Protein AF-0000000068835687 (afdb_homodimer)

Solvent-accessible surface area (backbone atoms only — not comparable to full-atom values): 21790 Å² total; per-residue (Å²): 108,102,38,56,46,76,50,71,43,36,67,43,42,26,46,48,35,51,55,18,28,59,80,52,47,33,70,56,38,43,52,43,44,26,56,43,37,38,56,50,49,56,64,74,41,57,78,52,55,67,37,82,38,74,87,38,43,24,69,68,30,68,45,72,32,36,37,67,58,64,43,44,28,36,30,26,35,40,74,45,6,54,57,45,45,60,37,48,34,71,76,36,75,83,44,45,78,39,57,35,30,51,42,62,38,87,85,80,58,44,66,41,79,80,40,74,76,70,66,92,51,77,88,51,59,34,33,41,37,30,35,49,66,32,39,72,21,57,62,58,46,49,51,51,49,52,46,40,72,51,63,49,56,56,81,32,38,33,41,41,27,50,32,26,11,44,65,8,50,50,47,36,38,67,77,35,73,65,34,42,33,39,28,49,42,74,30,75,37,64,46,95,88,55,45,36,42,35,45,54,55,59,57,51,33,44,53,66,64,70,114,108,104,38,56,44,77,48,71,42,38,69,42,41,25,45,49,34,51,53,18,28,58,80,54,46,33,69,56,38,44,52,43,43,26,55,42,38,38,56,51,49,56,64,74,41,58,79,52,55,67,36,84,38,75,90,38,43,23,70,67,29,67,44,73,33,37,36,68,58,62,42,46,30,37,30,27,34,42,74,45,5,53,56,44,45,59,36,50,35,71,76,37,78,83,44,43,78,38,57,35,29,52,42,62,36,86,86,79,60,44,67,41,78,77,39,74,74,70,64,94,54,76,86,51,59,35,33,40,37,29,34,48,66,33,38,71,20,59,63,58,46,48,50,50,50,52,45,42,72,52,61,50,55,56,81,33,37,32,40,41,27,50,32,25,10,43,64,7,50,50,47,36,39,66,76,37,71,64,33,42,34,38,28,49,42,74,28,75,36,63,45,94,88,58,45,34,40,36,45,54,56,62,58,50,35,44,52,66,62,70,114

InterPro domains:
  IPR000836 Phosphoribosyltransferase domain [PF14681] (7-210)
  IPR000836 Phosphoribosyltransferase domain [cd06223] (76-186)
  IPR029057 Phosphoribosyltransferase-like [G3DSA:3.40.50.2020] (1-211)
  IPR029057 Phosphoribosyltransferase-like [SSF53271] (4-209)
  IPR050054 Uracil phosphoribosyltransferase/Adenine phosphoribosyltransferase [PTHR32315] (8-187)

Secondary structure (DSSP, 8-state):
-TTEEE---HHHHHHHHHHH-TT--HHHHHHHHHHHHHHHHHHHTTT--EEEEEEEE-SS-EEEEEEE-SPEEEEEEETGGGGGHHHHHHH-TT-EE--EEEEE-TTT--EEEEEE---SS---SEEEEE-SEESSSHHHHHHHHHHHHHT--GGGEEEEEEEEEHHHHHHHHHH-TT-EEEEEEEESEE-TTS-EES----HHHHHHT--/-TTEEE---HHHHHHHHHHH-TT--HHHHHHHHHHHHHHHHHHHTTT--EEEEEEEE-SS-EEEEEEE-SPEEEEEEETGGGGGHHHHHHH-TT-EE--EEEEE-TTT--EEEEEE---SS---SEEEEE-SEESSSHHHHHHHHHHHHHT--GGGEEEEEEEEEHHHHHHHHHH-TT-EEEEEEEESEE-TTS-EES----HHHHHHT--

Radius of gyration: 23.14 Å; Cα contacts (8 Å, |Δi|>4): 940; chains: 2; bounding box: 51×73×48 Å

Sequence (422 aa):
MPNITLVSHPIVQSKISELRDSQTSSHRFRALIKEITTVLGIEATRDLPLKDVQGLQSPIDSYTGKAIAPKIGLSPILRAGIGMTDPMLDLFPDASVFYLGLFREKVSLQPVEYYQKLPPKPTVDTLYLLDPLVATGGTAIAAISILLDWGLDISQIKLLSILGSKPGLEKVAEAYPGLQIYTCAVDEVLTEDGYVRPGVGDTGDRLFNTKMPNITLVSHPIVQSKISELRDSQTSSHRFRALIKEITTVLGIEATRDLPLKDVQGLQSPIDSYTGKAIAPKIGLSPILRAGIGMTDPMLDLFPDASVFYLGLFREKVSLQPVEYYQKLPPKPTVDTLYLLDPLVATGGTAIAAISILLDWGLDISQIKLLSILGSKPGLEKVAEAYPGLQIYTCAVDEVLTEDGYVRPGVGDTGDRLFNTK

Structure (mmCIF, N/CA/C/O backbone):
data_AF-0000000068835687-model_v1
#
loop_
_entity.id
_entity.type
_entity.pdbx_description
1 polymer 'uracil phosphoribosyltransferase'
#
loop_
_atom_site.group_PDB
_atom_site.id
_atom_site.type_symbol
_atom_site.label_atom_id
_atom_site.label_alt_id
_atom_site.label_comp_id
_atom_site.label_asym_id
_atom_site.label_entity_id
_atom_site.label_seq_id
_atom_site.pdbx_PDB_ins_code
_atom_site.Cartn_x
_atom_site.Cartn_y
_atom_site.Cartn_z
_atom_site.occupancy
_atom_site.B_iso_or_equiv
_atom_site.auth_seq_id
_atom_site.auth_comp_id
_atom_site.auth_asym_id
_atom_site.auth_atom_id
_atom_site.pdbx_PDB_model_num
ATOM 1 N N . MET A 1 1 ? 3.23 8 22.281 1 60.91 1 MET A N 1
ATOM 2 C CA . MET A 1 1 ? 2.07 8.859 22.5 1 60.91 1 MET A CA 1
ATOM 3 C C . MET A 1 1 ? 0.777 8.125 22.172 1 60.91 1 MET A C 1
ATOM 5 O O . MET A 1 1 ? 0.662 7.496 21.125 1 60.91 1 MET A O 1
ATOM 9 N N . PRO A 1 2 ? -0.162 7.785 23.141 1 69.19 2 PRO A N 1
ATOM 10 C CA . PRO A 1 2 ? -1.183 6.738 23.094 1 69.19 2 PRO A CA 1
ATOM 11 C C . PRO A 1 2 ? -2.045 6.809 21.844 1 69.19 2 PRO A C 1
ATOM 13 O O . PRO A 1 2 ? -2.543 5.785 21.359 1 69.19 2 PRO A O 1
ATOM 16 N N . ASN A 1 3 ? -2.012 7.918 21.016 1 91 3 ASN A N 1
ATOM 17 C CA . ASN A 1 3 ? -2.93 8 19.891 1 91 3 ASN A CA 1
ATOM 18 C C . ASN A 1 3 ? -2.195 8.344 18.594 1 91 3 ASN A C 1
ATOM 20 O O . ASN A 1 3 ? -2.82 8.75 17.609 1 91 3 ASN A O 1
ATOM 24 N N . ILE A 1 4 ? -0.892 8.109 18.672 1 96.25 4 ILE A N 1
ATOM 25 C CA . ILE A 1 4 ? -0.064 8.367 17.5 1 96.25 4 ILE A CA 1
ATOM 26 C C . ILE A 1 4 ? 0.599 7.066 17.047 1 96.25 4 ILE A C 1
ATOM 28 O O . ILE A 1 4 ? 1.379 6.465 17.781 1 96.25 4 ILE A O 1
ATOM 32 N N . THR A 1 5 ? 0.237 6.602 15.961 1 97.81 5 THR A N 1
ATOM 33 C CA . THR A 1 5 ? 0.837 5.414 15.359 1 97.81 5 THR A CA 1
ATOM 34 C C . THR A 1 5 ? 1.908 5.801 14.344 1 97.81 5 THR A C 1
ATOM 36 O O . THR A 1 5 ? 1.632 6.535 13.391 1 97.81 5 THR A O 1
ATOM 39 N N . LEU A 1 6 ? 3.098 5.359 14.555 1 97.94 6 LEU A N 1
ATOM 40 C CA . LEU A 1 6 ? 4.195 5.578 13.625 1 97.94 6 LEU A CA 1
ATOM 41 C C . LEU A 1 6 ? 4.273 4.449 12.602 1 97.94 6 LEU A C 1
ATOM 43 O O . LEU A 1 6 ? 4.457 3.287 12.961 1 97.94 6 LEU A O 1
ATOM 47 N N . VAL A 1 7 ? 4.074 4.801 11.336 1 97.81 7 VAL A N 1
ATOM 48 C CA . VAL A 1 7 ? 4.219 3.863 10.227 1 97.81 7 VAL A CA 1
ATOM 49 C C . VAL A 1 7 ? 5.672 3.848 9.75 1 97.81 7 VAL A C 1
ATOM 51 O O . VAL A 1 7 ? 6.062 4.66 8.906 1 97.81 7 VAL A O 1
ATOM 54 N N . SER A 1 8 ? 6.434 2.908 10.172 1 96.88 8 SER A N 1
ATOM 55 C CA . SER A 1 8 ? 7.867 2.871 9.914 1 96.88 8 SER A CA 1
ATOM 56 C C . SER A 1 8 ? 8.219 1.78 8.906 1 96.88 8 SER A C 1
ATOM 58 O O . SER A 1 8 ? 9.273 1.152 9.008 1 96.88 8 SER A O 1
ATOM 60 N N . HIS A 1 9 ? 7.348 1.505 8 1 98.19 9 HIS A N 1
ATOM 61 C CA . HIS A 1 9 ? 7.617 0.541 6.941 1 98.19 9 HIS A CA 1
ATOM 62 C C . HIS A 1 9 ? 8.898 0.889 6.195 1 98.19 9 HIS A C 1
ATOM 64 O O . HIS A 1 9 ? 9.156 2.059 5.898 1 98.19 9 HIS A O 1
ATOM 70 N N . PRO A 1 10 ? 9.727 -0.056 5.793 1 98.44 10 PRO A N 1
ATOM 71 C CA . PRO A 1 10 ? 11.008 0.221 5.148 1 98.44 10 PRO A CA 1
ATOM 72 C C . PRO A 1 10 ? 10.859 1.023 3.855 1 98.44 10 PRO A C 1
ATOM 74 O O . PRO A 1 10 ? 11.648 1.936 3.596 1 98.44 10 PRO A O 1
ATOM 77 N N . ILE A 1 11 ? 9.875 0.725 3.109 1 98.19 11 ILE A N 1
ATOM 78 C CA . ILE A 1 11 ? 9.633 1.449 1.866 1 98.19 11 ILE A CA 1
ATOM 79 C C . ILE A 1 11 ? 9.359 2.92 2.172 1 98.19 11 ILE A C 1
ATOM 81 O O . ILE A 1 11 ? 9.898 3.811 1.515 1 98.19 11 ILE A O 1
ATOM 85 N N . VAL A 1 12 ? 8.586 3.174 3.16 1 98.31 12 VAL A N 1
ATOM 86 C CA . VAL A 1 12 ? 8.219 4.531 3.551 1 98.31 12 VAL A CA 1
ATOM 87 C C . VAL A 1 12 ? 9.453 5.277 4.059 1 98.31 12 VAL A C 1
ATOM 89 O O . VAL A 1 12 ? 9.688 6.426 3.684 1 98.31 12 VAL A O 1
ATOM 92 N N . GLN A 1 13 ? 10.219 4.598 4.883 1 98.12 13 GLN A N 1
ATOM 93 C CA . GLN A 1 13 ? 11.391 5.25 5.461 1 98.12 13 GLN A CA 1
ATOM 94 C C . GLN A 1 13 ? 12.398 5.625 4.375 1 98.12 13 GLN A C 1
ATOM 96 O O . GLN A 1 13 ? 13 6.699 4.43 1 98.12 13 GLN A O 1
ATOM 101 N N . SER A 1 14 ? 12.578 4.727 3.463 1 98.25 14 SER A N 1
ATOM 102 C CA . SER A 1 14 ? 13.453 5.031 2.338 1 98.25 14 SER A CA 1
ATOM 103 C C . SER A 1 14 ? 12.938 6.223 1.54 1 98.25 14 SER A C 1
ATOM 105 O O . SER A 1 14 ? 13.703 7.121 1.184 1 98.25 14 SER A O 1
ATOM 107 N N . LYS A 1 15 ? 11.664 6.281 1.304 1 98.31 15 LYS A N 1
ATOM 108 C CA . LYS A 1 15 ? 11.062 7.328 0.488 1 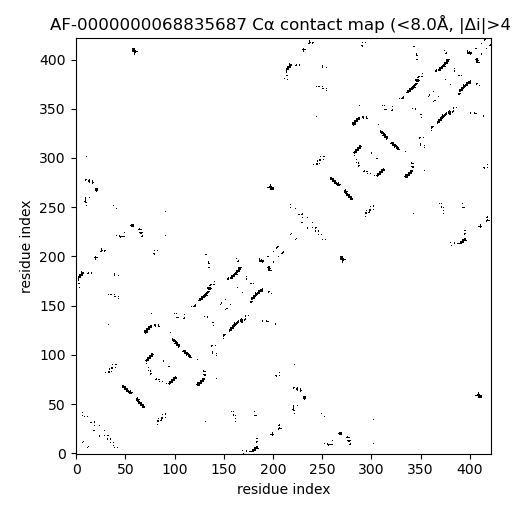98.31 15 LYS A CA 1
ATOM 109 C C . LYS A 1 15 ? 11.016 8.656 1.241 1 98.31 15 LYS A C 1
ATOM 111 O O . LYS A 1 15 ? 11.156 9.727 0.64 1 98.31 15 LYS A O 1
ATOM 116 N N . ILE A 1 16 ? 10.82 8.625 2.553 1 98.12 16 ILE A N 1
ATOM 117 C CA . ILE A 1 16 ? 10.883 9.828 3.373 1 98.12 16 ILE A CA 1
ATOM 118 C C . ILE A 1 16 ? 12.273 10.453 3.281 1 98.12 16 ILE A C 1
ATOM 120 O O . ILE A 1 16 ? 12.406 11.68 3.227 1 98.12 16 ILE A O 1
ATOM 124 N N . SER A 1 17 ? 13.297 9.617 3.283 1 98.12 17 SER A N 1
ATOM 125 C CA . SER A 1 17 ? 14.664 10.102 3.137 1 98.12 17 SER A CA 1
ATOM 126 C C . SER A 1 17 ? 14.828 10.922 1.859 1 98.12 17 SER A C 1
ATOM 128 O O . SER A 1 17 ? 15.422 12 1.879 1 98.12 17 SER A O 1
ATOM 130 N N . GLU A 1 18 ? 14.328 10.414 0.796 1 97.81 18 GLU A N 1
ATOM 131 C CA . GLU A 1 18 ? 14.375 11.133 -0.473 1 97.81 18 GLU A CA 1
ATOM 132 C C . GLU A 1 18 ? 13.508 12.391 -0.433 1 97.81 18 GLU A C 1
ATOM 134 O O . GLU A 1 18 ? 13.898 13.43 -0.96 1 97.81 18 GLU A O 1
ATOM 139 N N . LEU A 1 19 ? 12.375 12.312 0.195 1 98 19 LEU A N 1
ATOM 140 C CA . LEU A 1 19 ? 11.422 13.406 0.312 1 98 19 LEU A CA 1
ATOM 141 C C . LEU A 1 19 ? 12.047 14.609 1.017 1 98 19 LEU A C 1
ATOM 143 O O . LEU A 1 19 ? 11.789 15.758 0.649 1 98 19 LEU A O 1
ATOM 147 N N . ARG A 1 20 ? 12.883 14.344 1.992 1 97.88 20 ARG A N 1
ATOM 148 C CA . ARG A 1 20 ? 13.523 15.375 2.809 1 97.88 20 ARG A CA 1
ATOM 149 C C . ARG A 1 20 ? 14.594 16.109 2.012 1 97.88 20 ARG A C 1
ATOM 151 O O . ARG A 1 20 ? 14.883 17.281 2.289 1 97.88 20 ARG A O 1
ATOM 158 N N . ASP A 1 21 ? 15.195 15.445 1.048 1 97.75 21 ASP A N 1
ATOM 159 C CA . ASP A 1 21 ? 16.359 15.953 0.344 1 97.75 21 ASP A CA 1
ATOM 160 C C . ASP A 1 21 ? 16.047 17.266 -0.379 1 97.75 21 ASP A C 1
ATOM 162 O O . ASP A 1 21 ? 15.102 17.328 -1.167 1 97.75 21 ASP A O 1
ATOM 166 N N . SER A 1 22 ? 16.828 18.266 -0.131 1 96 22 SER A N 1
ATOM 167 C CA . SER A 1 22 ? 16.594 19.594 -0.706 1 96 22 SER A CA 1
ATOM 168 C C . SER A 1 22 ? 16.719 19.562 -2.227 1 96 22 SER A C 1
ATOM 170 O O . SER A 1 22 ? 16.219 20.453 -2.91 1 96 22 SER A O 1
ATOM 172 N N . GLN A 1 23 ? 17.312 18.5 -2.781 1 95.5 23 GLN A N 1
ATOM 173 C CA . GLN A 1 23 ? 17.547 18.422 -4.219 1 95.5 23 GLN A CA 1
ATOM 174 C C . GLN A 1 23 ? 16.406 17.672 -4.922 1 95.5 23 GLN A C 1
ATOM 176 O O . GLN A 1 23 ? 16.391 17.578 -6.148 1 95.5 23 GLN A O 1
ATOM 181 N N . THR A 1 24 ? 15.477 17.156 -4.172 1 96.38 24 THR A N 1
ATOM 182 C CA . THR A 1 24 ? 14.344 16.469 -4.781 1 96.38 24 THR A CA 1
ATOM 183 C C . THR A 1 24 ? 13.477 17.453 -5.566 1 96.38 24 THR A C 1
ATOM 185 O O . THR A 1 24 ? 13.016 18.453 -5.023 1 96.38 24 THR A O 1
ATOM 188 N N . SER A 1 25 ? 13.297 17.219 -6.844 1 95.44 25 SER A N 1
ATOM 189 C CA . SER A 1 25 ? 12.484 18.094 -7.684 1 95.44 25 SER A CA 1
ATOM 190 C C . SER A 1 25 ? 11.016 18.047 -7.258 1 95.44 25 SER A C 1
ATOM 192 O O . SER A 1 25 ? 10.586 17.125 -6.578 1 95.44 25 SER A O 1
ATOM 194 N N . SER A 1 26 ? 10.25 19.016 -7.664 1 94.06 26 SER A N 1
ATOM 195 C CA . SER A 1 26 ? 8.828 19.047 -7.359 1 94.06 26 SER A CA 1
ATOM 196 C C . SER A 1 26 ? 8.102 17.859 -7.965 1 94.06 26 SER A C 1
ATOM 198 O O . SER A 1 26 ? 7.18 17.312 -7.363 1 94.06 26 SER A O 1
ATOM 200 N N . HIS A 1 27 ? 8.555 17.547 -9.148 1 95.38 27 HIS A N 1
ATOM 201 C CA . HIS A 1 27 ? 7.973 16.391 -9.812 1 95.38 27 HIS A CA 1
ATOM 202 C C . HIS A 1 27 ? 8.156 15.125 -8.977 1 95.38 27 HIS A C 1
ATOM 204 O O . HIS A 1 27 ? 7.195 14.406 -8.711 1 95.38 27 HIS A O 1
ATOM 210 N N . ARG A 1 28 ? 9.352 14.891 -8.578 1 96.25 28 ARG A N 1
ATOM 211 C CA . ARG A 1 28 ? 9.648 13.719 -7.762 1 96.25 28 ARG A CA 1
ATOM 212 C C . ARG A 1 28 ? 9 13.836 -6.387 1 96.25 28 ARG A C 1
ATOM 214 O O . ARG A 1 28 ? 8.531 12.844 -5.832 1 96.25 28 ARG A O 1
ATOM 221 N N . PHE A 1 29 ? 8.984 15.086 -5.84 1 97 29 PHE A N 1
ATOM 222 C CA . PHE A 1 29 ? 8.344 15.328 -4.551 1 97 29 PHE A CA 1
ATOM 223 C C . PHE A 1 29 ? 6.883 14.906 -4.59 1 97 29 PHE A C 1
ATOM 225 O O . PHE A 1 29 ? 6.414 14.195 -3.697 1 97 29 PHE A O 1
ATOM 232 N N . ARG A 1 30 ? 6.133 15.172 -5.652 1 96.5 30 ARG A N 1
ATOM 233 C CA . ARG A 1 30 ? 4.734 14.789 -5.816 1 96.5 30 ARG A CA 1
ATOM 234 C C . ARG A 1 30 ? 4.586 13.273 -5.871 1 96.5 30 ARG A C 1
ATOM 236 O O . ARG A 1 30 ? 3.678 12.711 -5.254 1 96.5 30 ARG A O 1
ATOM 243 N N . ALA A 1 31 ? 5.496 12.711 -6.59 1 97.19 31 ALA A N 1
ATOM 244 C CA . ALA A 1 31 ? 5.449 11.258 -6.707 1 97.19 31 ALA A CA 1
ATOM 245 C C . ALA A 1 31 ? 5.684 10.586 -5.355 1 97.19 31 ALA A C 1
ATOM 247 O O . ALA A 1 31 ? 5.012 9.617 -5.012 1 97.19 31 ALA A O 1
ATOM 248 N N . LEU A 1 32 ? 6.598 11.141 -4.613 1 97.94 32 LEU A N 1
ATOM 249 C CA . LEU A 1 32 ? 6.91 10.586 -3.301 1 97.94 32 LEU A CA 1
ATOM 250 C C . LEU A 1 32 ? 5.727 10.75 -2.35 1 97.94 32 LEU A C 1
ATOM 252 O O . LEU A 1 32 ? 5.426 9.844 -1.57 1 97.94 32 LEU A O 1
ATOM 256 N N . ILE A 1 33 ? 5.07 11.891 -2.391 1 97.88 33 ILE A N 1
ATOM 257 C CA . ILE A 1 33 ? 3.883 12.109 -1.567 1 97.88 33 ILE A CA 1
ATOM 258 C C . ILE A 1 33 ? 2.842 11.031 -1.877 1 97.88 33 ILE A C 1
ATOM 260 O O . ILE A 1 33 ? 2.271 10.43 -0.963 1 97.88 33 ILE A O 1
ATOM 264 N N . LYS A 1 34 ? 2.658 10.758 -3.117 1 97.75 34 LYS A N 1
ATOM 265 C CA . LYS A 1 34 ? 1.69 9.75 -3.533 1 97.75 34 LYS A CA 1
ATOM 266 C C . LYS A 1 34 ? 2.084 8.359 -3.025 1 97.75 34 LYS A C 1
ATOM 268 O O . LYS A 1 34 ? 1.264 7.652 -2.439 1 97.75 34 LYS A O 1
ATOM 273 N N . GLU A 1 35 ? 3.309 8.016 -3.227 1 98.19 35 GLU A N 1
ATOM 274 C CA . GLU A 1 35 ? 3.811 6.695 -2.871 1 98.19 35 GLU A CA 1
ATOM 275 C C . GLU A 1 35 ? 3.754 6.469 -1.362 1 98.19 35 GLU A C 1
ATOM 277 O O . GLU A 1 35 ? 3.307 5.418 -0.902 1 98.19 35 GLU A O 1
ATOM 282 N N . ILE A 1 36 ? 4.152 7.449 -0.591 1 98.56 36 ILE A N 1
ATOM 283 C CA . ILE A 1 36 ? 4.152 7.348 0.864 1 98.56 36 ILE A CA 1
ATOM 284 C C . ILE A 1 36 ? 2.713 7.297 1.378 1 98.56 36 ILE A C 1
ATOM 286 O O . ILE A 1 36 ? 2.396 6.508 2.271 1 98.56 36 ILE A O 1
ATOM 290 N N . THR A 1 37 ? 1.843 8.086 0.772 1 98.69 37 THR A N 1
ATOM 291 C CA . THR A 1 37 ? 0.442 8.125 1.177 1 98.69 37 THR A CA 1
ATOM 292 C C . THR A 1 37 ? -0.22 6.766 0.967 1 98.69 37 THR A C 1
ATOM 294 O O . THR A 1 37 ? -1.052 6.34 1.772 1 98.69 37 THR A O 1
ATOM 297 N N . THR A 1 38 ? 0.154 6.117 -0.073 1 98.56 38 THR A N 1
ATOM 298 C CA . THR A 1 38 ? -0.412 4.797 -0.34 1 98.56 38 THR A CA 1
ATOM 299 C C . THR A 1 38 ? -0.106 3.836 0.805 1 98.56 38 THR A C 1
ATOM 301 O O . THR A 1 38 ? -1.009 3.182 1.331 1 98.56 38 THR A O 1
ATOM 304 N N . VAL A 1 39 ? 1.144 3.764 1.221 1 98.62 39 VAL A N 1
ATOM 305 C CA . VAL A 1 39 ? 1.524 2.877 2.314 1 98.62 39 VAL A CA 1
ATOM 306 C C . VAL A 1 39 ? 0.843 3.326 3.605 1 98.62 39 VAL A C 1
ATOM 308 O O . VAL A 1 39 ? 0.298 2.506 4.348 1 98.62 39 VAL A O 1
ATOM 311 N N . LEU A 1 40 ? 0.838 4.609 3.82 1 98.75 40 LEU A N 1
ATOM 312 C CA . LEU A 1 40 ? 0.204 5.195 4.996 1 98.75 40 LEU A CA 1
ATOM 313 C C . LEU A 1 40 ? -1.282 4.859 5.035 1 98.75 40 LEU A C 1
ATOM 315 O O . LEU A 1 40 ? -1.804 4.457 6.078 1 98.75 40 LEU A O 1
ATOM 319 N N . GLY A 1 41 ? -1.957 5.047 3.895 1 98.69 41 GLY A N 1
ATOM 320 C CA . GLY A 1 41 ? -3.371 4.723 3.801 1 98.69 41 GLY A CA 1
ATOM 321 C C . GLY A 1 41 ? -3.672 3.266 4.105 1 98.69 41 GLY A C 1
ATOM 322 O O . GLY A 1 41 ? -4.621 2.961 4.828 1 98.69 41 GLY A O 1
ATOM 323 N N . ILE A 1 42 ? -2.854 2.389 3.592 1 98.5 42 ILE A N 1
ATOM 324 C CA . ILE A 1 42 ? -3.037 0.96 3.82 1 98.5 42 ILE A CA 1
ATOM 325 C C . ILE A 1 42 ? -2.895 0.653 5.309 1 98.5 42 ILE A C 1
ATOM 327 O O . ILE A 1 42 ? -3.703 -0.082 5.879 1 98.5 42 ILE A O 1
ATOM 331 N N . GLU A 1 43 ? -1.94 1.269 5.965 1 98.31 43 GLU A N 1
ATOM 332 C CA . GLU A 1 43 ? -1.727 1.048 7.391 1 98.31 43 GLU A CA 1
ATOM 333 C C . GLU A 1 43 ? -2.873 1.624 8.219 1 98.31 43 GLU A C 1
ATOM 335 O O . GLU A 1 43 ? -3.332 0.997 9.172 1 98.31 43 GLU A O 1
ATOM 340 N N . ALA A 1 44 ? -3.385 2.703 7.816 1 98.38 44 ALA A N 1
ATOM 341 C CA . ALA A 1 44 ? -4.383 3.432 8.594 1 98.38 44 ALA A CA 1
ATOM 342 C C . ALA A 1 44 ? -5.766 2.809 8.43 1 98.38 44 ALA A C 1
ATOM 344 O O . ALA A 1 44 ? -6.703 3.16 9.156 1 98.38 44 ALA A O 1
ATOM 345 N N . THR A 1 45 ? -5.941 1.853 7.516 1 98.38 45 THR A N 1
ATOM 346 C CA . THR A 1 45 ? -7.27 1.322 7.219 1 98.38 45 THR A CA 1
ATOM 347 C C . THR A 1 45 ? -7.352 -0.159 7.578 1 98.38 45 THR A C 1
ATOM 349 O O . THR A 1 45 ? -8.281 -0.852 7.168 1 98.38 45 THR A O 1
ATOM 352 N N . ARG A 1 46 ? -6.391 -0.653 8.336 1 97.31 46 ARG A N 1
ATOM 353 C CA . ARG A 1 46 ? -6.305 -2.062 8.703 1 97.31 46 ARG A CA 1
ATOM 354 C C . ARG A 1 46 ? -7.508 -2.488 9.539 1 97.31 46 ARG A C 1
ATOM 356 O O . ARG A 1 46 ? -7.832 -3.676 9.609 1 97.31 46 ARG A O 1
ATOM 363 N N . ASP A 1 47 ? -8.164 -1.592 10.18 1 97.25 47 ASP A N 1
ATOM 364 C CA . ASP A 1 47 ? -9.211 -1.929 11.141 1 97.25 47 ASP A CA 1
ATOM 365 C C . ASP A 1 47 ? -10.594 -1.71 10.539 1 97.25 47 ASP A C 1
ATOM 367 O O . ASP A 1 47 ? -11.602 -1.825 11.242 1 97.25 47 ASP A O 1
ATOM 371 N N . LEU A 1 48 ? -10.68 -1.427 9.266 1 98.12 48 LEU A N 1
ATOM 372 C CA . LEU A 1 48 ? -11.984 -1.186 8.648 1 98.12 48 LEU A CA 1
ATOM 373 C C . LEU A 1 48 ? -12.852 -2.439 8.703 1 98.12 48 LEU A C 1
ATOM 375 O O . LEU A 1 48 ? -12.398 -3.527 8.336 1 98.12 48 LEU A O 1
ATOM 379 N N . PRO A 1 49 ? -14.023 -2.289 9.188 1 98.12 49 PRO A N 1
ATOM 380 C CA . PRO A 1 49 ? -14.93 -3.441 9.203 1 98.12 49 PRO A CA 1
ATOM 381 C C . PRO A 1 49 ? -15.414 -3.832 7.812 1 98.12 49 PRO A C 1
ATOM 383 O O . PRO A 1 49 ? -15.547 -2.973 6.938 1 98.12 49 PRO A O 1
ATOM 386 N N . LEU A 1 50 ? -15.625 -5.074 7.656 1 98.25 50 LEU A N 1
ATOM 387 C CA . LEU A 1 50 ? -16.141 -5.633 6.414 1 98.25 50 LEU A CA 1
ATOM 388 C C . LEU A 1 50 ? -17.562 -6.164 6.605 1 98.25 50 LEU A C 1
ATOM 390 O O . LEU A 1 50 ? -17.953 -6.484 7.727 1 98.25 50 LEU A O 1
ATOM 394 N N . LYS A 1 51 ? -18.312 -6.164 5.602 1 98.5 51 LYS A N 1
ATOM 395 C CA . LYS A 1 51 ? -19.609 -6.824 5.586 1 98.5 51 LYS A CA 1
ATOM 396 C C . LYS A 1 51 ? -19.672 -7.891 4.5 1 98.5 51 LYS A C 1
ATOM 398 O O . LYS A 1 51 ? -19 -7.785 3.479 1 98.5 51 LYS A O 1
ATOM 403 N N . ASP A 1 52 ? -20.516 -8.93 4.762 1 98.44 52 ASP A N 1
ATOM 404 C CA . ASP A 1 52 ? -20.703 -10.016 3.807 1 98.44 52 ASP A CA 1
ATOM 405 C C . ASP A 1 52 ? -21.594 -9.586 2.65 1 98.44 52 ASP A C 1
ATOM 407 O O . ASP A 1 52 ? -22.578 -8.867 2.852 1 98.44 52 ASP A O 1
ATOM 411 N N . VAL A 1 53 ? -21.156 -9.953 1.486 1 97.75 53 VAL A N 1
ATOM 412 C CA . VAL A 1 53 ? -21.984 -9.812 0.293 1 97.75 53 VAL A CA 1
ATOM 413 C C . VAL A 1 53 ? -22.359 -11.195 -0.243 1 97.75 53 VAL A C 1
ATOM 415 O O . VAL A 1 53 ? -21.5 -11.938 -0.709 1 97.75 53 VAL A O 1
ATOM 418 N N . GLN A 1 54 ? -23.578 -11.562 -0.241 1 97.19 54 GLN A N 1
ATOM 419 C CA . GLN A 1 54 ? -24.031 -12.898 -0.598 1 97.19 54 GLN A CA 1
ATOM 420 C C . GLN A 1 54 ? -24.453 -12.969 -2.061 1 97.19 54 GLN A C 1
ATOM 422 O O . GLN A 1 54 ? -24.656 -11.938 -2.699 1 97.19 54 GLN A O 1
ATOM 427 N N . GLY A 1 55 ? -24.484 -14.203 -2.557 1 95.75 55 GLY A N 1
ATOM 428 C CA . GLY A 1 55 ? -25.109 -14.453 -3.85 1 95.75 55 GLY A CA 1
ATOM 429 C C . GLY A 1 55 ? -24.188 -14.148 -5.016 1 95.75 55 GLY A C 1
ATOM 430 O O . GLY A 1 55 ? -24.656 -13.852 -6.117 1 95.75 55 GLY A O 1
ATOM 431 N N . LEU A 1 56 ? -22.875 -14.195 -4.777 1 97.06 56 LEU A N 1
ATOM 432 C CA . LEU A 1 56 ? -21.922 -13.906 -5.852 1 97.06 56 LEU A CA 1
ATOM 433 C C . LEU A 1 56 ? -21.469 -15.195 -6.535 1 97.06 56 LEU A C 1
ATOM 435 O O . LEU A 1 56 ? -21.641 -16.281 -5.984 1 97.06 56 LEU A O 1
ATOM 439 N N . GLN A 1 57 ? -20.984 -15.047 -7.75 1 97.69 57 GLN A N 1
ATOM 440 C CA . GLN A 1 57 ? -20.594 -16.203 -8.547 1 97.69 57 GLN A CA 1
ATOM 441 C C . GLN A 1 57 ? -19.234 -15.969 -9.211 1 97.69 57 GLN A C 1
ATOM 443 O O . GLN A 1 57 ? -19.047 -14.969 -9.914 1 97.69 57 GLN A O 1
ATOM 448 N N . SER A 1 58 ? -18.359 -16.875 -8.906 1 97 58 SER A N 1
ATOM 449 C CA . SER A 1 58 ? -17.125 -16.922 -9.68 1 97 58 SER A CA 1
ATOM 450 C C . SER A 1 58 ? -17.297 -17.766 -10.945 1 97 58 SER A C 1
ATOM 452 O O . SER A 1 58 ? -18.375 -18.328 -11.18 1 97 58 SER A O 1
ATOM 454 N N . PRO A 1 59 ? -16.297 -17.844 -11.805 1 94.5 59 PRO A N 1
ATOM 455 C CA . PRO A 1 59 ? -16.406 -18.75 -12.953 1 94.5 59 PRO A CA 1
ATOM 456 C C . PRO A 1 59 ? -16.547 -20.203 -12.547 1 94.5 59 PRO A C 1
ATOM 458 O O . PRO A 1 59 ? -16.922 -21.047 -13.367 1 94.5 59 PRO A O 1
ATOM 461 N N . ILE A 1 60 ? -16.312 -20.562 -11.305 1 94.88 60 ILE A N 1
ATOM 462 C CA . ILE A 1 60 ? -16.234 -21.938 -10.859 1 94.88 60 ILE A CA 1
ATOM 463 C C . ILE A 1 60 ? -17.422 -22.266 -9.945 1 94.88 60 ILE A C 1
ATOM 465 O O . ILE A 1 60 ? -18.016 -23.328 -10.039 1 94.88 60 ILE A O 1
ATOM 469 N N . ASP A 1 61 ? -17.75 -21.297 -9.031 1 96.56 61 ASP A N 1
ATOM 470 C CA . ASP A 1 61 ? -18.75 -21.625 -8.016 1 96.56 61 ASP A CA 1
ATOM 471 C C . ASP A 1 61 ? -19.281 -20.359 -7.355 1 96.56 61 ASP A C 1
ATOM 473 O O . ASP A 1 61 ? -18.766 -19.266 -7.582 1 96.56 61 ASP A O 1
ATOM 477 N N . SER A 1 62 ? -20.359 -20.547 -6.59 1 97.31 62 SER A N 1
ATOM 478 C CA . SER A 1 62 ? -20.891 -19.453 -5.777 1 97.31 62 SER A CA 1
ATOM 479 C C . SER A 1 62 ? -19.969 -19.141 -4.602 1 97.31 62 SER A C 1
ATOM 481 O O . SER A 1 62 ? -19.188 -20 -4.176 1 97.31 62 SER A O 1
ATOM 483 N N . TYR A 1 63 ? -20.016 -17.922 -4.164 1 97.25 63 TYR A N 1
ATOM 484 C CA . TYR A 1 63 ? -19.219 -17.531 -3.004 1 97.25 63 TYR A CA 1
ATOM 485 C C . TYR A 1 63 ? -19.844 -16.359 -2.277 1 97.25 63 TYR A C 1
ATOM 487 O O . TYR A 1 63 ? -20.719 -15.68 -2.822 1 97.25 63 TYR A O 1
ATOM 495 N N . THR A 1 64 ? -19.516 -16.188 -1.034 1 97.69 64 THR A N 1
ATOM 496 C CA . THR A 1 64 ? -19.812 -14.984 -0.255 1 97.69 64 THR A CA 1
ATOM 497 C C . THR A 1 64 ? -18.641 -14.016 -0.277 1 97.69 64 THR A C 1
ATOM 499 O O . THR A 1 64 ? -17.516 -14.383 0.104 1 97.69 64 THR A O 1
ATOM 502 N N . GLY A 1 65 ? -18.891 -12.789 -0.776 1 97.44 65 GLY A N 1
ATOM 503 C CA . GLY A 1 65 ? -17.828 -11.789 -0.856 1 97.44 65 GLY A CA 1
ATOM 504 C C . GLY A 1 65 ? -17.781 -10.875 0.357 1 97.44 65 GLY A C 1
ATOM 505 O O . GLY A 1 65 ? -18.516 -11.086 1.326 1 97.44 65 GLY A O 1
ATOM 506 N N . LYS A 1 66 ? -16.828 -10.016 0.33 1 98.25 66 LYS A N 1
ATOM 507 C CA . LYS A 1 66 ? -16.656 -9.008 1.371 1 98.25 66 LYS A CA 1
ATOM 508 C C . LYS A 1 66 ? -16.656 -7.602 0.777 1 98.25 66 LYS A C 1
ATOM 510 O O . LYS A 1 66 ? -16.141 -7.387 -0.323 1 98.25 66 LYS A O 1
ATOM 515 N N . ALA A 1 67 ? -17.234 -6.672 1.442 1 98 67 ALA A N 1
ATOM 516 C CA . ALA A 1 67 ? -17.203 -5.254 1.097 1 98 67 ALA A CA 1
ATOM 517 C C . ALA A 1 67 ? -16.859 -4.402 2.318 1 98 67 ALA A C 1
ATOM 519 O O . ALA A 1 67 ? -17.156 -4.789 3.451 1 98 67 ALA A O 1
ATOM 520 N N . ILE A 1 68 ? -16.172 -3.316 2.111 1 98.06 68 ILE A N 1
ATOM 521 C CA . ILE A 1 68 ? -15.93 -2.352 3.178 1 98.06 68 ILE A CA 1
ATOM 522 C C . ILE A 1 68 ? -17.266 -1.788 3.672 1 98.06 68 ILE A C 1
ATOM 524 O O . ILE A 1 68 ? -18.047 -1.259 2.883 1 98.06 68 ILE A O 1
ATOM 528 N N . ALA A 1 69 ? -17.484 -1.829 4.938 1 98.12 69 ALA A N 1
ATOM 529 C CA . ALA A 1 69 ? -18.797 -1.523 5.5 1 98.12 69 ALA A CA 1
ATOM 530 C C . ALA A 1 69 ? -19.016 -0.017 5.602 1 98.12 69 ALA A C 1
ATOM 532 O O . ALA A 1 69 ? -20.047 0.498 5.176 1 98.12 69 ALA A O 1
ATOM 533 N N . PRO A 1 70 ? -18.094 0.742 6.098 1 98.25 70 PRO A N 1
ATOM 534 C CA . PRO A 1 70 ? -18.359 2.17 6.289 1 98.25 70 PRO A CA 1
ATOM 535 C C . PRO A 1 70 ? -18.234 2.971 4.992 1 98.25 70 PRO A C 1
ATOM 537 O O . PRO A 1 70 ? -17.438 2.629 4.125 1 98.25 70 PRO A O 1
ATOM 540 N N . LYS A 1 71 ? -19.031 3.98 4.883 1 98.25 71 LYS A N 1
ATOM 541 C CA . LYS A 1 71 ? -18.797 4.996 3.857 1 98.25 71 LYS A CA 1
ATOM 542 C C . LYS A 1 71 ? -17.578 5.852 4.188 1 98.25 71 LYS A C 1
ATOM 544 O O . LYS A 1 71 ? -17.5 6.43 5.273 1 98.25 71 LYS A O 1
ATOM 549 N N . ILE A 1 72 ? -16.703 5.918 3.244 1 98.69 72 ILE A N 1
ATOM 550 C CA . ILE A 1 72 ? -15.422 6.547 3.492 1 98.69 72 ILE A CA 1
ATOM 551 C C . ILE A 1 72 ? -15.445 7.988 2.994 1 98.69 72 ILE A C 1
ATOM 553 O O . ILE A 1 72 ? -15.961 8.273 1.91 1 98.69 72 ILE A O 1
ATOM 557 N N . GLY A 1 73 ? -14.945 8.891 3.832 1 98.44 73 GLY A N 1
ATOM 558 C CA . GLY A 1 73 ? -14.688 10.266 3.441 1 98.44 73 GLY A CA 1
ATOM 559 C C . GLY A 1 73 ? -13.227 10.656 3.541 1 98.44 73 GLY A C 1
ATOM 560 O O . GLY A 1 73 ? -12.5 10.148 4.402 1 98.44 73 GLY A O 1
ATOM 561 N N . LEU A 1 74 ? -12.781 11.5 2.641 1 98.5 74 LEU A N 1
ATOM 562 C CA . LEU A 1 74 ? -11.461 12.109 2.652 1 98.5 74 LEU A CA 1
ATOM 563 C C . LEU A 1 74 ? -11.562 13.625 2.797 1 98.5 74 LEU A C 1
ATOM 565 O O . LEU A 1 74 ? -12.43 14.258 2.186 1 98.5 74 LEU A O 1
ATOM 569 N N . SER A 1 75 ? -10.711 14.156 3.627 1 97.25 75 SER A N 1
ATOM 570 C CA . SER A 1 75 ? -10.695 15.609 3.795 1 97.25 75 SER A CA 1
ATOM 571 C C . SER A 1 75 ? -9.273 16.156 3.742 1 97.25 75 SER A C 1
ATOM 573 O O . SER A 1 75 ? -8.641 16.359 4.781 1 97.25 75 SER A O 1
ATOM 575 N N . PRO A 1 76 ? -8.82 16.438 2.562 1 96.75 76 PRO A N 1
ATOM 576 C CA . PRO A 1 76 ? -7.516 17.094 2.439 1 96.75 76 PRO A CA 1
ATOM 577 C C . PRO A 1 76 ? -7.531 18.531 2.918 1 96.75 76 PRO A C 1
ATOM 579 O O . PRO A 1 76 ? -8.461 19.281 2.605 1 96.75 76 PRO A O 1
ATOM 582 N N . ILE A 1 77 ? -6.555 18.844 3.68 1 93.38 77 ILE A N 1
ATOM 583 C CA . ILE A 1 77 ? -6.355 20.234 4.047 1 93.38 77 ILE A CA 1
ATOM 584 C C . ILE A 1 77 ? -5.566 20.953 2.953 1 93.38 77 ILE A C 1
ATOM 586 O O . ILE A 1 77 ? -4.434 20.578 2.65 1 93.38 77 ILE A O 1
ATOM 590 N N . LEU A 1 78 ? -6.18 21.891 2.377 1 88.62 78 LEU A N 1
ATOM 591 C CA . LEU A 1 78 ? -5.527 22.656 1.312 1 88.62 78 LEU A CA 1
ATOM 592 C C . LEU A 1 78 ? -4.465 23.594 1.879 1 88.62 78 LEU A C 1
ATOM 594 O O . LEU A 1 78 ? -4.648 24.156 2.957 1 88.62 78 LEU A O 1
ATOM 598 N N . ARG A 1 79 ? -3.275 23.797 1.143 1 86.81 79 ARG A N 1
ATOM 599 C CA . ARG A 1 79 ? -3.078 23.328 -0.228 1 86.81 79 ARG A CA 1
ATOM 600 C C . ARG A 1 79 ? -2.389 21.969 -0.254 1 86.81 79 ARG A C 1
ATOM 602 O O . ARG A 1 79 ? -2.709 21.125 -1.089 1 86.81 79 ARG A O 1
ATOM 609 N N . ALA A 1 80 ? -1.567 21.625 0.688 1 87 80 ALA A N 1
ATOM 610 C CA . ALA A 1 80 ? -0.623 20.5 0.607 1 87 80 ALA A CA 1
ATOM 611 C C . ALA A 1 80 ? -1.347 19.172 0.681 1 87 80 ALA A C 1
ATOM 613 O O . ALA A 1 80 ? -0.891 18.172 0.104 1 87 80 ALA A O 1
ATOM 614 N N . GLY A 1 81 ? -2.52 19.172 1.298 1 93.06 81 GLY A N 1
ATOM 615 C CA . GLY A 1 81 ? -3.26 17.922 1.468 1 93.06 81 GLY A CA 1
ATOM 616 C C . GLY A 1 81 ? -3.748 17.344 0.158 1 93.06 81 GLY A C 1
ATOM 617 O O . GLY A 1 81 ? -4.078 16.156 0.089 1 93.06 81 GLY A O 1
ATOM 618 N N . ILE A 1 82 ? -3.832 18.141 -0.857 1 92 82 ILE A N 1
ATOM 619 C CA . ILE A 1 82 ? -4.332 17.703 -2.156 1 92 82 ILE A CA 1
ATOM 620 C C . ILE A 1 82 ? -3.445 16.594 -2.703 1 92 82 ILE A C 1
ATOM 622 O O . ILE A 1 82 ? -3.924 15.688 -3.402 1 92 82 ILE A O 1
ATOM 626 N N . GLY A 1 83 ? -2.178 16.625 -2.438 1 94.5 83 GLY A N 1
ATOM 627 C CA . GLY A 1 83 ? -1.238 15.633 -2.922 1 94.5 83 GLY A CA 1
ATOM 628 C C . GLY A 1 83 ? -1.524 14.242 -2.395 1 94.5 83 GLY A C 1
ATOM 629 O O . GLY A 1 83 ? -1.042 13.25 -2.949 1 94.5 83 GLY A O 1
ATOM 630 N N . MET A 1 84 ? -2.344 14.172 -1.357 1 97.94 84 MET A N 1
ATOM 631 C CA . MET A 1 84 ? -2.635 12.891 -0.72 1 97.94 84 MET A CA 1
ATOM 632 C C . MET A 1 84 ? -3.996 12.359 -1.161 1 97.94 84 MET A C 1
ATOM 634 O O . MET A 1 84 ? -4.359 11.227 -0.835 1 97.94 84 MET A O 1
ATOM 638 N N . THR A 1 85 ? -4.715 13.156 -1.9 1 97.81 85 THR A N 1
ATOM 639 C CA . THR A 1 85 ? -6.09 12.82 -2.24 1 97.81 85 THR A CA 1
ATOM 640 C C . THR A 1 85 ? -6.137 11.672 -3.248 1 97.81 85 THR A C 1
ATOM 642 O O . THR A 1 85 ? -6.805 10.664 -3.018 1 97.81 85 THR A O 1
ATOM 645 N N . ASP A 1 86 ? -5.352 11.781 -4.285 1 97.56 86 ASP A N 1
ATOM 646 C CA . ASP A 1 86 ? -5.418 10.805 -5.363 1 97.56 86 ASP A CA 1
ATOM 647 C C . ASP A 1 86 ? -5.012 9.414 -4.867 1 97.56 86 ASP A C 1
ATOM 649 O O . ASP A 1 86 ? -5.711 8.43 -5.125 1 97.56 86 ASP A O 1
ATOM 653 N N . PRO A 1 87 ? -3.924 9.312 -4.152 1 98.06 87 PRO A N 1
ATOM 654 C CA . PRO A 1 87 ? -3.557 7.969 -3.689 1 98.06 87 PRO A CA 1
ATOM 655 C C . PRO A 1 87 ? -4.605 7.359 -2.76 1 98.06 87 PRO A C 1
ATOM 657 O O . PRO A 1 87 ? -4.816 6.145 -2.777 1 98.06 87 PRO A O 1
ATOM 660 N N . MET A 1 88 ? -5.262 8.164 -1.984 1 98.62 88 MET A N 1
ATOM 661 C CA . MET A 1 88 ? -6.336 7.652 -1.137 1 98.62 88 MET A CA 1
ATOM 662 C C . MET A 1 88 ? -7.543 7.25 -1.973 1 98.62 88 MET A C 1
ATOM 664 O O . MET A 1 88 ? -8.211 6.258 -1.67 1 98.62 88 MET A O 1
ATOM 668 N N . LEU A 1 89 ? -7.824 8.016 -3.029 1 98.06 89 LEU A N 1
ATOM 669 C CA . LEU A 1 89 ? -8.922 7.668 -3.928 1 98.06 89 LEU A CA 1
ATOM 670 C C . LEU A 1 89 ? -8.617 6.379 -4.684 1 98.06 89 LEU A C 1
ATOM 672 O O . LEU A 1 89 ? -9.531 5.613 -5.008 1 98.06 89 LEU A O 1
ATOM 676 N N . ASP A 1 90 ? -7.352 6.145 -4.953 1 96.62 90 ASP A N 1
ATOM 677 C CA . ASP A 1 90 ? -6.973 4.871 -5.559 1 96.62 90 ASP A CA 1
ATOM 678 C C . ASP A 1 90 ? -7.332 3.699 -4.641 1 96.62 90 ASP A C 1
ATOM 680 O O . ASP A 1 90 ? -7.715 2.629 -5.117 1 96.62 90 ASP A O 1
ATOM 684 N N . LEU A 1 91 ? -7.184 3.896 -3.344 1 97.69 91 LEU A N 1
ATOM 685 C CA . LEU A 1 91 ? -7.527 2.867 -2.369 1 97.69 91 LEU A CA 1
ATOM 686 C C . LEU A 1 91 ? -9.039 2.768 -2.195 1 97.69 91 LEU A C 1
ATOM 688 O O . LEU A 1 91 ? -9.578 1.672 -2.027 1 97.69 91 LEU A O 1
ATOM 692 N N . PHE A 1 92 ? -9.719 3.959 -2.281 1 97.81 92 PHE A N 1
ATOM 693 C CA . PHE A 1 92 ? -11.164 4.062 -2.096 1 97.81 92 PHE A CA 1
ATOM 694 C C . PHE A 1 92 ? -11.797 4.855 -3.229 1 97.81 92 PHE A C 1
ATOM 696 O O . PHE A 1 92 ? -12.164 6.02 -3.047 1 97.81 92 PHE A O 1
ATOM 703 N N . PRO A 1 93 ? -12.078 4.203 -4.34 1 95.75 93 PRO A N 1
ATOM 704 C CA . PRO A 1 93 ? -12.539 4.934 -5.523 1 95.75 93 PRO A CA 1
ATOM 705 C C . PRO A 1 93 ? -13.891 5.605 -5.316 1 95.75 93 PRO A C 1
ATOM 707 O O . PRO A 1 93 ? -14.195 6.602 -5.973 1 95.75 93 PRO A O 1
ATOM 710 N N . ASP A 1 94 ? -14.656 5.152 -4.355 1 95.81 94 ASP A N 1
ATOM 711 C CA . ASP A 1 94 ? -16 5.676 -4.168 1 95.81 94 ASP A CA 1
ATOM 712 C C . ASP A 1 94 ? -16.062 6.656 -2.998 1 95.81 94 ASP A C 1
ATOM 714 O O . ASP A 1 94 ? -17.141 7.09 -2.592 1 95.81 94 ASP A O 1
ATOM 718 N N . ALA A 1 95 ? -14.914 6.996 -2.42 1 98.12 95 ALA A N 1
ATOM 719 C CA . ALA A 1 95 ? -14.883 7.891 -1.265 1 98.12 95 ALA A CA 1
ATOM 720 C C . ALA A 1 95 ? -15.344 9.297 -1.646 1 98.12 95 ALA A C 1
ATOM 722 O O . ALA A 1 95 ? -15.094 9.758 -2.76 1 98.12 95 ALA A O 1
ATOM 723 N N . SER A 1 96 ? -16.031 9.93 -0.701 1 97.62 96 SER A N 1
ATOM 724 C CA . SER A 1 96 ? -16.344 11.344 -0.843 1 97.62 96 SER A CA 1
ATOM 725 C C . SER A 1 96 ? -15.156 12.219 -0.419 1 97.62 96 SER A C 1
ATOM 727 O O . SER A 1 96 ? -14.445 11.891 0.533 1 97.62 96 SER A O 1
ATOM 729 N N . VAL A 1 97 ? -14.992 13.32 -1.13 1 97 97 VAL A N 1
ATOM 730 C CA . VAL A 1 97 ? -13.883 14.211 -0.82 1 97 97 VAL A CA 1
ATOM 731 C C . VAL A 1 97 ? -14.422 15.562 -0.359 1 97 97 VAL A C 1
ATOM 733 O O . VAL A 1 97 ? -15.258 16.172 -1.035 1 97 97 VAL A O 1
ATOM 736 N N . PHE A 1 98 ? -13.992 15.953 0.793 1 95.75 98 PHE A N 1
ATOM 737 C CA . PHE A 1 98 ? -14.383 17.234 1.379 1 95.75 98 PHE A CA 1
ATOM 738 C C . PHE A 1 98 ? -13.164 18.125 1.599 1 95.75 98 PHE A C 1
ATOM 740 O O . PHE A 1 98 ? -12.484 18.016 2.621 1 95.75 98 PHE A O 1
ATOM 747 N N . TYR A 1 99 ? -12.969 19.047 0.748 1 92.44 99 TYR A N 1
ATOM 748 C CA . TYR A 1 99 ? -11.812 19.922 0.85 1 92.44 99 TYR A CA 1
ATOM 749 C C . TYR A 1 99 ? -12 20.953 1.966 1 92.44 99 TYR A C 1
ATOM 751 O O . TYR A 1 99 ? -13.086 21.516 2.129 1 92.44 99 TYR A O 1
ATOM 759 N N . LEU A 1 100 ? -10.961 21.094 2.729 1 91.88 100 LEU A N 1
ATOM 760 C CA . LEU A 1 100 ? -10.945 22.141 3.75 1 91.88 100 LEU A CA 1
ATOM 761 C C . LEU A 1 100 ? -9.852 23.156 3.469 1 91.88 100 LEU A C 1
ATOM 763 O O . LEU A 1 100 ? -8.664 22.828 3.492 1 91.88 100 LEU A O 1
ATOM 767 N N . GLY A 1 101 ? -10.234 24.312 3.162 1 90.12 101 GLY A N 1
ATOM 768 C CA . GLY A 1 101 ? -9.305 25.422 2.99 1 90.12 101 GLY A CA 1
ATOM 769 C C . GLY A 1 101 ? -9.086 26.219 4.258 1 90.12 101 GLY A C 1
ATOM 770 O O . GLY A 1 101 ? -9.984 26.922 4.719 1 90.12 101 GLY A O 1
ATOM 771 N N . LEU A 1 102 ? -7.973 26.047 4.832 1 85.62 102 LEU A N 1
ATOM 772 C CA . LEU A 1 102 ? -7.617 26.734 6.074 1 85.62 102 LEU A CA 1
ATOM 773 C C . LEU A 1 102 ? -6.301 27.484 5.922 1 85.62 102 LEU A C 1
ATOM 775 O O . LEU A 1 102 ? -5.391 27.016 5.238 1 85.62 102 LEU A O 1
ATOM 779 N N . PHE A 1 103 ? -6.266 28.656 6.195 1 75 103 PHE A N 1
ATOM 780 C CA . PHE A 1 103 ? -4.977 29.328 6.285 1 75 103 PHE A CA 1
ATOM 781 C C . PHE A 1 103 ? -4.773 29.922 7.672 1 75 103 PHE A C 1
ATOM 783 O O . PHE A 1 103 ? -5.723 30.047 8.445 1 75 103 PHE A O 1
ATOM 790 N N . ARG A 1 104 ? -3.5 30.094 7.945 1 70.56 104 ARG A N 1
ATOM 791 C CA . ARG A 1 104 ? -3.166 30.719 9.219 1 70.56 104 ARG A CA 1
ATOM 792 C C . ARG A 1 104 ? -3.105 32.25 9.078 1 70.56 104 ARG A C 1
ATOM 794 O O . ARG A 1 104 ? -2.486 32.75 8.148 1 70.56 104 ARG A O 1
ATOM 801 N N . GLU A 1 105 ? -3.879 32.844 10.008 1 68.12 105 GLU A N 1
ATOM 802 C CA . GLU A 1 105 ? -3.736 34.312 10.016 1 68.12 105 GLU A CA 1
ATOM 803 C C . GLU A 1 105 ? -2.336 34.719 10.461 1 68.12 105 GLU A C 1
ATOM 805 O O . GLU A 1 105 ? -1.794 34.156 11.414 1 68.12 105 GLU A O 1
ATOM 810 N N . LYS A 1 106 ? -1.636 35.531 9.625 1 61.78 106 LYS A N 1
ATOM 811 C CA . LYS A 1 106 ? -0.224 35.875 9.742 1 61.78 106 LYS A CA 1
ATOM 812 C C . LYS A 1 106 ? 0.093 36.406 11.125 1 61.78 106 LYS A C 1
ATOM 814 O O . LYS A 1 106 ? 1.168 36.156 11.672 1 61.78 106 LYS A O 1
ATOM 819 N N . VAL A 1 107 ? -0.775 37.188 11.719 1 62.34 107 VAL A N 1
ATOM 820 C CA . VAL A 1 107 ? -0.494 37.875 12.969 1 62.34 107 VAL A CA 1
ATOM 821 C C . VAL A 1 107 ? -0.886 37 14.156 1 62.34 107 VAL A C 1
ATOM 823 O O . VAL A 1 107 ? -0.059 36.719 15.023 1 62.34 107 VAL A O 1
ATOM 826 N N . SER A 1 108 ? -2.066 36.438 14.195 1 61.59 108 SER A N 1
ATOM 827 C CA . SER A 1 108 ? -2.604 35.688 15.32 1 61.59 108 SER A CA 1
ATOM 828 C C . SER A 1 108 ? -2.232 34.219 15.219 1 61.59 108 SER A C 1
ATOM 830 O O . SER A 1 108 ? -2.326 33.469 16.203 1 61.59 108 SER A O 1
ATOM 832 N N . LEU A 1 109 ? -1.848 33.812 14.055 1 62 109 LEU A N 1
ATOM 833 C CA . LEU A 1 109 ? -1.498 32.438 13.734 1 62 109 LEU A CA 1
ATOM 834 C C . LEU A 1 109 ? -2.703 31.516 13.898 1 62 109 LEU A C 1
ATOM 836 O O . LEU A 1 109 ? -2.551 30.297 13.992 1 62 109 LEU A O 1
ATOM 840 N N . GLN A 1 110 ? -3.91 32.25 13.992 1 66.94 110 GLN A N 1
ATOM 841 C CA . GLN A 1 110 ? -5.137 31.453 14.117 1 66.94 110 GLN A CA 1
ATOM 842 C C . GLN A 1 110 ? -5.625 30.969 12.758 1 66.94 110 GLN A C 1
ATOM 844 O O . GLN A 1 110 ? -5.535 31.703 11.766 1 66.94 110 GLN A O 1
ATOM 849 N N . PRO A 1 111 ? -6.062 29.719 12.734 1 72.38 111 PRO A N 1
ATOM 850 C CA . PRO A 1 111 ? -6.586 29.203 11.469 1 72.38 111 PRO A CA 1
ATOM 851 C C . PRO A 1 111 ? -7.852 29.922 11.016 1 72.38 111 PRO A C 1
ATOM 853 O O . PRO A 1 111 ? -8.695 30.281 11.844 1 72.38 111 PRO A O 1
ATOM 856 N N . VAL A 1 112 ? -7.863 30.406 9.719 1 75.44 112 VAL A N 1
ATOM 857 C CA . VAL A 1 112 ? -9.023 31.016 9.07 1 75.44 112 VAL A CA 1
ATOM 858 C C . VAL A 1 112 ? -9.523 30.109 7.953 1 75.44 112 VAL A C 1
ATOM 860 O O . VAL A 1 112 ? -8.742 29.672 7.102 1 75.44 112 VAL A O 1
ATOM 863 N N . GLU A 1 113 ? -10.781 29.719 8.086 1 78.62 113 GLU A N 1
ATOM 864 C CA . GLU A 1 113 ? -11.406 28.875 7.07 1 78.62 113 GLU A CA 1
ATOM 865 C C . GLU A 1 113 ? -11.805 29.688 5.844 1 78.62 113 GLU A C 1
ATOM 867 O O . GLU A 1 113 ? -12.5 30.703 5.969 1 78.62 113 GLU A O 1
ATOM 872 N N . TYR A 1 114 ? -11.266 29.328 4.66 1 75.06 114 TYR A N 1
ATOM 873 C CA . TYR A 1 114 ? -11.633 30.109 3.484 1 75.06 114 TYR A CA 1
ATOM 874 C C . TYR A 1 114 ? -12.422 29.25 2.492 1 75.06 114 TYR A C 1
ATOM 876 O O . TYR A 1 114 ? -13.039 29.781 1.565 1 75.06 114 TYR A O 1
ATOM 884 N N . TYR A 1 115 ? -12.484 28 2.744 1 77 115 TYR A N 1
ATOM 885 C CA . TYR A 1 115 ? -13.234 27.109 1.855 1 77 115 TYR A CA 1
ATOM 886 C C . TYR A 1 115 ? -13.734 25.891 2.605 1 77 115 TYR A C 1
ATOM 888 O O . TYR A 1 115 ? -12.984 25.25 3.346 1 77 115 TYR A O 1
ATOM 896 N N . GLN A 1 116 ? -15.086 25.766 2.586 1 74.69 116 GLN A N 1
ATOM 897 C CA . GLN A 1 116 ? -15.711 24.562 3.135 1 74.69 116 GLN A CA 1
ATOM 898 C C . GLN A 1 116 ? -16.984 24.219 2.375 1 74.69 116 GLN A C 1
ATOM 900 O O . GLN A 1 116 ? -17.906 25.031 2.283 1 74.69 116 GLN A O 1
ATOM 905 N N . LYS A 1 117 ? -16.938 23.094 1.687 1 80.69 117 LYS A N 1
ATOM 906 C CA . LYS A 1 117 ? -18.156 22.625 1.028 1 80.69 117 LYS A CA 1
ATOM 907 C C . LYS A 1 117 ? -18.625 21.297 1.624 1 80.69 117 LYS A C 1
ATOM 909 O O . LYS A 1 117 ? -18.609 20.266 0.952 1 80.69 117 LYS A O 1
ATOM 914 N N . LEU A 1 118 ? -19.047 21.406 2.84 1 90.81 118 LEU A N 1
ATOM 915 C CA . LEU A 1 118 ? -19.594 20.234 3.512 1 90.81 118 LEU A CA 1
ATOM 916 C C . LEU A 1 118 ? -21.109 20.188 3.348 1 90.81 118 LEU A C 1
ATOM 918 O O . LEU A 1 118 ? -21.781 21.219 3.393 1 90.81 118 LEU A O 1
ATOM 922 N N . PRO A 1 119 ? -21.625 19.047 3.162 1 93 119 PRO A N 1
ATOM 923 C CA . PRO A 1 119 ? -23.078 18.906 3.193 1 93 119 PRO A CA 1
ATOM 924 C C . PRO A 1 119 ? -23.672 19.281 4.551 1 93 119 PRO A C 1
ATOM 926 O O . PRO A 1 119 ? -22.938 19.469 5.52 1 93 119 PRO A O 1
ATOM 929 N N . PRO A 1 120 ? -24.969 19.516 4.555 1 93.56 120 PRO A N 1
ATOM 930 C CA . PRO A 1 120 ? -25.609 19.953 5.797 1 93.56 120 PRO A CA 1
ATOM 931 C C . PRO A 1 120 ? -25.359 19 6.957 1 93.56 120 PRO A C 1
ATOM 933 O O . PRO A 1 120 ? -25.266 19.422 8.109 1 93.56 120 PRO A O 1
ATOM 936 N N . LYS A 1 121 ? -25.312 17.688 6.566 1 95.19 121 LYS A N 1
ATOM 937 C CA . LYS A 1 121 ? -24.984 16.656 7.551 1 95.19 121 LYS A CA 1
ATOM 938 C C . LYS A 1 121 ? -23.938 15.695 7.008 1 95.19 121 LYS A C 1
ATOM 940 O O . LYS A 1 121 ? -23.781 15.562 5.793 1 95.19 121 LYS A O 1
ATOM 945 N N . PRO A 1 122 ? -23.25 15.07 8.023 1 96.5 122 PRO A N 1
ATOM 946 C CA . PRO A 1 122 ? -22.266 14.094 7.551 1 96.5 122 PRO A CA 1
ATOM 947 C C . PRO A 1 122 ? -22.891 12.969 6.727 1 96.5 122 PRO A C 1
ATOM 949 O O . PRO A 1 122 ? -23.953 12.453 7.082 1 96.5 122 PRO A O 1
ATOM 952 N N . THR A 1 123 ? -22.234 12.617 5.641 1 97 123 THR A N 1
ATOM 953 C CA . THR A 1 123 ? -22.703 11.57 4.746 1 97 123 THR A CA 1
ATOM 954 C C . THR A 1 123 ? -21.75 10.375 4.762 1 97 123 THR A C 1
ATOM 956 O O . THR A 1 123 ? -21.875 9.469 3.936 1 97 123 THR A O 1
ATOM 959 N N . VAL A 1 124 ? -20.719 10.367 5.645 1 98 124 VAL A N 1
ATOM 960 C CA . VAL A 1 124 ? -19.719 9.32 5.723 1 98 124 VAL A CA 1
ATOM 961 C C . VAL A 1 124 ? -19.656 8.766 7.145 1 98 124 VAL A C 1
ATOM 963 O O . VAL A 1 124 ? -20.109 9.414 8.086 1 98 124 VAL A O 1
ATOM 966 N N . ASP A 1 125 ? -19.125 7.57 7.258 1 98.12 125 ASP A N 1
ATOM 967 C CA . ASP A 1 125 ? -19.016 6.895 8.547 1 98.12 125 ASP A CA 1
ATOM 968 C C . ASP A 1 125 ? -17.625 7.047 9.141 1 98.12 125 ASP A C 1
ATOM 970 O O . ASP A 1 125 ? -17.453 7.023 10.359 1 98.12 125 ASP A O 1
ATOM 974 N N . THR A 1 126 ? -16.656 7.086 8.281 1 98.44 126 THR A N 1
ATOM 975 C CA . THR A 1 126 ? -15.242 7.254 8.641 1 98.44 126 THR A CA 1
ATOM 976 C C . THR A 1 126 ? -14.57 8.273 7.734 1 98.44 126 THR A C 1
ATOM 978 O O . THR A 1 126 ? -14.789 8.273 6.52 1 98.44 126 THR A O 1
ATOM 981 N N . LEU A 1 127 ? -13.852 9.18 8.383 1 98.62 127 LEU A N 1
ATOM 982 C CA . LEU A 1 127 ? -13.227 10.242 7.598 1 98.62 127 LEU A CA 1
ATOM 983 C C . LEU A 1 127 ? -11.727 10.312 7.871 1 98.62 127 LEU A C 1
ATOM 985 O O . LEU A 1 127 ? -11.305 10.289 9.023 1 98.62 127 LEU A O 1
ATOM 989 N N . TYR A 1 128 ? -10.961 10.312 6.828 1 98.81 128 TYR A N 1
ATOM 990 C CA . TYR A 1 128 ? -9.508 10.492 6.914 1 98.81 128 TYR A CA 1
ATOM 991 C C . TYR A 1 128 ? -9.117 11.922 6.586 1 98.81 128 TYR A C 1
ATOM 993 O O . TYR A 1 128 ? -9.297 12.383 5.457 1 98.81 128 TYR A O 1
ATOM 1001 N N . LEU A 1 129 ? -8.648 12.625 7.613 1 98.62 129 LEU A N 1
ATOM 1002 C CA . LEU A 1 129 ? -8.102 13.969 7.469 1 98.62 129 LEU A CA 1
ATOM 1003 C C . LEU A 1 129 ? -6.664 13.914 6.969 1 98.62 129 LEU A C 1
ATOM 1005 O O . LEU A 1 129 ? -5.82 13.234 7.562 1 98.62 129 LEU A O 1
ATOM 1009 N N . LEU A 1 130 ? -6.387 14.633 5.844 1 98.5 130 LEU A N 1
ATOM 1010 C CA . LEU A 1 130 ? -5.109 14.484 5.152 1 98.5 130 LEU A CA 1
ATOM 1011 C C . LEU A 1 130 ? -4.297 15.773 5.23 1 98.5 130 LEU A C 1
ATOM 1013 O O . LEU A 1 130 ? -4.723 16.812 4.723 1 98.5 130 LEU A O 1
ATOM 1017 N N . ASP A 1 131 ? -3.158 15.703 5.84 1 96.12 131 ASP A N 1
ATOM 1018 C CA . ASP A 1 131 ? -2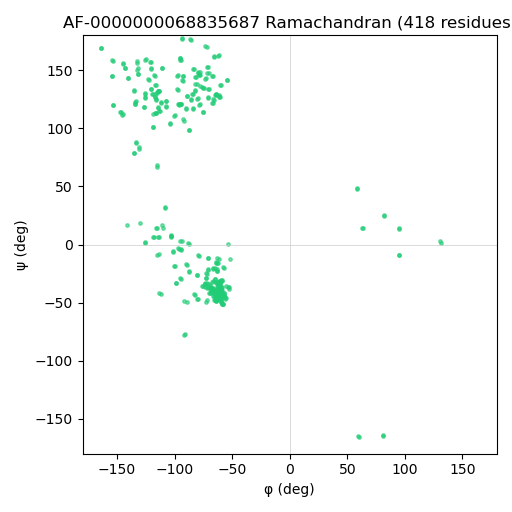.191 16.797 5.926 1 96.12 131 ASP A CA 1
ATOM 1019 C C . ASP A 1 131 ? -0.759 16.266 5.898 1 96.12 131 ASP A C 1
ATOM 1021 O O . ASP A 1 131 ? -0.29 15.672 6.875 1 96.12 131 ASP A O 1
ATOM 1025 N N . PRO A 1 132 ? -0.034 16.531 4.832 1 97.19 132 PRO A N 1
ATOM 1026 C CA . PRO A 1 132 ? 1.295 15.93 4.719 1 97.19 132 PRO A CA 1
ATOM 1027 C C . PRO A 1 132 ? 2.221 16.312 5.867 1 97.19 132 PRO A C 1
ATOM 1029 O O . PRO A 1 132 ? 3.09 15.531 6.258 1 97.19 132 PRO A O 1
ATOM 1032 N N . LEU A 1 133 ? 2.033 17.5 6.379 1 96.12 133 LEU A N 1
ATOM 1033 C CA . LEU A 1 133 ? 2.953 18 7.398 1 96.12 133 LEU A CA 1
ATOM 1034 C C . LEU A 1 133 ? 2.191 18.625 8.562 1 96.12 133 LEU A C 1
ATOM 1036 O O . LEU A 1 133 ? 1.408 19.562 8.367 1 96.12 133 LEU A O 1
ATOM 1040 N N . VAL A 1 134 ? 2.42 18.062 9.742 1 95.12 134 VAL A N 1
ATOM 1041 C CA . VAL A 1 134 ? 1.935 18.688 10.969 1 95.12 134 VAL A CA 1
ATOM 1042 C C . VAL A 1 134 ? 3.092 19.359 11.703 1 95.12 134 VAL A C 1
ATOM 1044 O O . VAL A 1 134 ? 3.902 18.688 12.352 1 95.12 134 VAL A O 1
ATOM 1047 N N . ALA A 1 135 ? 3.125 20.625 11.602 1 94.19 135 ALA A N 1
ATOM 1048 C CA . ALA A 1 135 ? 4.203 21.359 12.258 1 94.19 135 ALA A CA 1
ATOM 1049 C C . ALA A 1 135 ? 3.811 21.766 13.672 1 94.19 135 ALA A C 1
ATOM 1051 O O . ALA A 1 135 ? 4.145 21.078 14.641 1 94.19 135 ALA A O 1
ATOM 1052 N N . THR A 1 136 ? 3.025 22.766 13.828 1 92.62 136 THR A N 1
ATOM 1053 C CA . THR A 1 136 ? 2.645 23.25 15.141 1 92.62 136 THR A CA 1
ATOM 1054 C C . THR A 1 136 ? 1.416 22.516 15.664 1 92.62 136 THR A C 1
ATOM 1056 O O . THR A 1 136 ? 1.141 22.531 16.859 1 92.62 136 THR A O 1
ATOM 1059 N N . GLY A 1 137 ? 0.645 21.969 14.766 1 93.69 137 GLY A N 1
ATOM 1060 C CA . GLY A 1 137 ? -0.592 21.297 15.125 1 93.69 137 GLY A CA 1
ATOM 1061 C C . GLY A 1 137 ? -1.813 22.188 15.023 1 93.69 137 GLY A C 1
ATOM 1062 O O . GLY A 1 137 ? -2.947 21.703 15.055 1 93.69 137 GLY A O 1
ATOM 1063 N N . GLY A 1 138 ? -1.583 23.453 14.812 1 91.88 138 GLY A N 1
ATOM 1064 C CA . GLY A 1 138 ? -2.672 24.422 14.805 1 91.88 138 GLY A CA 1
ATOM 1065 C C . GLY A 1 138 ? -3.682 24.172 13.703 1 91.88 138 GLY A C 1
ATOM 1066 O O . GLY A 1 138 ? -4.891 24.172 13.945 1 91.88 138 GLY A O 1
ATOM 1067 N N . THR A 1 139 ? -3.232 23.938 12.477 1 92.12 139 THR A N 1
ATOM 1068 C CA . THR A 1 139 ? -4.113 23.703 11.336 1 92.12 139 THR A CA 1
ATOM 1069 C C . THR A 1 139 ? -4.934 22.438 11.531 1 92.12 139 THR A C 1
ATOM 1071 O O . THR A 1 139 ? -6.141 22.422 11.281 1 92.12 139 THR A O 1
ATOM 1074 N N . ALA A 1 140 ? -4.277 21.406 11.992 1 94.88 140 ALA A N 1
ATOM 1075 C CA . ALA A 1 140 ? -4.969 20.141 12.234 1 94.88 140 ALA A CA 1
ATOM 1076 C C . ALA A 1 140 ? -6.07 20.297 13.273 1 94.88 140 ALA A C 1
ATOM 1078 O O . ALA A 1 140 ? -7.184 19.797 13.094 1 94.88 140 ALA A O 1
ATOM 1079 N N . ILE A 1 141 ? -5.754 20.984 14.328 1 95.62 141 ILE A N 1
ATOM 1080 C CA . ILE A 1 141 ? -6.715 21.203 15.406 1 95.62 141 ILE A CA 1
ATOM 1081 C C . ILE A 1 141 ? -7.926 21.953 14.875 1 95.62 141 ILE A C 1
ATOM 1083 O O . ILE A 1 141 ? -9.07 21.594 15.156 1 95.62 141 ILE A O 1
ATOM 1087 N N . ALA A 1 142 ? -7.652 23 14.109 1 94 142 ALA A N 1
ATOM 1088 C CA . ALA A 1 142 ? -8.734 23.797 13.516 1 94 142 ALA A CA 1
ATOM 1089 C C . ALA A 1 142 ? -9.594 22.922 12.594 1 94 142 ALA A C 1
ATOM 1091 O O . ALA A 1 142 ? -10.82 23 12.633 1 94 142 ALA A O 1
ATOM 1092 N N . ALA A 1 143 ? -8.992 22.094 11.781 1 95.5 143 ALA A N 1
ATOM 1093 C CA . ALA A 1 143 ? -9.703 21.234 10.844 1 95.5 143 ALA A CA 1
ATOM 1094 C C . ALA A 1 143 ? -10.594 20.234 11.586 1 95.5 143 ALA A C 1
ATOM 1096 O O . ALA A 1 143 ? -11.75 20.031 11.211 1 95.5 143 ALA A O 1
ATOM 1097 N N . ILE A 1 144 ? -10.062 19.625 12.609 1 96.81 144 ILE A N 1
ATOM 1098 C CA . ILE A 1 144 ? -10.812 18.656 13.391 1 96.81 144 ILE A CA 1
ATOM 1099 C C . ILE A 1 144 ? -12.016 19.328 14.039 1 96.81 144 ILE A C 1
ATOM 1101 O O . ILE A 1 144 ? -13.117 18.766 14.055 1 96.81 144 ILE A O 1
ATOM 1105 N N . SER A 1 145 ? -11.758 20.547 14.555 1 95.38 145 SER A N 1
ATOM 1106 C CA . SER A 1 145 ? -12.859 21.312 15.133 1 95.38 145 SER A CA 1
ATOM 1107 C C . SER A 1 145 ? -13.984 21.5 14.125 1 95.38 145 SER A C 1
ATOM 1109 O O . SER A 1 145 ? -15.164 21.344 14.461 1 95.38 145 SER A O 1
ATOM 1111 N N . ILE A 1 146 ? -13.664 21.844 12.906 1 94 146 ILE A N 1
ATOM 1112 C CA . ILE A 1 146 ? -14.633 22.047 11.836 1 94 146 ILE A CA 1
ATOM 1113 C C . ILE A 1 146 ? -15.406 20.75 11.594 1 94 146 ILE A C 1
ATOM 1115 O O . ILE A 1 146 ? -16.625 20.766 11.453 1 94 146 ILE A O 1
ATOM 1119 N N . LEU A 1 147 ? -14.727 19.625 11.578 1 96.38 147 LEU A N 1
ATOM 1120 C CA . LEU A 1 147 ? -15.344 18.344 11.297 1 96.38 147 LEU A CA 1
ATOM 1121 C C . LEU A 1 147 ? -16.25 17.906 12.438 1 96.38 147 LEU A C 1
ATOM 1123 O O . LEU A 1 147 ? -17.312 17.328 12.203 1 96.38 147 LEU A O 1
ATOM 1127 N N . LEU A 1 148 ? -15.852 18.266 13.664 1 97.12 148 LEU A N 1
ATOM 1128 C CA . LEU A 1 148 ? -16.703 17.984 14.812 1 97.12 148 LEU A CA 1
ATOM 1129 C C . LEU A 1 148 ? -17.953 18.844 14.797 1 97.12 148 LEU A C 1
ATOM 1131 O O . LEU A 1 148 ? -19.047 18.359 15.07 1 97.12 148 LEU A O 1
ATOM 1135 N N . ASP A 1 149 ? -17.766 20.094 14.461 1 94.69 149 ASP A N 1
ATOM 1136 C CA . ASP A 1 149 ? -18.906 21 14.352 1 94.69 149 ASP A CA 1
ATOM 1137 C C . ASP A 1 149 ? -19.859 20.547 13.242 1 94.69 149 ASP A C 1
ATOM 1139 O O . ASP A 1 149 ? -21.078 20.781 13.328 1 94.69 149 ASP A O 1
ATOM 1143 N N . TRP A 1 150 ? -19.281 19.969 12.172 1 94.38 150 TRP A N 1
ATOM 1144 C CA . TRP A 1 150 ? -20.078 19.422 11.07 1 94.38 150 TRP A CA 1
ATOM 1145 C C . TRP A 1 150 ? -20.984 18.297 11.562 1 94.38 150 TRP A C 1
ATOM 1147 O O . TRP A 1 150 ? -22.078 18.094 11.016 1 94.38 150 TRP A O 1
ATOM 1157 N N . GLY A 1 151 ? -20.5 17.5 12.656 1 97.31 151 GLY A N 1
ATOM 1158 C CA . GLY A 1 151 ? -21.344 16.484 13.266 1 97.31 151 GLY A CA 1
ATOM 1159 C C . GLY A 1 151 ? -20.672 15.141 13.414 1 97.31 151 GLY A C 1
ATOM 1160 O O . GLY A 1 151 ? -21.281 14.18 13.875 1 97.31 151 GLY A O 1
ATOM 1161 N N . LEU A 1 152 ? -19.469 15.094 13.055 1 97.69 152 LEU A N 1
ATOM 1162 C CA . LEU A 1 152 ? -18.75 13.828 13.219 1 97.69 152 LEU A CA 1
ATOM 1163 C C . LEU A 1 152 ? -18.297 13.641 14.664 1 97.69 152 LEU A C 1
ATOM 1165 O O . LEU A 1 152 ? -18.047 14.617 15.375 1 97.69 152 LEU A O 1
ATOM 1169 N N . ASP A 1 153 ? -18.266 12.398 15.039 1 98.25 153 ASP A N 1
ATOM 1170 C CA . ASP A 1 153 ? -17.625 12.047 16.297 1 98.25 153 ASP A CA 1
ATOM 1171 C C . ASP A 1 153 ? -16.109 11.891 16.125 1 98.25 153 ASP A C 1
ATOM 1173 O O . ASP A 1 153 ? -15.648 11.477 15.062 1 98.25 153 ASP A O 1
ATOM 1177 N N . ILE A 1 154 ? -15.352 12.148 17.172 1 98.06 154 ILE A N 1
ATOM 1178 C CA . ILE A 1 154 ? -13.891 12.086 17.125 1 98.06 154 ILE A CA 1
ATOM 1179 C C . ILE A 1 154 ? -13.453 10.68 16.719 1 98.06 154 ILE A C 1
ATOM 1181 O O . ILE A 1 154 ? -12.43 10.516 16.047 1 98.06 154 ILE A O 1
ATOM 1185 N N . SER A 1 155 ? -14.266 9.672 17.094 1 97.38 155 SER A N 1
ATOM 1186 C CA . SER A 1 155 ? -13.938 8.281 16.812 1 97.38 155 SER A CA 1
ATOM 1187 C C . SER A 1 155 ? -14.07 7.973 15.32 1 97.38 155 SER A C 1
ATOM 1189 O O . SER A 1 155 ? -13.602 6.934 14.852 1 97.38 155 SER A O 1
ATOM 1191 N N . GLN A 1 156 ? -14.656 8.852 14.547 1 98.19 156 GLN A N 1
ATOM 1192 C CA . GLN A 1 156 ? -14.883 8.656 13.117 1 98.19 156 GLN A CA 1
ATOM 1193 C C . GLN A 1 156 ? -13.789 9.312 12.289 1 98.19 156 GLN A C 1
ATOM 1195 O O . GLN A 1 156 ? -13.773 9.195 11.062 1 98.19 156 GLN A O 1
ATOM 1200 N N . ILE A 1 157 ? -12.883 10 12.969 1 98.44 157 ILE A N 1
ATOM 1201 C CA . ILE A 1 157 ? -11.867 10.781 12.273 1 98.44 157 ILE A CA 1
ATOM 1202 C C . ILE A 1 157 ? -10.484 10.18 12.539 1 98.44 157 ILE A C 1
ATOM 1204 O O . ILE A 1 157 ? -10.172 9.812 13.672 1 98.44 157 ILE A O 1
ATOM 1208 N N . LYS A 1 158 ? -9.734 10 11.508 1 98.75 158 LYS A N 1
ATOM 1209 C CA . LYS A 1 158 ? -8.312 9.68 11.602 1 98.75 158 LYS A CA 1
ATOM 1210 C C . LYS A 1 158 ? -7.469 10.734 10.898 1 98.75 158 LYS A C 1
ATOM 1212 O O . LYS A 1 158 ? -7.809 11.18 9.797 1 98.75 158 LYS A O 1
ATOM 1217 N N . LEU A 1 159 ? -6.43 11.18 11.523 1 98.81 159 LEU A N 1
ATOM 1218 C CA . LEU A 1 159 ? -5.488 12.117 10.914 1 98.81 159 LEU A CA 1
ATOM 1219 C C . LEU A 1 159 ? -4.301 11.367 10.305 1 98.81 159 LEU A C 1
ATOM 1221 O O . LEU A 1 159 ? -3.621 10.609 11 1 98.81 159 LE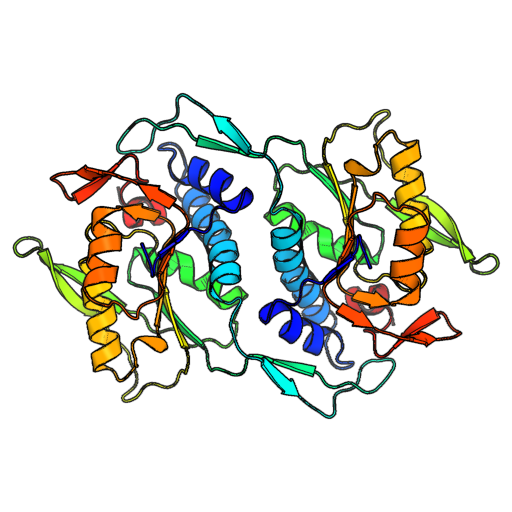U A O 1
ATOM 1225 N N . LEU A 1 160 ? -4.117 11.539 9 1 98.88 160 LEU A N 1
ATOM 1226 C CA . LEU A 1 160 ? -2.971 10.977 8.297 1 98.88 160 LEU A CA 1
ATOM 1227 C C . LEU A 1 160 ? -1.974 12.07 7.926 1 98.88 160 LEU A C 1
ATOM 1229 O O . LEU A 1 160 ? -2.334 13.039 7.25 1 98.88 160 LEU A O 1
ATOM 1233 N N . SER A 1 161 ? -0.803 11.938 8.328 1 98.38 161 SER A N 1
ATOM 1234 C CA . SER A 1 161 ? 0.281 12.852 7.977 1 98.38 161 SER A CA 1
ATOM 1235 C C . SER A 1 161 ? 1.526 12.086 7.543 1 98.38 161 SER A C 1
ATOM 1237 O O . SER A 1 161 ? 1.728 10.938 7.949 1 98.38 161 SER A O 1
ATOM 1239 N N . ILE A 1 162 ? 2.299 12.656 6.691 1 98.44 162 ILE A N 1
ATOM 1240 C CA . ILE A 1 162 ? 3.543 12.031 6.262 1 98.44 162 ILE A CA 1
ATOM 1241 C C . ILE A 1 162 ? 4.641 12.297 7.289 1 98.44 162 ILE A C 1
ATOM 1243 O O . ILE A 1 162 ? 5.398 11.391 7.645 1 98.44 162 ILE A O 1
ATOM 1247 N N . LEU A 1 163 ? 4.676 13.508 7.738 1 98.12 163 LEU A N 1
ATOM 1248 C CA . LEU A 1 163 ? 5.672 13.938 8.711 1 98.12 163 LEU A CA 1
ATOM 1249 C C . LEU A 1 163 ? 5.055 14.883 9.742 1 98.12 163 LEU A C 1
ATOM 1251 O O . LEU A 1 163 ? 4.191 15.695 9.406 1 98.12 163 LEU A O 1
ATOM 1255 N N . GLY A 1 164 ? 5.477 14.789 10.977 1 96.94 164 GLY A N 1
ATOM 1256 C CA . GLY A 1 164 ? 5.051 15.727 12.008 1 96.94 164 GLY A CA 1
ATOM 1257 C C . GLY A 1 164 ? 6.152 16.062 12.992 1 96.94 164 GLY A C 1
ATOM 1258 O O . GLY A 1 164 ? 7.074 15.273 13.195 1 96.94 164 GLY A O 1
ATOM 1259 N N . SER A 1 165 ? 6.043 17.234 13.531 1 97.19 165 SER A N 1
ATOM 1260 C CA . SER A 1 165 ? 6.883 17.531 14.688 1 97.19 165 SER A CA 1
ATOM 1261 C C . SER A 1 165 ? 6.32 16.891 15.953 1 97.19 165 SER A C 1
ATOM 1263 O O . SER A 1 165 ? 5.102 16.812 16.125 1 97.19 165 SER A O 1
ATOM 1265 N N . LYS A 1 166 ? 7.199 16.5 16.797 1 97.12 166 LYS A N 1
ATOM 1266 C CA . LYS A 1 166 ? 6.762 15.891 18.047 1 97.12 166 LYS A CA 1
ATOM 1267 C C . LYS A 1 166 ? 5.863 16.844 18.828 1 97.12 166 LYS A C 1
ATOM 1269 O O . LYS A 1 166 ? 4.738 16.484 19.188 1 97.12 166 LYS A O 1
ATOM 1274 N N . PRO A 1 167 ? 6.266 18.094 19.062 1 96.38 167 PRO A N 1
ATOM 1275 C CA . PRO A 1 167 ? 5.379 19 19.797 1 96.38 167 PRO A CA 1
ATOM 1276 C C . PRO A 1 167 ? 4.039 19.203 19.094 1 96.38 167 PRO A C 1
ATOM 1278 O O . PRO A 1 167 ? 3 19.297 19.75 1 96.38 167 PRO A O 1
ATOM 1281 N N . GLY A 1 168 ? 4.059 19.281 17.781 1 95.31 168 GLY A N 1
ATOM 1282 C CA . GLY A 1 168 ? 2.828 19.469 17.031 1 95.31 168 GLY A CA 1
ATOM 1283 C C . GLY A 1 168 ? 1.871 18.297 17.141 1 95.31 168 GLY A C 1
ATOM 1284 O O . GLY A 1 168 ? 0.677 18.5 17.375 1 95.31 168 GLY A O 1
ATOM 1285 N N . LEU A 1 169 ? 2.367 17.141 16.953 1 97.25 169 LEU A N 1
ATOM 1286 C CA . LEU A 1 169 ? 1.548 15.938 17.031 1 97.25 169 LEU A CA 1
ATOM 1287 C C . LEU A 1 169 ? 1.006 15.75 18.453 1 97.25 169 LEU A C 1
ATOM 1289 O O . LEU A 1 169 ? -0.154 15.375 18.625 1 97.25 169 LEU A O 1
ATOM 1293 N N . GLU A 1 170 ? 1.818 16 19.422 1 96.88 170 GLU A N 1
ATOM 1294 C CA . GLU A 1 170 ? 1.386 15.891 20.812 1 96.88 170 GLU A CA 1
ATOM 1295 C C . GLU A 1 170 ? 0.289 16.906 21.125 1 96.88 170 GLU A C 1
ATOM 1297 O O . GLU A 1 170 ? -0.665 16.594 21.844 1 96.88 170 GLU A O 1
ATOM 1302 N N . LYS A 1 171 ? 0.479 18.078 20.609 1 96.06 171 LY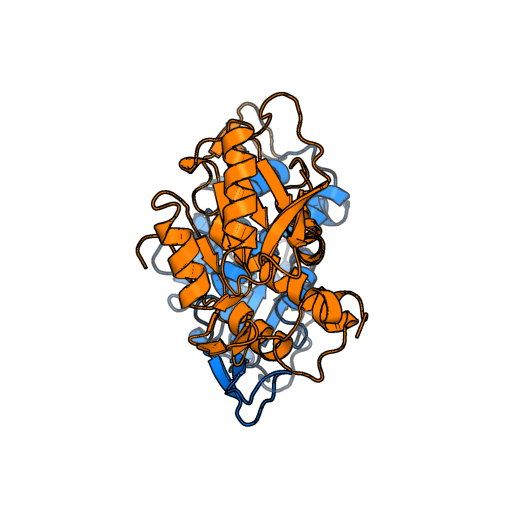S A N 1
ATOM 1303 C CA . LYS A 1 171 ? -0.532 19.125 20.812 1 96.06 171 LYS A CA 1
ATOM 1304 C C . LYS A 1 171 ? -1.883 18.688 20.25 1 96.06 171 LYS A C 1
ATOM 1306 O O . LYS A 1 171 ? -2.914 18.844 20.906 1 96.06 171 LYS A O 1
ATOM 1311 N N . VAL A 1 172 ? -1.902 18.125 19.078 1 97.06 172 VAL A N 1
ATOM 1312 C CA . VAL A 1 172 ? -3.131 17.641 18.453 1 97.06 172 VAL A CA 1
ATOM 1313 C C . VAL A 1 172 ? -3.73 16.516 19.281 1 97.06 172 VAL A C 1
ATOM 1315 O O . VAL A 1 172 ? -4.93 16.516 19.562 1 97.06 172 VAL A O 1
ATOM 1318 N N . ALA A 1 173 ? -2.9 15.594 19.688 1 97.5 173 ALA A N 1
ATOM 1319 C CA . ALA A 1 173 ? -3.354 14.438 20.469 1 97.5 173 ALA A CA 1
ATOM 1320 C C . ALA A 1 173 ? -3.939 14.867 21.797 1 97.5 173 ALA A C 1
ATOM 1322 O O . ALA A 1 173 ? -4.898 14.273 22.297 1 97.5 173 ALA A O 1
ATOM 1323 N N . GLU A 1 174 ? -3.332 15.836 22.391 1 96.81 174 GLU A N 1
ATOM 1324 C CA . GLU A 1 174 ? -3.812 16.359 23.672 1 96.81 174 GLU A CA 1
ATOM 1325 C C . GLU A 1 174 ? -5.148 17.078 23.516 1 96.81 174 GLU A C 1
ATOM 1327 O O . GLU A 1 174 ? -6.023 16.969 24.375 1 96.81 174 GLU A O 1
ATOM 1332 N N . ALA A 1 175 ? -5.23 17.812 22.469 1 96.5 175 ALA A N 1
ATOM 1333 C CA . ALA A 1 175 ? -6.469 18.531 22.203 1 96.5 175 ALA A CA 1
ATOM 1334 C C . ALA A 1 175 ? -7.625 17.562 21.938 1 96.5 175 ALA A C 1
ATOM 1336 O O . ALA A 1 175 ? -8.766 17.844 22.297 1 96.5 175 ALA A O 1
ATOM 1337 N N . TYR A 1 176 ? -7.312 16.406 21.344 1 97.31 176 TYR A N 1
ATOM 1338 C CA . TYR A 1 176 ? -8.328 15.414 21 1 97.31 176 TYR A CA 1
ATOM 1339 C C . TYR A 1 176 ? -7.871 14.008 21.391 1 97.31 176 TYR A C 1
ATOM 1341 O O . TYR A 1 176 ? -7.473 13.219 20.531 1 97.31 176 TYR A O 1
ATOM 1349 N N . PRO A 1 177 ? -7.93 13.57 22.641 1 94.44 177 PRO A N 1
ATOM 1350 C CA . PRO A 1 177 ? -7.418 12.289 23.141 1 94.44 177 PRO A CA 1
ATOM 1351 C C . PRO A 1 177 ? -8.023 11.086 22.406 1 94.44 177 PRO A C 1
ATOM 1353 O O . PRO A 1 177 ? -7.387 10.031 22.312 1 94.44 177 PRO A O 1
ATOM 1356 N N . GLY A 1 178 ? -9.148 11.188 21.75 1 95.25 178 GLY A N 1
ATOM 1357 C CA . GLY A 1 178 ? -9.789 10.086 21.047 1 95.25 178 GLY A CA 1
ATOM 1358 C C . GLY A 1 178 ? -9.422 10.008 19.578 1 95.25 178 GLY A C 1
ATOM 1359 O O . GLY A 1 178 ? -9.789 9.055 18.891 1 95.25 178 GLY A O 1
ATOM 1360 N N . LEU A 1 179 ? -8.555 10.875 19.141 1 97.88 179 LEU A N 1
ATOM 1361 C CA . LEU A 1 179 ? -8.188 10.945 17.734 1 97.88 179 LEU A CA 1
ATOM 1362 C C . LEU A 1 179 ? -7.078 9.953 17.406 1 97.88 179 LEU A C 1
ATOM 1364 O O . LEU A 1 179 ? -6.09 9.867 18.141 1 97.88 179 LEU A O 1
ATOM 1368 N N . GLN A 1 180 ? -7.266 9.188 16.406 1 98.06 180 GLN A N 1
ATOM 1369 C CA . GLN A 1 180 ? -6.18 8.359 15.898 1 98.06 180 GLN A CA 1
ATOM 1370 C C . GLN A 1 180 ? -5.32 9.133 14.898 1 98.06 180 GLN A C 1
ATOM 1372 O O . GLN A 1 180 ? -5.836 9.695 13.938 1 98.06 180 GLN A O 1
ATOM 1377 N N . ILE A 1 181 ? -4.07 9.164 15.164 1 98.62 181 ILE A N 1
ATOM 1378 C CA . ILE A 1 181 ? -3.119 9.859 14.312 1 98.62 181 ILE A CA 1
ATOM 1379 C C . ILE A 1 181 ? -2.117 8.867 13.734 1 98.62 181 ILE A C 1
ATOM 1381 O O . ILE A 1 181 ? -1.543 8.055 14.469 1 98.62 181 ILE A O 1
ATOM 1385 N N . TYR A 1 182 ? -1.991 8.883 12.445 1 98.75 182 TYR A N 1
ATOM 1386 C CA . TYR A 1 182 ? -0.974 8.102 11.758 1 98.75 182 TYR A CA 1
ATOM 1387 C C . TYR A 1 182 ? 0.057 9.008 11.094 1 98.75 182 TYR A C 1
ATOM 1389 O O . TYR A 1 182 ? -0.3 9.977 10.422 1 98.75 182 TYR A O 1
ATOM 1397 N N . THR A 1 183 ? 1.301 8.711 11.297 1 98.69 183 THR A N 1
ATOM 1398 C CA . THR A 1 183 ? 2.371 9.484 10.672 1 98.69 183 THR A CA 1
ATOM 1399 C C . THR A 1 183 ? 3.541 8.578 10.297 1 98.69 183 THR A C 1
ATOM 1401 O O . THR A 1 183 ? 3.721 7.512 10.891 1 98.69 183 THR A O 1
ATOM 1404 N N . CYS A 1 184 ? 4.324 9 9.312 1 98.38 184 CYS A N 1
ATOM 1405 C CA . CYS A 1 184 ? 5.402 8.156 8.805 1 98.38 184 CYS A CA 1
ATOM 1406 C C . CYS A 1 184 ? 6.742 8.57 9.398 1 98.38 184 CYS A C 1
ATOM 1408 O O . CYS A 1 184 ? 7.711 7.812 9.344 1 98.38 184 CYS A O 1
ATOM 1410 N N . ALA A 1 185 ? 6.801 9.781 9.922 1 98.12 185 ALA A N 1
ATOM 1411 C CA . ALA A 1 185 ? 8.023 10.281 10.547 1 98.12 185 ALA A CA 1
ATOM 1412 C C . ALA A 1 185 ? 7.703 11.352 11.586 1 98.12 185 ALA A C 1
ATOM 1414 O O . ALA A 1 185 ? 6.766 12.133 11.422 1 98.12 185 ALA A O 1
ATOM 1415 N N . VAL A 1 186 ? 8.469 11.359 12.633 1 97.88 186 VAL A N 1
ATOM 1416 C CA . VAL A 1 186 ? 8.344 12.359 13.688 1 97.88 186 VAL A CA 1
ATOM 1417 C C . VAL A 1 186 ? 9.688 13.031 13.93 1 97.88 186 VAL A C 1
ATOM 1419 O O . VAL A 1 186 ? 10.664 12.367 14.281 1 97.88 186 VAL A O 1
ATOM 1422 N N . ASP A 1 187 ? 9.703 14.273 13.703 1 97.94 187 ASP A N 1
ATOM 1423 C CA . ASP A 1 187 ? 10.898 15.055 14.023 1 97.94 187 ASP A CA 1
ATOM 1424 C C . ASP A 1 187 ? 10.758 15.734 15.383 1 97.94 187 ASP A C 1
ATOM 1426 O O . ASP A 1 187 ? 9.688 16.234 15.727 1 97.94 187 ASP A O 1
ATOM 1430 N N . GLU A 1 188 ? 11.82 15.852 16.078 1 96.69 188 GLU A N 1
ATOM 1431 C CA . GLU A 1 188 ? 11.789 16.234 17.484 1 96.69 188 GLU A CA 1
ATOM 1432 C C . GLU A 1 188 ? 11.641 17.75 17.656 1 96.69 188 GLU A C 1
ATOM 1434 O O . GLU A 1 188 ? 11.094 18.219 18.656 1 96.69 188 GLU A O 1
ATOM 1439 N N . VAL A 1 189 ? 12.102 18.438 16.625 1 95.31 189 VAL A N 1
ATOM 1440 C CA . VAL A 1 189 ? 12.289 19.859 16.891 1 95.31 189 VAL A CA 1
ATOM 1441 C C . VAL A 1 189 ? 11.344 20.688 16 1 95.31 189 VAL A C 1
ATOM 1443 O O . VAL A 1 189 ? 11.25 20.438 14.797 1 95.31 189 VAL A O 1
ATOM 1446 N N . LEU A 1 190 ? 10.688 21.547 16.578 1 93.75 190 LEU A N 1
ATOM 1447 C CA . LEU A 1 190 ? 10 22.656 15.938 1 93.75 190 LEU A CA 1
ATOM 1448 C C . LEU A 1 190 ? 10.727 23.969 16.203 1 93.75 190 LEU A C 1
ATOM 1450 O O . LEU A 1 190 ? 10.875 24.391 17.359 1 93.75 190 LEU A O 1
ATOM 1454 N N . THR A 1 191 ? 11.164 24.594 15.227 1 91.12 191 THR A N 1
ATOM 1455 C CA . THR A 1 191 ? 11.945 25.812 15.383 1 91.12 191 THR A CA 1
ATOM 1456 C C . THR A 1 191 ? 11.047 26.984 15.812 1 91.12 191 THR A C 1
ATOM 1458 O O . THR A 1 191 ? 9.82 26.875 15.75 1 91.12 191 THR A O 1
ATOM 1461 N N . GLU A 1 192 ? 11.688 28.047 16.156 1 88.25 192 GLU A N 1
ATOM 1462 C CA . GLU A 1 192 ? 10.953 29.219 16.625 1 88.25 192 GLU A CA 1
ATOM 1463 C C . GLU A 1 192 ? 10.086 29.797 15.508 1 88.25 192 GLU A C 1
ATOM 1465 O O . GLU A 1 192 ? 9.008 30.328 15.773 1 88.25 192 GLU A O 1
ATOM 1470 N N . ASP A 1 193 ? 10.531 29.625 14.312 1 84.56 193 ASP A N 1
ATOM 1471 C CA . ASP A 1 193 ? 9.789 30.156 13.172 1 84.56 193 ASP A CA 1
ATOM 1472 C C . ASP A 1 193 ? 8.742 29.156 12.68 1 84.56 193 ASP A C 1
ATOM 1474 O O . ASP A 1 193 ? 8.102 29.375 11.648 1 84.56 193 ASP A O 1
ATOM 1478 N N . GLY A 1 194 ? 8.648 28 13.344 1 85.62 194 GLY A N 1
ATOM 1479 C CA . GLY A 1 194 ? 7.547 27.078 13.07 1 85.62 194 GLY A CA 1
ATOM 1480 C C . GLY A 1 194 ? 7.906 26 12.07 1 85.62 194 GLY A C 1
ATOM 1481 O O . GLY A 1 194 ? 7.027 25.344 11.508 1 85.62 194 GLY A O 1
ATOM 1482 N N . TYR A 1 195 ? 9.211 25.859 11.805 1 89.5 195 TYR A N 1
ATOM 1483 C CA . TYR A 1 195 ? 9.633 24.797 10.883 1 89.5 195 TYR A CA 1
ATOM 1484 C C . TYR A 1 195 ? 9.977 23.516 11.641 1 89.5 195 TYR A C 1
ATOM 1486 O O . TYR A 1 195 ? 10.492 23.578 12.758 1 89.5 195 TYR A O 1
ATOM 1494 N N . VAL A 1 196 ? 9.656 22.453 10.992 1 94.81 196 VAL A N 1
ATOM 1495 C CA . VAL A 1 196 ? 10.039 21.141 11.508 1 94.81 196 VAL A CA 1
ATOM 1496 C C . VAL A 1 196 ? 11.484 20.828 11.117 1 94.81 196 VAL A C 1
ATOM 1498 O O . VAL A 1 196 ? 11.867 21 9.961 1 94.81 196 VAL A O 1
ATOM 1501 N N . ARG A 1 197 ? 12.281 20.391 12.047 1 96.06 197 ARG A N 1
ATOM 1502 C CA . ARG A 1 197 ? 13.695 20.141 11.82 1 96.06 197 ARG A CA 1
ATOM 1503 C C . ARG A 1 197 ? 14.039 18.672 12.078 1 96.06 197 ARG A C 1
ATOM 1505 O O . ARG A 1 197 ? 13.781 18.141 13.156 1 96.06 197 ARG A O 1
ATOM 1512 N N . PRO A 1 198 ? 14.758 17.922 11.141 1 96.38 198 PRO A N 1
ATOM 1513 C CA . PRO A 1 1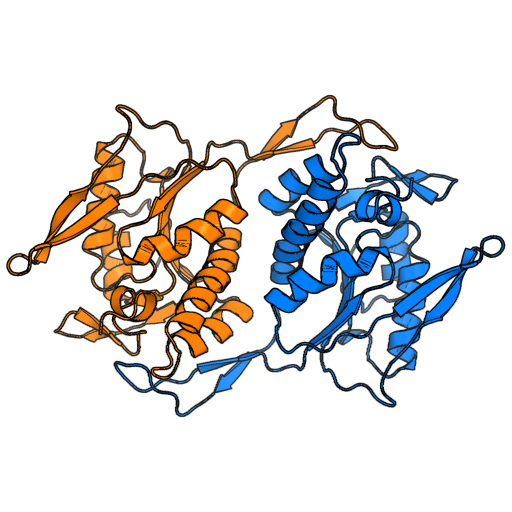98 ? 15.258 18.438 9.859 1 96.38 198 PRO A CA 1
ATOM 1514 C C . PRO A 1 198 ? 14.148 18.688 8.852 1 96.38 198 PRO A C 1
ATOM 1516 O O . PRO A 1 198 ? 14.344 19.422 7.875 1 96.38 198 PRO A O 1
ATOM 1519 N N . GLY A 1 199 ? 13.008 18.047 9.031 1 95.81 199 GLY A N 1
ATOM 1520 C CA . GLY A 1 199 ? 11.805 18.344 8.281 1 95.81 199 GLY A CA 1
ATOM 1521 C C . GLY A 1 199 ? 11.977 18.156 6.781 1 95.81 199 GLY A C 1
ATOM 1522 O O . GLY A 1 199 ? 12.867 17.422 6.34 1 95.81 199 GLY A O 1
ATOM 1523 N N . VAL A 1 200 ? 11.062 18.672 6.012 1 95.12 200 VAL A N 1
ATOM 1524 C CA . VAL A 1 200 ? 11.055 18.578 4.559 1 95.12 200 VAL A CA 1
ATOM 1525 C C . VAL A 1 200 ? 10.953 19.969 3.949 1 95.12 200 VAL A C 1
ATOM 1527 O O . VAL A 1 200 ? 10.906 20.125 2.727 1 95.12 200 VAL A O 1
ATOM 1530 N N . GLY A 1 201 ? 10.938 20.969 4.789 1 89.5 201 GLY A N 1
ATOM 1531 C CA . GLY A 1 201 ? 10.625 22.312 4.309 1 89.5 201 GLY A CA 1
ATOM 1532 C C . GLY A 1 201 ? 9.133 22.562 4.152 1 89.5 201 GLY A C 1
ATOM 1533 O O . GLY A 1 201 ? 8.32 21.875 4.773 1 89.5 201 GLY A O 1
ATOM 1534 N N . ASP A 1 202 ? 8.789 23.594 3.434 1 85.25 202 ASP A N 1
ATOM 1535 C CA . ASP A 1 202 ? 7.387 23.891 3.164 1 85.25 202 ASP A CA 1
ATOM 1536 C C . ASP A 1 202 ? 6.824 22.938 2.104 1 85.25 202 ASP A C 1
ATOM 1538 O O . ASP A 1 202 ? 7.18 23.031 0.928 1 85.25 202 ASP A O 1
ATOM 1542 N N . THR A 1 203 ? 5.91 22.109 2.449 1 88.12 203 THR A N 1
ATOM 1543 C CA . THR A 1 203 ? 5.395 21.078 1.566 1 88.12 203 THR A CA 1
ATOM 1544 C C . THR A 1 203 ? 4.621 21.688 0.401 1 88.12 203 THR A C 1
ATOM 1546 O O . THR A 1 203 ? 4.676 21.172 -0.722 1 88.12 203 THR A O 1
ATOM 1549 N N . GLY A 1 204 ? 3.869 22.734 0.721 1 83.88 204 GLY A N 1
ATOM 1550 C CA . GLY A 1 204 ? 3.172 23.406 -0.365 1 83.88 204 GLY A CA 1
ATOM 1551 C C . GLY A 1 204 ? 4.109 23.938 -1.433 1 83.88 204 GLY A C 1
ATOM 1552 O O . GLY A 1 204 ? 3.879 23.734 -2.627 1 83.88 204 GLY A O 1
ATOM 1553 N N . ASP A 1 205 ? 5.168 24.547 -1.006 1 86.06 205 ASP A N 1
ATOM 1554 C CA . ASP A 1 205 ? 6.141 25.109 -1.938 1 86.06 205 ASP A CA 1
ATOM 1555 C C . ASP A 1 205 ? 6.852 24.016 -2.725 1 86.06 205 ASP A C 1
ATOM 1557 O O . ASP A 1 205 ? 7.109 24.172 -3.92 1 86.06 205 ASP A O 1
ATOM 1561 N N . ARG A 1 206 ? 7.137 22.984 -2.111 1 89.19 206 ARG A N 1
ATOM 1562 C CA . ARG A 1 206 ? 7.852 21.875 -2.752 1 89.19 206 ARG A CA 1
ATOM 1563 C C . ARG A 1 206 ? 6.953 21.141 -3.734 1 89.19 206 ARG A C 1
ATOM 1565 O O . ARG A 1 206 ? 7.418 20.672 -4.773 1 89.19 206 ARG A O 1
ATOM 1572 N N . LEU A 1 207 ? 5.648 21.078 -3.414 1 86.88 207 LEU A N 1
ATOM 1573 C CA . LEU A 1 207 ? 4.684 20.375 -4.258 1 86.88 207 LEU A CA 1
ATOM 1574 C C . LEU A 1 207 ? 4.398 21.172 -5.527 1 86.88 207 LEU A C 1
ATOM 1576 O O . LEU A 1 207 ? 4.281 20.594 -6.613 1 86.88 207 LEU A O 1
ATOM 1580 N N . PHE A 1 208 ? 4.363 22.469 -5.375 1 84.62 208 PHE A N 1
ATOM 1581 C CA . PHE A 1 208 ? 3.777 23.25 -6.457 1 84.62 208 PHE A CA 1
ATOM 1582 C C . PHE A 1 208 ? 4.805 24.203 -7.051 1 84.62 208 PHE A C 1
ATOM 1584 O O . PHE A 1 208 ? 4.477 25 -7.934 1 84.62 208 PHE A O 1
ATOM 1591 N N . ASN A 1 209 ? 6.012 24.078 -6.617 1 85.12 209 ASN A N 1
ATOM 1592 C CA . ASN A 1 209 ? 7.113 24.875 -7.148 1 85.12 209 ASN A CA 1
ATOM 1593 C C . ASN A 1 209 ? 6.852 26.359 -6.992 1 85.12 209 ASN A C 1
ATOM 1595 O O . ASN A 1 209 ? 6.965 27.125 -7.953 1 85.12 209 ASN A O 1
ATOM 1599 N N . THR A 1 210 ? 6.449 26.797 -5.832 1 76.38 210 THR A N 1
ATOM 1600 C CA . THR A 1 210 ? 6.098 28.203 -5.605 1 76.38 210 THR A CA 1
ATOM 1601 C C . THR A 1 210 ? 7.125 28.875 -4.703 1 76.38 210 THR A C 1
ATOM 1603 O O . THR A 1 210 ? 6.914 30 -4.238 1 76.38 210 THR A O 1
ATOM 1606 N N . LYS A 1 211 ? 8.328 28.203 -4.566 1 67.19 211 LYS A N 1
ATOM 1607 C CA . LYS A 1 211 ? 9.391 28.984 -3.934 1 67.19 211 LYS A CA 1
ATOM 1608 C C . LYS A 1 211 ? 10.094 29.875 -4.953 1 67.19 211 LYS A C 1
ATOM 1610 O O . LYS A 1 211 ? 10.227 29.516 -6.121 1 67.19 211 LYS A O 1
ATOM 1615 N N . MET B 1 1 ? -0.392 -22.703 8.594 1 60.53 1 MET B N 1
ATOM 1616 C CA . MET B 1 1 ? 0.741 -23.344 7.934 1 60.53 1 MET B CA 1
ATOM 1617 C C . MET B 1 1 ? 2.014 -22.531 8.109 1 60.53 1 MET B C 1
ATOM 1619 O O . MET B 1 1 ? 2.014 -21.312 7.887 1 60.53 1 MET B O 1
ATOM 1623 N N . PRO B 1 2 ? 3.102 -23.031 8.883 1 69.5 2 PRO B N 1
ATOM 1624 C CA . PRO B 1 2 ? 4.176 -22.25 9.5 1 69.5 2 PRO B CA 1
ATOM 1625 C C . PRO B 1 2 ? 4.883 -21.344 8.508 1 69.5 2 PRO B C 1
ATOM 1627 O O . PRO B 1 2 ? 5.387 -20.281 8.898 1 69.5 2 PRO B O 1
ATOM 1630 N N . ASN B 1 3 ? 4.57 -21.234 7.184 1 90.88 3 ASN B N 1
ATOM 1631 C CA . ASN B 1 3 ? 5.32 -20.391 6.266 1 90.88 3 ASN B CA 1
ATOM 1632 C C . ASN B 1 3 ? 4.398 -19.703 5.262 1 90.88 3 ASN B C 1
ATOM 1634 O O . ASN B 1 3 ? 4.863 -19.156 4.258 1 90.88 3 ASN B O 1
ATOM 1638 N N . ILE B 1 4 ? 3.152 -19.734 5.637 1 96.19 4 ILE B N 1
ATOM 1639 C CA . ILE B 1 4 ? 2.162 -19.078 4.793 1 96.19 4 ILE B CA 1
ATOM 1640 C C . ILE B 1 4 ? 1.522 -17.922 5.559 1 96.19 4 ILE B C 1
ATOM 1642 O O . ILE B 1 4 ? 0.892 -18.125 6.598 1 96.19 4 ILE B O 1
ATOM 1646 N N . THR B 1 5 ? 1.755 -16.781 5.152 1 97.81 5 THR B N 1
ATOM 1647 C CA . THR B 1 5 ? 1.152 -15.586 5.738 1 97.81 5 THR B CA 1
ATOM 1648 C C . THR B 1 5 ? -0.067 -15.141 4.934 1 97.81 5 THR B C 1
ATOM 1650 O O . THR B 1 5 ? 0.035 -14.891 3.73 1 97.81 5 THR B O 1
ATOM 1653 N N . LEU B 1 6 ? -1.186 -15.086 5.566 1 97.94 6 LEU B N 1
ATOM 1654 C CA . LEU B 1 6 ? -2.41 -14.602 4.941 1 97.94 6 LEU B CA 1
ATOM 1655 C C . LEU B 1 6 ? -2.557 -13.094 5.141 1 97.94 6 LEU B C 1
ATOM 1657 O O . LEU B 1 6 ? -2.623 -12.617 6.273 1 97.94 6 LEU B O 1
ATOM 1661 N N . VAL B 1 7 ? -2.551 -12.367 4.035 1 97.88 7 VAL B N 1
ATOM 1662 C CA . VAL B 1 7 ? -2.791 -10.922 4.043 1 97.88 7 VAL B CA 1
ATOM 1663 C C . VAL B 1 7 ? -4.289 -10.648 3.939 1 97.88 7 VAL B C 1
ATOM 1665 O O . VAL B 1 7 ? -4.836 -10.578 2.838 1 97.88 7 VAL B O 1
ATOM 1668 N N . SER B 1 8 ? -4.922 -10.398 5.02 1 96.88 8 SER B N 1
ATOM 1669 C CA . SER B 1 8 ? -6.375 -10.266 5.07 1 96.88 8 SER B CA 1
ATOM 1670 C C . SER B 1 8 ? -6.793 -8.812 5.293 1 96.88 8 SER B C 1
ATOM 1672 O O . SER B 1 8 ? -7.781 -8.539 5.977 1 96.88 8 SER B O 1
ATOM 1674 N N . HIS B 1 9 ? -6.027 -7.895 4.793 1 98.19 9 HIS B N 1
ATOM 1675 C CA . HIS B 1 9 ? -6.379 -6.48 4.871 1 98.19 9 HIS B CA 1
ATOM 1676 C C . HIS B 1 9 ? -7.766 -6.227 4.297 1 98.19 9 HIS B C 1
ATOM 1678 O O . HIS B 1 9 ? -8.125 -6.785 3.26 1 98.19 9 HIS B O 1
ATOM 1684 N N . PRO B 1 10 ? -8.578 -5.348 4.863 1 98.44 10 PRO B N 1
ATOM 1685 C CA . PRO B 1 10 ? -9.953 -5.121 4.402 1 98.44 10 PRO B CA 1
ATOM 1686 C C . PRO B 1 10 ? -10.023 -4.672 2.945 1 98.44 10 PRO B C 1
ATOM 1688 O O . PRO B 1 10 ? -10.891 -5.125 2.197 1 98.44 10 PRO B O 1
ATOM 1691 N N . ILE B 1 11 ? -9.133 -3.854 2.562 1 98.19 11 ILE B N 1
ATOM 1692 C CA . ILE B 1 11 ? -9.102 -3.381 1.183 1 98.19 11 ILE B CA 1
ATOM 1693 C C . ILE B 1 11 ? -8.875 -4.559 0.238 1 98.19 11 ILE B C 1
ATOM 1695 O O . ILE B 1 11 ? -9.555 -4.684 -0.785 1 98.19 11 ILE B O 1
ATOM 1699 N N . VAL B 1 12 ? -8 -5.426 0.583 1 98.38 12 VAL B N 1
ATOM 1700 C CA . VAL B 1 12 ? -7.672 -6.586 -0.232 1 98.38 12 VAL B CA 1
ATOM 1701 C C . VAL B 1 12 ? -8.867 -7.531 -0.301 1 98.38 12 VAL B C 1
ATOM 1703 O O . VAL B 1 12 ? -9.227 -8.016 -1.377 1 98.38 12 VAL B O 1
ATOM 1706 N N . GLN B 1 13 ? -9.477 -7.754 0.846 1 98.19 13 GLN B N 1
ATOM 1707 C CA . GLN B 1 13 ? -10.602 -8.68 0.884 1 98.19 13 GLN B CA 1
ATOM 1708 C C . GLN B 1 13 ? -11.766 -8.172 0.032 1 98.19 13 GLN B C 1
ATOM 1710 O O . GLN B 1 13 ? -12.422 -8.953 -0.662 1 98.19 13 GLN B O 1
ATOM 1715 N N . SER B 1 14 ? -12.008 -6.914 0.145 1 98.25 14 SER B N 1
ATOM 1716 C CA . SER B 1 14 ? -13.039 -6.32 -0.697 1 98.25 14 SER B CA 1
ATOM 1717 C C . SER B 1 14 ? -12.703 -6.473 -2.176 1 98.25 14 SER B C 1
ATOM 1719 O O . SER B 1 14 ? -13.562 -6.844 -2.979 1 98.25 14 SER B O 1
ATOM 1721 N N . LYS B 1 15 ? -11.484 -6.254 -2.547 1 98.31 15 LYS B N 1
ATOM 1722 C CA . LYS B 1 15 ? -11.062 -6.293 -3.943 1 98.31 15 LYS B CA 1
ATOM 1723 C C . LYS B 1 15 ? -11 -7.727 -4.457 1 98.31 15 LYS B C 1
ATOM 1725 O O . LYS B 1 15 ? -11.281 -7.984 -5.633 1 98.31 15 LYS B O 1
ATOM 1730 N N . ILE B 1 16 ? -10.633 -8.68 -3.615 1 98.19 16 ILE B N 1
ATOM 1731 C CA . ILE B 1 16 ? -10.648 -10.094 -3.984 1 98.19 16 ILE B CA 1
ATOM 1732 C C . ILE B 1 16 ? -12.078 -10.516 -4.324 1 98.19 16 ILE B C 1
ATOM 1734 O O . ILE B 1 16 ? -12.297 -11.289 -5.262 1 98.19 16 ILE B O 1
ATOM 1738 N N . SER B 1 17 ? -13.047 -10.031 -3.555 1 98.19 17 SER B N 1
ATOM 1739 C CA . SER B 1 17 ? -14.453 -10.32 -3.836 1 98.19 17 SER B CA 1
ATOM 1740 C C . SER B 1 17 ? -14.828 -9.914 -5.254 1 98.19 17 SER B C 1
ATOM 1742 O O . SER B 1 17 ? -15.477 -10.672 -5.973 1 98.19 17 SER B O 1
ATOM 1744 N N . GLU B 1 18 ? -14.43 -8.75 -5.633 1 97.88 18 GLU B N 1
ATOM 1745 C CA . GLU B 1 18 ? -14.695 -8.273 -6.984 1 97.88 18 GLU B CA 1
ATOM 1746 C C . GLU B 1 18 ? -13.906 -9.078 -8.016 1 97.88 18 GLU B C 1
ATOM 1748 O O . GLU B 1 18 ? -14.422 -9.391 -9.086 1 97.88 18 GLU B O 1
ATOM 1753 N N . LEU B 1 19 ? -12.695 -9.422 -7.707 1 98 19 LEU B N 1
ATOM 1754 C CA . LEU B 1 19 ? -11.805 -10.18 -8.578 1 98 19 LEU B CA 1
ATOM 1755 C C . LEU B 1 19 ? -12.406 -11.531 -8.938 1 98 19 LEU B C 1
ATOM 1757 O O . LEU B 1 19 ? -12.273 -12 -10.07 1 98 19 LEU B O 1
ATOM 1761 N N . ARG B 1 20 ? -13.094 -12.148 -8 1 97.94 20 ARG B N 1
ATOM 1762 C CA . ARG B 1 20 ? -13.68 -13.477 -8.156 1 97.94 20 ARG B CA 1
ATOM 1763 C C . ARG B 1 20 ? -14.891 -13.43 -9.086 1 97.94 20 ARG B C 1
ATOM 1765 O O . ARG B 1 20 ? -15.203 -14.414 -9.75 1 97.94 20 ARG B O 1
ATOM 1772 N N . ASP B 1 21 ? -15.57 -12.305 -9.125 1 97.81 21 ASP B N 1
ATOM 1773 C CA . ASP B 1 21 ? -16.859 -12.18 -9.812 1 97.81 21 ASP B CA 1
ATOM 1774 C C . ASP B 1 21 ? -16.719 -12.477 -11.305 1 97.81 21 ASP B C 1
ATOM 1776 O O . ASP B 1 21 ? -15.891 -11.867 -11.984 1 97.81 21 ASP B O 1
ATOM 1780 N N . SER B 1 22 ? -17.516 -13.367 -11.797 1 96 22 SER B N 1
ATOM 1781 C CA . SER B 1 22 ? -17.453 -13.789 -13.195 1 96 22 SER B CA 1
ATOM 1782 C C . SER B 1 22 ? -17.781 -12.633 -14.133 1 96 22 SER B C 1
ATOM 1784 O O . SER B 1 22 ? -17.438 -12.672 -15.312 1 96 22 SER B O 1
ATOM 1786 N N . GLN B 1 23 ? -18.359 -11.555 -13.617 1 95.56 23 GLN B N 1
ATOM 1787 C CA . GLN B 1 23 ? -18.781 -10.43 -14.445 1 95.56 23 GLN B CA 1
ATOM 1788 C C . GLN B 1 23 ? -17.719 -9.344 -14.5 1 95.56 23 GLN B C 1
ATOM 1790 O O . GLN B 1 23 ? -17.859 -8.359 -15.219 1 95.56 23 GLN B O 1
ATOM 1795 N N . THR B 1 24 ? -16.656 -9.523 -13.75 1 96.38 24 THR B N 1
ATOM 1796 C CA . THR B 1 24 ? -15.578 -8.539 -13.781 1 96.38 24 THR B CA 1
ATOM 1797 C C . THR B 1 24 ? -14.883 -8.539 -15.141 1 96.38 24 THR B C 1
ATOM 1799 O O . THR B 1 24 ? -14.414 -9.578 -15.602 1 96.38 24 THR B O 1
ATOM 1802 N N . SER B 1 25 ? -14.859 -7.418 -15.812 1 95.5 25 SER B N 1
ATOM 1803 C CA . SER B 1 25 ? -14.211 -7.305 -17.109 1 95.5 25 SER B CA 1
ATOM 1804 C C . SER B 1 25 ? -12.703 -7.508 -17 1 95.5 25 SER B C 1
ATOM 1806 O O . SER B 1 25 ? -12.133 -7.379 -15.922 1 95.5 25 SER B O 1
ATOM 1808 N N . SER B 1 26 ? -12.055 -7.801 -18.094 1 94.12 26 SER B N 1
ATOM 1809 C CA . SER B 1 26 ? -10.609 -7.965 -18.109 1 94.12 26 SER B CA 1
ATOM 1810 C C . SER B 1 26 ? -9.898 -6.68 -17.703 1 94.12 26 SER B C 1
ATOM 1812 O O . SER B 1 26 ? -8.875 -6.723 -17.016 1 94.12 26 SER B O 1
ATOM 1814 N N . HIS B 1 27 ? -10.484 -5.609 -18.172 1 95.44 27 HIS B N 1
ATOM 1815 C CA . HIS B 1 27 ? -9.93 -4.312 -17.797 1 95.44 27 HIS B CA 1
ATOM 1816 C C . HIS B 1 27 ? -9.93 -4.129 -16.281 1 95.44 27 HIS B C 1
ATOM 1818 O O . HIS B 1 27 ? -8.898 -3.795 -15.703 1 95.44 27 HIS B O 1
ATOM 1824 N N . ARG B 1 28 ? -11.039 -4.348 -15.711 1 96.38 28 ARG B N 1
ATOM 1825 C CA . ARG B 1 28 ? -11.156 -4.215 -14.266 1 96.38 28 ARG B CA 1
ATOM 1826 C C . ARG B 1 28 ? -10.336 -5.285 -13.547 1 96.38 28 ARG B C 1
ATOM 1828 O O . ARG B 1 28 ? -9.734 -5.02 -12.5 1 96.38 28 ARG B O 1
ATOM 1835 N N . PHE B 1 29 ? -10.32 -6.516 -14.133 1 97 29 PHE B N 1
ATOM 1836 C CA . PHE B 1 29 ? -9.531 -7.602 -13.57 1 97 29 PHE B CA 1
ATOM 1837 C C . PHE B 1 29 ? -8.062 -7.207 -13.469 1 97 29 PHE B C 1
ATOM 1839 O O . PHE B 1 29 ? -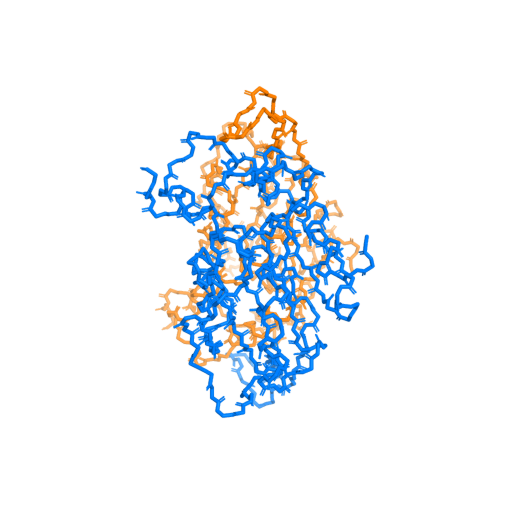7.434 -7.383 -12.422 1 97 29 PHE B O 1
ATOM 1846 N N . ARG B 1 30 ? -7.48 -6.543 -14.461 1 96.56 30 ARG B N 1
ATOM 1847 C CA . ARG B 1 30 ? -6.098 -6.082 -14.469 1 96.56 30 ARG B CA 1
ATOM 1848 C C . ARG B 1 30 ? -5.863 -5.035 -13.383 1 96.56 30 ARG B C 1
ATOM 1850 O O . ARG B 1 30 ? -4.848 -5.074 -12.688 1 96.56 30 ARG B O 1
ATOM 1857 N N . ALA B 1 31 ? -6.828 -4.18 -13.297 1 97.25 31 ALA B N 1
ATOM 1858 C CA . ALA B 1 31 ? -6.707 -3.135 -12.281 1 97.25 31 ALA B CA 1
ATOM 1859 C C . ALA B 1 31 ? -6.719 -3.725 -10.875 1 97.25 31 ALA B C 1
ATOM 1861 O O . ALA B 1 31 ? -5.949 -3.299 -10.016 1 97.25 31 ALA B O 1
ATOM 1862 N N . LEU B 1 32 ? -7.555 -4.695 -10.688 1 98 32 LEU B N 1
ATOM 1863 C CA . LEU B 1 32 ? -7.656 -5.34 -9.383 1 98 32 LEU B CA 1
ATOM 1864 C C . LEU B 1 32 ? -6.371 -6.09 -9.047 1 98 32 LEU B C 1
ATOM 1866 O O . LEU B 1 32 ? -5.914 -6.062 -7.902 1 98 32 LEU B O 1
ATOM 1870 N N . ILE B 1 33 ? -5.789 -6.77 -10.023 1 97.88 33 ILE B N 1
ATOM 1871 C CA . ILE B 1 33 ? -4.52 -7.453 -9.812 1 97.88 33 ILE B CA 1
ATOM 1872 C C . ILE B 1 33 ? -3.465 -6.453 -9.344 1 97.88 33 ILE B C 1
ATOM 1874 O O . ILE B 1 33 ? -2.74 -6.711 -8.375 1 97.88 33 ILE B O 1
ATOM 1878 N N . LYS B 1 34 ? -3.432 -5.328 -9.961 1 97.75 34 LYS B N 1
ATOM 1879 C CA . LYS B 1 34 ? -2.469 -4.289 -9.602 1 97.75 34 LYS B CA 1
ATOM 1880 C C . LYS B 1 34 ? -2.707 -3.789 -8.18 1 97.75 34 LYS B C 1
ATOM 1882 O O . LYS B 1 34 ? -1.774 -3.711 -7.379 1 97.75 34 LYS B O 1
ATOM 1887 N N . GLU B 1 35 ? -3.924 -3.49 -7.891 1 98.25 35 GLU B N 1
ATOM 1888 C CA . GLU B 1 35 ? -4.293 -2.918 -6.598 1 98.25 35 GLU B CA 1
ATOM 1889 C C . GLU B 1 35 ? -4.02 -3.9 -5.461 1 98.25 35 GLU B C 1
ATOM 1891 O O . GLU B 1 35 ? -3.455 -3.527 -4.434 1 98.25 35 GLU B O 1
ATOM 1896 N N . ILE B 1 36 ? -4.375 -5.148 -5.645 1 98.62 36 ILE B N 1
ATOM 1897 C CA . ILE B 1 36 ? -4.172 -6.176 -4.629 1 98.62 36 ILE B CA 1
ATOM 1898 C C . ILE B 1 36 ? -2.68 -6.438 -4.449 1 98.62 36 ILE B C 1
ATOM 1900 O O . ILE B 1 36 ? -2.199 -6.574 -3.322 1 98.62 36 ILE B O 1
ATOM 1904 N N . THR B 1 37 ? -1.944 -6.445 -5.547 1 98.75 37 THR B N 1
ATOM 1905 C CA . THR B 1 37 ? -0.506 -6.691 -5.504 1 98.75 37 THR B CA 1
ATOM 1906 C C . THR B 1 37 ? 0.203 -5.598 -4.707 1 98.75 37 THR B C 1
ATOM 1908 O O . THR B 1 37 ? 1.159 -5.875 -3.98 1 98.75 37 THR B O 1
ATOM 1911 N N . THR B 1 38 ? -0.273 -4.414 -4.848 1 98.56 38 THR B N 1
ATOM 1912 C CA . THR B 1 38 ? 0.329 -3.312 -4.105 1 98.56 38 THR B CA 1
ATOM 1913 C C . THR B 1 38 ? 0.237 -3.559 -2.602 1 98.56 38 THR B C 1
ATOM 1915 O O . THR B 1 38 ? 1.239 -3.471 -1.89 1 98.56 38 THR B O 1
ATOM 1918 N N . VAL B 1 39 ? -0.936 -3.898 -2.117 1 98.62 39 VAL B N 1
ATOM 1919 C CA . VAL B 1 39 ? -1.114 -4.16 -0.692 1 98.62 39 VAL B CA 1
ATOM 1920 C C . VAL B 1 39 ? -0.299 -5.387 -0.285 1 98.62 39 VAL B C 1
ATOM 1922 O O . VAL B 1 39 ? 0.388 -5.367 0.739 1 98.62 39 VAL B O 1
ATOM 1925 N N . LEU B 1 40 ? -0.343 -6.387 -1.107 1 98.75 40 LEU B N 1
ATOM 1926 C CA . LEU B 1 40 ? 0.404 -7.617 -0.871 1 98.75 40 LEU B CA 1
ATOM 1927 C C . LEU B 1 40 ? 1.901 -7.34 -0.789 1 98.75 40 LEU B C 1
ATOM 1929 O O . LEU B 1 40 ? 2.578 -7.824 0.121 1 98.75 40 LEU B O 1
ATOM 1933 N N . GLY B 1 41 ? 2.41 -6.562 -1.757 1 98.69 41 GLY B N 1
ATOM 1934 C CA . GLY B 1 41 ? 3.816 -6.191 -1.761 1 98.69 41 GLY B CA 1
ATOM 1935 C C . GLY B 1 41 ? 4.242 -5.445 -0.511 1 98.69 41 GLY B C 1
ATOM 1936 O O . GLY B 1 41 ? 5.297 -5.727 0.059 1 98.69 41 GLY B O 1
ATOM 1937 N N . ILE B 1 42 ? 3.416 -4.527 -0.079 1 98.56 42 ILE B N 1
ATOM 1938 C CA . ILE B 1 42 ? 3.713 -3.75 1.118 1 98.56 42 ILE B CA 1
ATOM 1939 C C . ILE B 1 42 ? 3.791 -4.676 2.33 1 98.56 42 ILE B C 1
ATOM 1941 O O . ILE B 1 42 ? 4.715 -4.57 3.141 1 98.56 42 ILE B O 1
ATOM 1945 N N . GLU B 1 43 ? 2.904 -5.633 2.424 1 98.31 43 GLU B N 1
ATOM 1946 C CA . GLU B 1 43 ? 2.9 -6.57 3.541 1 98.31 43 GLU B CA 1
ATOM 1947 C C . GLU B 1 43 ? 4.109 -7.5 3.486 1 98.31 43 GLU B C 1
ATOM 1949 O O . GLU B 1 43 ? 4.734 -7.777 4.516 1 98.31 43 GLU B O 1
ATOM 1954 N N . ALA B 1 44 ? 4.488 -7.883 2.355 1 98.38 44 ALA B N 1
ATOM 1955 C CA . ALA B 1 44 ? 5.535 -8.883 2.176 1 98.38 44 ALA B CA 1
ATOM 1956 C C . ALA B 1 44 ? 6.918 -8.266 2.354 1 98.38 44 ALA B C 1
ATOM 1958 O O . ALA B 1 44 ? 7.918 -8.984 2.449 1 98.38 44 ALA B O 1
ATOM 1959 N N . THR B 1 45 ? 7.031 -6.941 2.441 1 98.38 45 THR B N 1
ATOM 1960 C CA . THR B 1 45 ? 8.336 -6.289 2.475 1 98.38 45 THR B CA 1
ATOM 1961 C C . THR B 1 45 ? 8.555 -5.582 3.809 1 98.38 45 THR B C 1
ATOM 1963 O O . THR B 1 45 ? 9.477 -4.77 3.945 1 98.38 45 THR B O 1
ATOM 1966 N N . ARG B 1 46 ? 7.734 -5.883 4.797 1 97.38 46 ARG B N 1
ATOM 1967 C CA . ARG B 1 46 ? 7.781 -5.238 6.105 1 97.38 46 ARG B CA 1
ATOM 1968 C C . ARG B 1 46 ? 9.102 -5.516 6.805 1 97.38 46 ARG B C 1
ATOM 1970 O O . ARG B 1 46 ? 9.508 -4.77 7.703 1 97.38 46 ARG B O 1
ATOM 1977 N N . ASP B 1 47 ? 9.781 -6.547 6.457 1 97.25 47 ASP B N 1
ATOM 1978 C CA . ASP B 1 47 ? 10.961 -6.988 7.195 1 97.25 47 ASP B CA 1
ATOM 1979 C C . ASP B 1 47 ? 12.242 -6.594 6.461 1 97.25 47 ASP B C 1
ATOM 1981 O O . ASP B 1 47 ? 13.344 -6.984 6.867 1 97.25 47 ASP B O 1
ATOM 1985 N N . LEU B 1 48 ? 12.148 -5.816 5.41 1 98.19 48 LEU B N 1
ATOM 1986 C CA . LEU B 1 48 ? 13.344 -5.43 4.664 1 98.19 48 LEU B CA 1
ATOM 1987 C C . LEU B 1 48 ? 14.273 -4.594 5.531 1 98.19 48 LEU B C 1
ATOM 1989 O O . LEU B 1 48 ? 13.844 -3.635 6.172 1 98.19 48 LEU B O 1
ATOM 1993 N N . PRO B 1 49 ? 15.492 -4.98 5.566 1 98.12 49 PRO B N 1
ATOM 1994 C CA . PRO B 1 49 ? 16.453 -4.184 6.332 1 98.12 49 PRO B CA 1
ATOM 1995 C C . PRO B 1 49 ? 16.781 -2.848 5.664 1 98.12 49 PRO B C 1
ATOM 1997 O O . PRO B 1 49 ? 16.734 -2.742 4.434 1 98.12 49 PRO B O 1
ATOM 2000 N N . LEU B 1 50 ? 17.031 -1.915 6.473 1 98.25 50 LEU B N 1
ATOM 2001 C CA . LEU B 1 50 ? 17.422 -0.581 6.023 1 98.25 50 LEU B CA 1
ATOM 2002 C C . LEU B 1 50 ? 18.875 -0.291 6.359 1 98.25 50 LEU B C 1
ATOM 2004 O O . LEU B 1 50 ? 19.438 -0.899 7.273 1 98.25 50 LEU B O 1
ATOM 2008 N N . LYS B 1 51 ? 19.484 0.514 5.613 1 98.5 51 LYS B N 1
ATOM 2009 C CA . LYS B 1 51 ? 20.812 1.038 5.926 1 98.5 51 LYS B CA 1
ATOM 2010 C C . LYS B 1 51 ? 20.797 2.561 6.02 1 98.5 51 LYS B C 1
ATOM 2012 O O . LYS B 1 51 ? 19.984 3.217 5.367 1 98.5 51 LYS B O 1
ATOM 2017 N N . ASP B 1 52 ? 21.734 3.094 6.84 1 98.44 52 ASP B N 1
ATOM 2018 C CA . ASP B 1 52 ? 21.844 4.539 7.016 1 98.44 52 ASP B CA 1
ATOM 2019 C C . ASP B 1 52 ? 22.562 5.18 5.828 1 98.44 52 ASP B C 1
ATOM 2021 O O . ASP B 1 52 ? 23.5 4.609 5.281 1 98.44 52 ASP B O 1
ATOM 2025 N N . VAL B 1 53 ? 22 6.273 5.414 1 97.81 53 VAL B N 1
ATOM 2026 C CA . VAL B 1 53 ? 22.656 7.129 4.426 1 97.81 53 VAL B CA 1
ATOM 2027 C C . VAL B 1 53 ? 23.031 8.461 5.062 1 97.81 53 VAL B C 1
ATOM 2029 O O . VAL B 1 53 ? 22.156 9.25 5.43 1 97.81 53 VAL B O 1
ATOM 2032 N N . GLN B 1 54 ? 24.25 8.773 5.184 1 97.19 54 GLN B N 1
ATOM 2033 C CA . GLN B 1 54 ? 24.734 9.953 5.895 1 97.19 54 GLN B CA 1
ATOM 2034 C C . GLN B 1 54 ? 24.969 11.117 4.934 1 97.19 54 GLN B C 1
ATOM 2036 O O . GLN B 1 54 ? 25.031 10.922 3.719 1 97.19 54 GLN B O 1
ATOM 2041 N N . GLY B 1 55 ? 25.016 12.305 5.523 1 95.75 55 GLY B N 1
ATOM 2042 C CA . GLY B 1 55 ? 25.469 13.477 4.785 1 95.75 55 GLY B CA 1
ATOM 2043 C C . GLY B 1 55 ? 24.375 14.086 3.928 1 95.75 55 GLY B C 1
ATOM 2044 O O . GLY B 1 55 ? 24.672 14.742 2.922 1 95.75 55 GLY B O 1
ATOM 2045 N N . LEU B 1 56 ? 23.109 13.867 4.305 1 97.12 56 LEU B N 1
ATOM 2046 C CA . LEU B 1 56 ? 22.016 14.43 3.525 1 97.12 56 LEU B CA 1
ATOM 2047 C C . LEU B 1 56 ? 21.547 15.758 4.109 1 97.12 56 LEU B C 1
ATOM 2049 O O . LEU B 1 56 ? 21.859 16.078 5.266 1 97.12 56 LEU B O 1
ATOM 2053 N N . GLN B 1 57 ? 20.906 16.531 3.273 1 97.69 57 GLN B N 1
ATOM 2054 C CA . GLN B 1 57 ? 20.469 17.875 3.676 1 97.69 57 GLN B CA 1
ATOM 2055 C C . GLN B 1 57 ? 19.016 18.125 3.256 1 97.69 57 GLN B C 1
ATOM 2057 O O . GLN B 1 57 ? 18.672 17.984 2.084 1 97.69 57 GLN B O 1
ATOM 2062 N N . SER B 1 58 ? 18.25 18.453 4.258 1 97 58 SER B N 1
ATOM 2063 C CA . SER B 1 58 ? 16.922 18.984 3.951 1 97 58 SER B CA 1
ATOM 2064 C C . SER B 1 58 ? 16.984 20.5 3.738 1 97 58 SER B C 1
ATOM 2066 O O . SER B 1 58 ? 18.047 21.109 3.877 1 97 58 SER B O 1
ATOM 2068 N N . PRO B 1 59 ? 15.875 21.141 3.385 1 94.5 59 PRO B N 1
ATOM 2069 C CA . PRO B 1 59 ? 15.891 22.609 3.303 1 94.5 59 PRO B CA 1
ATOM 2070 C C . PRO B 1 59 ? 16.172 23.266 4.645 1 94.5 59 PRO B C 1
ATOM 2072 O O . PRO B 1 59 ? 16.5 24.453 4.695 1 94.5 59 PRO B O 1
ATOM 2075 N N . ILE B 1 60 ? 16.141 22.547 5.742 1 94.88 60 ILE B N 1
ATOM 2076 C CA . ILE B 1 60 ? 16.203 23.125 7.082 1 94.88 60 ILE B CA 1
ATOM 2077 C C . ILE B 1 60 ? 17.516 22.703 7.75 1 94.88 60 ILE B C 1
ATOM 2079 O O . ILE B 1 60 ? 18.172 23.531 8.414 1 94.88 60 ILE B O 1
ATOM 2083 N N . ASP B 1 61 ? 17.906 21.406 7.57 1 96.62 61 ASP B N 1
ATOM 2084 C CA . ASP B 1 61 ? 19.047 20.922 8.336 1 96.62 61 ASP B CA 1
ATOM 2085 C C . ASP B 1 61 ? 19.594 19.625 7.738 1 96.62 61 ASP B C 1
ATOM 2087 O O . ASP B 1 61 ? 18.984 19.047 6.84 1 96.62 61 ASP B O 1
ATOM 2091 N N . SER B 1 62 ? 20.766 19.25 8.234 1 97.31 62 SER B N 1
ATOM 2092 C CA . SER B 1 62 ? 21.328 17.953 7.871 1 97.31 62 SER B CA 1
ATOM 2093 C C . SER B 1 62 ? 20.562 16.812 8.523 1 97.31 62 SER B C 1
ATOM 2095 O O . SER B 1 62 ? 19.891 17.016 9.547 1 97.31 62 SER B O 1
ATOM 2097 N N . TYR B 1 63 ? 20.594 15.68 7.879 1 97.31 63 TYR B N 1
ATOM 2098 C CA . TYR B 1 63 ? 19.938 14.508 8.453 1 97.31 63 TYR B CA 1
ATOM 2099 C C . TYR B 1 63 ? 20.578 13.219 7.953 1 97.31 63 TYR B C 1
ATOM 2101 O O . TYR B 1 63 ? 21.344 13.242 6.98 1 97.31 63 TYR B O 1
ATOM 2109 N N . THR B 1 64 ? 20.406 12.156 8.672 1 97.69 64 THR B N 1
ATOM 2110 C CA . THR B 1 64 ? 20.734 10.805 8.242 1 97.69 64 THR B CA 1
ATOM 2111 C C . THR B 1 64 ? 19.516 10.109 7.656 1 97.69 64 THR B C 1
ATOM 2113 O O . THR B 1 64 ? 18.484 10 8.328 1 97.69 64 THR B O 1
ATOM 2116 N N . GLY B 1 65 ? 19.609 9.688 6.379 1 97.44 65 GLY B N 1
ATOM 2117 C CA . GLY B 1 65 ? 18.5 9.031 5.715 1 97.44 65 GLY B CA 1
ATOM 2118 C C . GLY B 1 65 ? 18.562 7.516 5.82 1 97.44 65 GLY B C 1
ATOM 2119 O O . GLY B 1 65 ? 19.422 6.969 6.508 1 97.44 65 GLY B O 1
ATOM 2120 N N . LYS B 1 66 ? 17.547 6.914 5.285 1 98.25 66 LYS B N 1
ATOM 2121 C CA . LYS B 1 66 ? 17.453 5.457 5.223 1 98.25 66 LYS B CA 1
ATOM 2122 C C . LYS B 1 66 ? 17.297 4.98 3.781 1 98.25 66 LYS B C 1
ATOM 2124 O O . LYS B 1 66 ? 16.625 5.637 2.975 1 98.25 66 LYS B O 1
ATOM 2129 N N . ALA B 1 67 ? 17.922 3.904 3.439 1 98 67 ALA B N 1
ATOM 2130 C CA . ALA B 1 67 ? 17.75 3.229 2.156 1 98 67 ALA B CA 1
ATOM 2131 C C . ALA B 1 67 ? 17.531 1.731 2.352 1 98 67 ALA B C 1
ATOM 2133 O O . ALA B 1 67 ? 17.984 1.152 3.338 1 98 67 ALA B O 1
ATOM 2134 N N . ILE B 1 68 ? 16.734 1.137 1.477 1 98.06 68 ILE B N 1
ATOM 2135 C CA . ILE B 1 68 ? 16.594 -0.313 1.474 1 98.06 68 ILE B CA 1
ATOM 2136 C C . ILE B 1 68 ? 17.938 -0.974 1.193 1 98.06 68 ILE B C 1
ATOM 2138 O O . ILE B 1 68 ? 18.578 -0.682 0.183 1 98.06 68 ILE B O 1
ATOM 2142 N N . ALA B 1 69 ? 18.328 -1.886 2.02 1 98.12 69 ALA B N 1
ATOM 2143 C CA . ALA B 1 69 ? 19.688 -2.43 1.98 1 98.12 69 ALA B CA 1
ATOM 2144 C C . ALA B 1 69 ? 19.828 -3.48 0.882 1 98.12 69 ALA B C 1
ATOM 2146 O O . ALA B 1 69 ? 20.766 -3.434 0.084 1 98.12 69 ALA B O 1
ATOM 2147 N N . PRO B 1 70 ? 18.938 -4.402 0.756 1 98.25 70 PRO B N 1
ATOM 2148 C CA . PRO B 1 70 ? 19.141 -5.469 -0.23 1 98.25 70 PRO B CA 1
ATOM 2149 C C . PRO B 1 70 ? 18.797 -5.027 -1.652 1 98.25 70 PRO B C 1
ATOM 2151 O O . PRO B 1 70 ? 17.906 -4.195 -1.849 1 98.25 70 PRO B O 1
ATOM 2154 N N . LYS B 1 71 ? 19.5 -5.562 -2.598 1 98.25 71 LYS B N 1
ATOM 2155 C CA . LYS B 1 71 ? 19.078 -5.477 -3.994 1 98.25 71 LYS B CA 1
ATOM 2156 C C . LYS B 1 71 ? 17.859 -6.355 -4.258 1 98.25 71 LYS B C 1
ATOM 2158 O O . LYS B 1 71 ? 17.891 -7.559 -3.984 1 98.25 71 LYS B O 1
ATOM 2163 N N . ILE B 1 72 ? 16.875 -5.742 -4.793 1 98.69 72 ILE B N 1
ATOM 2164 C CA . ILE B 1 72 ? 15.586 -6.418 -4.934 1 98.69 72 ILE B CA 1
ATOM 2165 C C . ILE B 1 72 ? 15.453 -6.988 -6.344 1 98.69 72 ILE B C 1
ATOM 2167 O O . ILE B 1 72 ? 15.805 -6.328 -7.32 1 98.69 72 ILE B O 1
ATOM 2171 N N . GLY B 1 73 ? 15.031 -8.242 -6.422 1 98.5 73 GLY B N 1
ATOM 2172 C CA . GLY B 1 73 ? 14.641 -8.867 -7.676 1 98.5 73 GLY B CA 1
ATOM 2173 C C . GLY B 1 73 ? 13.18 -9.289 -7.703 1 98.5 73 GLY B C 1
ATOM 2174 O O . GLY B 1 73 ? 12.609 -9.656 -6.672 1 98.5 73 GLY B O 1
ATOM 2175 N N . LEU B 1 74 ? 12.555 -9.195 -8.852 1 98.56 74 LEU B N 1
ATOM 2176 C CA . LEU B 1 74 ? 11.211 -9.688 -9.133 1 98.56 74 LEU B CA 1
ATOM 2177 C C . LEU B 1 74 ? 11.242 -10.789 -10.188 1 98.56 74 LEU B C 1
ATOM 2179 O O . LEU B 1 74 ? 11.977 -10.688 -11.172 1 98.56 74 LEU B O 1
ATOM 2183 N N . SER B 1 75 ? 10.484 -11.805 -9.938 1 97.38 75 SER B N 1
ATOM 2184 C CA . SER B 1 75 ? 10.406 -12.883 -10.922 1 97.38 75 SER B CA 1
ATOM 2185 C C . SER B 1 75 ? 8.961 -13.297 -11.18 1 97.38 75 SER B C 1
ATOM 2187 O O . SER B 1 75 ? 8.461 -14.242 -10.57 1 97.38 75 SER B O 1
ATOM 2189 N N . PRO B 1 76 ? 8.344 -12.633 -12.102 1 96.88 76 PRO B N 1
ATOM 2190 C CA . PRO B 1 76 ? 6.992 -13.047 -12.5 1 96.88 76 PRO B CA 1
ATOM 2191 C C . PRO B 1 76 ? 6.984 -14.359 -13.281 1 96.88 76 PRO B C 1
ATOM 2193 O O . PRO B 1 76 ? 7.82 -14.555 -14.164 1 96.88 76 PRO B O 1
ATOM 2196 N N . ILE B 1 77 ? 6.102 -15.18 -12.883 1 93.56 77 ILE B N 1
ATOM 2197 C CA . ILE B 1 77 ? 5.871 -16.391 -13.664 1 93.56 77 ILE B CA 1
ATOM 2198 C C . ILE B 1 77 ? 4.902 -16.078 -14.805 1 93.56 77 ILE B C 1
ATOM 2200 O O . ILE B 1 77 ? 3.76 -15.68 -14.57 1 93.56 77 ILE B O 1
ATOM 2204 N N . LEU B 1 78 ? 5.379 -16.234 -15.977 1 88.88 78 LEU B N 1
ATOM 2205 C CA . LEU B 1 78 ? 4.551 -15.961 -17.141 1 88.88 78 LEU B CA 1
ATOM 2206 C C . LEU B 1 78 ? 3.51 -17.062 -17.344 1 88.88 78 LEU B C 1
ATOM 2208 O O . LEU B 1 78 ? 3.789 -18.234 -17.109 1 88.88 78 LEU B O 1
ATOM 2212 N N . ARG B 1 79 ? 2.223 -16.719 -17.797 1 86.81 79 ARG B N 1
ATOM 2213 C CA . ARG B 1 79 ? 1.872 -15.398 -18.312 1 86.81 79 ARG B CA 1
ATOM 2214 C C . ARG B 1 79 ? 1.262 -14.531 -17.219 1 86.81 79 ARG B C 1
ATOM 2216 O O . ARG B 1 79 ? 1.511 -13.32 -17.156 1 86.81 79 ARG B O 1
ATOM 2223 N N . ALA B 1 80 ? 0.602 -15.062 -16.234 1 87.31 80 ALA B N 1
ATOM 2224 C CA . ALA B 1 80 ? -0.278 -14.328 -15.328 1 87.31 80 ALA B CA 1
ATOM 2225 C C . ALA B 1 80 ? 0.526 -13.461 -14.359 1 87.31 80 ALA B C 1
ATOM 2227 O O . ALA B 1 80 ? 0.054 -12.414 -13.922 1 87.31 80 ALA B O 1
ATOM 2228 N N . GLY B 1 81 ? 1.776 -13.852 -14.125 1 93.31 81 GLY B N 1
ATOM 2229 C CA . GLY B 1 81 ? 2.607 -13.125 -13.18 1 93.31 81 GLY B CA 1
ATOM 2230 C C . GLY B 1 81 ? 2.947 -11.719 -13.648 1 93.31 81 GLY B C 1
ATOM 2231 O O . GLY B 1 81 ? 3.336 -10.867 -12.844 1 93.31 81 GLY B O 1
ATOM 2232 N N . ILE B 1 82 ? 2.846 -11.477 -14.922 1 92.31 82 ILE B N 1
ATOM 2233 C CA . ILE B 1 82 ? 3.191 -10.18 -15.492 1 92.31 82 ILE B CA 1
ATOM 2234 C C . ILE B 1 82 ? 2.307 -9.094 -14.891 1 92.31 82 ILE B C 1
ATOM 2236 O O . ILE B 1 82 ? 2.74 -7.949 -14.719 1 92.31 82 ILE B O 1
ATOM 2240 N N . GLY B 1 83 ? 1.082 -9.398 -14.586 1 94.62 83 GLY B N 1
ATOM 2241 C CA . GLY B 1 83 ? 0.147 -8.438 -14.023 1 94.62 83 GLY B CA 1
ATOM 2242 C C . GLY B 1 83 ? 0.584 -7.902 -12.672 1 94.62 83 GLY B C 1
ATOM 2243 O O . GLY B 1 83 ? 0.094 -6.863 -12.219 1 94.62 83 GLY B O 1
ATOM 2244 N N . MET B 1 84 ? 1.538 -8.594 -12.055 1 97.94 84 MET B N 1
ATOM 2245 C CA . MET B 1 84 ? 1.988 -8.211 -10.719 1 97.94 84 MET B CA 1
ATOM 2246 C C . MET B 1 84 ? 3.309 -7.453 -10.781 1 97.94 84 MET B C 1
ATOM 2248 O O . MET B 1 84 ? 3.783 -6.938 -9.773 1 97.94 84 MET B O 1
ATOM 2252 N N . THR B 1 85 ? 3.869 -7.359 -11.953 1 97.88 85 THR B N 1
ATOM 2253 C CA . THR B 1 85 ? 5.211 -6.801 -12.109 1 97.88 85 THR B CA 1
ATOM 2254 C C . THR B 1 85 ? 5.191 -5.289 -11.898 1 97.88 85 THR B C 1
ATOM 2256 O O . THR B 1 85 ? 5.941 -4.758 -11.078 1 97.88 85 THR B O 1
ATOM 2259 N N . ASP B 1 86 ? 4.277 -4.629 -12.555 1 97.56 86 ASP B N 1
ATOM 2260 C CA . ASP B 1 86 ? 4.258 -3.17 -12.516 1 97.56 86 ASP B CA 1
ATOM 2261 C C . ASP B 1 86 ? 4.008 -2.656 -11.102 1 97.56 86 ASP B C 1
ATOM 2263 O O . ASP B 1 86 ? 4.723 -1.774 -10.617 1 97.56 86 ASP B O 1
ATOM 2267 N N . PRO B 1 87 ? 3.025 -3.197 -10.422 1 98.06 87 PRO B N 1
ATOM 2268 C CA . PRO B 1 87 ? 2.803 -2.689 -9.062 1 98.06 87 PRO B CA 1
ATOM 2269 C C . PRO B 1 87 ? 3.998 -2.922 -8.141 1 98.06 87 PRO B C 1
ATOM 2271 O O . PRO B 1 87 ? 4.273 -2.1 -7.266 1 98.06 87 PRO B O 1
ATOM 2274 N N . MET B 1 88 ? 4.715 -3.99 -8.336 1 98.62 88 MET B N 1
ATOM 2275 C CA . MET B 1 88 ? 5.918 -4.227 -7.547 1 98.62 88 MET B CA 1
ATOM 2276 C C . MET B 1 88 ? 7.031 -3.258 -7.941 1 98.62 88 MET B C 1
ATOM 2278 O O . MET B 1 88 ? 7.789 -2.795 -7.09 1 98.62 88 MET B O 1
ATOM 2282 N N . LEU B 1 89 ? 7.121 -2.941 -9.234 1 98.12 89 LEU B N 1
ATOM 2283 C CA . LEU B 1 89 ? 8.109 -1.971 -9.703 1 98.12 89 LEU B CA 1
ATOM 2284 C C . LEU B 1 89 ? 7.785 -0.575 -9.18 1 98.12 89 LEU B C 1
ATOM 2286 O O . LEU B 1 89 ? 8.688 0.226 -8.938 1 98.12 89 LEU B O 1
ATOM 2290 N N . ASP B 1 90 ? 6.504 -0.302 -9.016 1 96.62 90 ASP B N 1
ATOM 2291 C CA . ASP B 1 90 ? 6.125 0.966 -8.398 1 96.62 90 ASP B CA 1
ATOM 2292 C C . ASP B 1 90 ? 6.672 1.071 -6.977 1 96.62 90 ASP B C 1
ATOM 2294 O O . ASP B 1 90 ? 7.051 2.156 -6.531 1 96.62 90 ASP B O 1
ATOM 2298 N N . LEU B 1 91 ? 6.688 -0.044 -6.266 1 97.69 91 LEU B N 1
ATOM 2299 C CA . LEU B 1 91 ? 7.223 -0.079 -4.906 1 97.69 91 LEU B CA 1
ATOM 2300 C C . LEU B 1 91 ? 8.75 -0.052 -4.922 1 97.69 91 LEU B C 1
ATOM 2302 O O . LEU B 1 91 ? 9.367 0.573 -4.059 1 97.69 91 LEU B O 1
ATOM 2306 N N . PHE B 1 92 ? 9.336 -0.723 -5.961 1 97.81 92 PHE B N 1
ATOM 2307 C CA . PHE B 1 92 ? 10.781 -0.842 -6.109 1 97.81 92 PHE B CA 1
ATOM 2308 C C . PHE B 1 92 ? 11.219 -0.476 -7.523 1 97.81 92 PHE B C 1
ATOM 2310 O O . PHE B 1 92 ? 11.531 -1.354 -8.328 1 97.81 92 PHE B O 1
ATOM 2317 N N . PRO B 1 93 ? 11.367 0.803 -7.781 1 95.75 93 PRO B N 1
ATOM 2318 C CA . PRO B 1 93 ? 11.625 1.242 -9.156 1 95.75 93 PRO B CA 1
ATOM 2319 C C . PRO B 1 93 ? 12.945 0.724 -9.711 1 95.75 93 PRO B C 1
ATOM 2321 O O . PRO B 1 93 ? 13.102 0.583 -10.93 1 95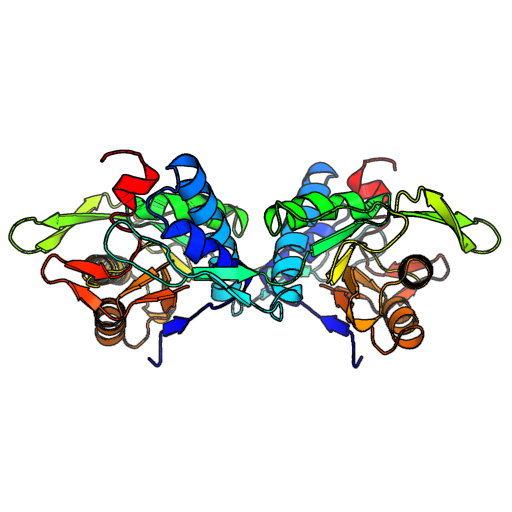.75 93 PRO B O 1
ATOM 2324 N N . ASP B 1 94 ? 13.859 0.354 -8.852 1 95.81 94 ASP B N 1
ATOM 2325 C CA . ASP B 1 94 ? 15.188 -0.049 -9.312 1 95.81 94 ASP B CA 1
ATOM 2326 C C . ASP B 1 94 ? 15.336 -1.568 -9.289 1 95.81 94 ASP B C 1
ATOM 2328 O O . ASP B 1 94 ? 16.438 -2.092 -9.5 1 95.81 94 ASP B O 1
ATOM 2332 N N . ALA B 1 95 ? 14.266 -2.307 -9.031 1 98.12 95 ALA B N 1
ATOM 2333 C CA . ALA B 1 95 ? 14.344 -3.764 -8.945 1 98.12 95 ALA B CA 1
ATOM 2334 C C . ALA B 1 95 ? 14.664 -4.375 -10.312 1 98.12 95 ALA B C 1
ATOM 2336 O O . ALA B 1 95 ? 14.227 -3.859 -11.344 1 98.12 95 ALA B O 1
ATOM 2337 N N . SER B 1 96 ? 15.43 -5.453 -10.258 1 97.62 96 SER B N 1
ATOM 2338 C CA . SER B 1 96 ? 15.633 -6.258 -11.461 1 97.62 96 SER B CA 1
ATOM 2339 C C . SER B 1 96 ? 14.477 -7.223 -11.68 1 97.62 96 SER B C 1
ATOM 2341 O O . SER B 1 96 ? 13.922 -7.766 -10.727 1 97.62 96 SER B O 1
ATOM 2343 N N . VAL B 1 97 ? 14.141 -7.426 -12.961 1 97.06 97 VAL B N 1
ATOM 2344 C CA . VAL B 1 97 ? 13.031 -8.312 -13.289 1 97.06 97 VAL B CA 1
ATOM 2345 C C . VAL B 1 97 ? 13.547 -9.516 -14.07 1 97.06 97 VAL B C 1
ATOM 2347 O O . VAL B 1 97 ? 14.25 -9.359 -15.078 1 97.06 97 VAL B O 1
ATOM 2350 N N . PHE B 1 98 ? 13.258 -10.664 -13.555 1 95.94 98 PHE B N 1
ATOM 2351 C CA . PHE B 1 98 ? 13.648 -11.922 -14.188 1 95.94 98 PHE B CA 1
ATOM 2352 C C . PHE B 1 98 ? 12.422 -12.75 -14.547 1 95.94 98 PHE B C 1
ATOM 2354 O O . PHE B 1 98 ? 11.898 -13.492 -13.719 1 95.94 98 PHE B O 1
ATOM 2361 N N . TYR B 1 99 ? 12.047 -12.727 -15.773 1 92.75 99 TYR B N 1
ATOM 2362 C CA . TYR B 1 99 ? 10.859 -13.453 -16.219 1 92.75 99 TYR B CA 1
ATOM 2363 C C . TYR B 1 99 ? 11.133 -14.953 -16.281 1 92.75 99 TYR B C 1
ATOM 2365 O O . TYR B 1 99 ? 12.195 -15.375 -16.75 1 92.75 99 TYR B O 1
ATOM 2373 N N . LEU B 1 100 ? 10.195 -15.68 -15.766 1 92.19 100 LEU B N 1
ATOM 2374 C CA . LEU B 1 100 ? 10.25 -17.125 -15.883 1 92.19 100 LEU B CA 1
ATOM 2375 C C . LEU B 1 100 ? 9.07 -17.656 -16.688 1 92.19 100 LEU B C 1
ATOM 2377 O O . LEU B 1 100 ? 7.922 -17.531 -16.266 1 92.19 100 LEU B O 1
ATOM 2381 N N . GLY B 1 101 ? 9.344 -18.172 -17.812 1 90.44 101 GLY B N 1
ATOM 2382 C CA . GLY B 1 101 ? 8.328 -18.812 -18.625 1 90.44 101 GLY B CA 1
ATOM 2383 C C . GLY B 1 101 ? 8.242 -20.312 -18.375 1 90.44 101 GLY B C 1
ATOM 2384 O O . GLY B 1 101 ? 9.156 -21.062 -18.734 1 90.44 101 GLY B O 1
ATOM 2385 N N . LEU B 1 102 ? 7.219 -20.703 -17.734 1 86.12 102 LEU B N 1
ATOM 2386 C CA . LEU B 1 102 ? 7 -22.109 -17.406 1 86.12 102 LEU B CA 1
ATOM 2387 C C . LEU B 1 102 ? 5.641 -22.578 -17.906 1 86.12 102 LEU B C 1
ATOM 2389 O O . LEU B 1 102 ? 4.668 -21.828 -17.891 1 86.12 102 LEU B O 1
ATOM 2393 N N . PHE B 1 103 ? 5.574 -23.562 -18.594 1 75.31 103 PHE B N 1
ATOM 2394 C CA . PHE B 1 103 ? 4.277 -24.172 -18.875 1 75.31 103 PHE B CA 1
ATOM 2395 C C . PHE B 1 103 ? 4.238 -25.609 -18.406 1 75.31 103 PHE B C 1
ATOM 2397 O O . PHE B 1 103 ? 5.277 -26.203 -18.094 1 75.31 103 PHE B O 1
ATOM 2404 N N . ARG B 1 104 ? 2.996 -26.031 -18.188 1 70.75 104 ARG B N 1
ATOM 2405 C CA . ARG B 1 104 ? 2.812 -27.422 -17.797 1 70.75 104 ARG B CA 1
ATOM 2406 C C . ARG B 1 104 ? 2.648 -28.312 -19.016 1 70.75 104 ARG B C 1
ATOM 2408 O O . ARG B 1 104 ? 1.889 -28 -19.938 1 70.75 104 ARG B O 1
ATOM 2415 N N . GLU B 1 105 ? 3.504 -29.359 -18.984 1 68.25 105 GLU B N 1
ATOM 2416 C CA . GLU B 1 105 ? 3.287 -30.328 -20.047 1 68.25 105 GLU B CA 1
ATOM 2417 C C . GLU B 1 105 ? 1.939 -31.031 -19.891 1 68.25 105 GLU B C 1
ATOM 2419 O O . GLU B 1 105 ? 1.565 -31.422 -18.781 1 68.25 105 GLU B O 1
ATOM 2424 N N . LYS B 1 106 ? 1.093 -30.984 -20.938 1 61.88 106 LYS B N 1
ATOM 2425 C CA . LYS B 1 106 ? -0.303 -31.406 -20.953 1 61.88 106 LYS B CA 1
ATOM 2426 C C . LYS B 1 106 ? -0.445 -32.844 -20.422 1 61.88 106 LYS B C 1
ATOM 2428 O O . LYS B 1 106 ? -1.412 -33.156 -19.734 1 61.88 106 LYS B O 1
ATOM 2433 N N . VAL B 1 107 ? 0.467 -33.719 -20.703 1 62.28 107 VAL B N 1
ATOM 2434 C CA . VAL B 1 107 ? 0.336 -35.125 -20.391 1 62.28 107 VAL B CA 1
ATOM 2435 C C . VAL B 1 107 ? 0.947 -35.438 -19.016 1 62.28 107 VAL B C 1
ATOM 2437 O O . VAL B 1 107 ? 0.274 -35.938 -18.141 1 62.28 107 VAL B O 1
ATOM 2440 N N . SER B 1 108 ? 2.145 -35 -18.734 1 61.28 108 SER B N 1
ATOM 2441 C CA . SER B 1 108 ? 2.883 -35.312 -17.516 1 61.28 108 SER B CA 1
ATOM 2442 C C . SER B 1 108 ? 2.584 -34.281 -16.422 1 61.28 108 SER B C 1
ATOM 2444 O O . SER B 1 108 ? 2.865 -34.531 -15.242 1 61.28 108 SER B O 1
ATOM 2446 N N . LEU B 1 109 ? 2.053 -33.188 -16.828 1 61.88 109 LEU B N 1
ATOM 2447 C CA . LEU B 1 109 ? 1.729 -32.062 -15.953 1 61.88 109 LEU B CA 1
ATOM 2448 C C . LEU B 1 109 ? 2.99 -31.5 -15.312 1 61.88 109 LEU B C 1
ATOM 2450 O O . LEU B 1 109 ? 2.914 -30.781 -14.32 1 61.88 109 LEU B O 1
ATOM 2454 N N . GLN B 1 110 ? 4.156 -31.969 -15.938 1 67 110 GLN B N 1
ATOM 2455 C CA . GLN B 1 110 ? 5.426 -31.453 -15.438 1 67 110 GLN B CA 1
ATOM 2456 C C . GLN B 1 110 ? 5.73 -30.078 -16.016 1 67 110 GLN B C 1
ATOM 2458 O O . GLN B 1 110 ? 5.457 -29.812 -17.188 1 67 110 GLN B O 1
ATOM 2463 N N . PRO B 1 111 ? 6.223 -29.203 -15.133 1 72.56 111 PRO B N 1
ATOM 2464 C CA . PRO B 1 111 ? 6.586 -27.875 -15.633 1 72.56 111 PRO B CA 1
ATOM 2465 C C . PRO B 1 111 ? 7.738 -27.922 -16.641 1 72.56 111 PRO B C 1
ATOM 2467 O O . PRO B 1 111 ? 8.68 -28.703 -16.469 1 72.56 111 PRO B O 1
ATOM 2470 N N . VAL B 1 112 ? 7.547 -27.266 -17.828 1 75.81 112 VAL B N 1
ATOM 2471 C CA . VAL B 1 112 ? 8.57 -27.094 -18.859 1 75.81 112 VAL B CA 1
ATOM 2472 C C . VAL B 1 112 ? 8.961 -25.625 -18.953 1 75.81 112 VAL B C 1
ATOM 2474 O O . VAL B 1 112 ? 8.094 -24.75 -19.078 1 75.81 112 VAL B O 1
ATOM 2477 N N . GLU B 1 113 ? 10.242 -25.391 -18.766 1 78.81 113 GLU B N 1
ATOM 2478 C CA . GLU B 1 113 ? 10.766 -24.031 -18.875 1 78.81 113 GLU B CA 1
ATOM 2479 C C . GLU B 1 113 ? 10.945 -23.625 -20.328 1 78.81 113 GLU B C 1
ATOM 2481 O O . GLU B 1 113 ? 11.594 -24.328 -21.109 1 78.81 113 GLU B O 1
ATOM 2486 N N . TYR B 1 114 ? 10.242 -22.531 -20.75 1 75.31 114 TYR B N 1
ATOM 2487 C CA . TYR B 1 114 ? 10.406 -22.141 -22.141 1 75.31 114 TYR B CA 1
ATOM 2488 C C . TYR B 1 114 ? 11.102 -20.781 -22.25 1 75.31 114 TYR B C 1
ATOM 2490 O O . TYR B 1 114 ? 11.555 -20.391 -23.328 1 75.31 114 TYR B O 1
ATOM 2498 N N . TYR B 1 115 ? 11.281 -20.141 -21.156 1 77.06 115 TYR B N 1
ATOM 2499 C CA . TYR B 1 115 ? 11.953 -18.844 -21.172 1 77.06 115 TYR B CA 1
ATOM 2500 C C . TYR B 1 115 ? 12.625 -18.578 -19.828 1 77.06 115 TYR B C 1
ATOM 2502 O O . TYR B 1 115 ? 12.023 -18.766 -18.766 1 77.06 115 TYR B O 1
ATOM 2510 N N . GLN B 1 116 ? 13.961 -18.406 -19.922 1 74.75 116 GLN B N 1
ATOM 2511 C CA . GLN B 1 116 ? 14.727 -17.984 -18.75 1 74.75 116 GLN B CA 1
ATOM 2512 C C . GLN B 1 116 ? 15.898 -17.094 -19.141 1 74.75 116 GLN B C 1
ATOM 2514 O O . GLN B 1 116 ? 16.734 -17.5 -19.953 1 74.75 116 GLN B O 1
ATOM 2519 N N . LYS B 1 117 ? 15.828 -15.836 -18.719 1 80.62 117 LYS B N 1
ATOM 2520 C CA . LYS B 1 117 ? 16.969 -14.953 -18.953 1 80.62 117 LYS B CA 1
ATOM 2521 C C . LYS B 1 117 ? 17.609 -14.508 -17.641 1 80.62 117 LYS B C 1
ATOM 2523 O O . LYS B 1 117 ? 17.547 -13.328 -17.297 1 80.62 117 LYS B O 1
ATOM 2528 N N . LEU B 1 118 ? 18.172 -15.477 -17 1 90.88 118 LEU B N 1
ATOM 2529 C CA . LEU B 1 118 ? 18.891 -15.18 -15.758 1 90.88 118 LEU B CA 1
ATOM 2530 C C . LEU B 1 118 ? 20.375 -14.93 -16.031 1 90.88 118 LEU B C 1
ATOM 2532 O O . LEU B 1 118 ? 20.969 -15.602 -16.859 1 90.88 118 LEU B O 1
ATOM 2536 N N . PRO B 1 119 ? 20.922 -14 -15.359 1 93.12 119 PRO B N 1
ATOM 2537 C CA . PRO B 1 119 ? 22.375 -13.844 -15.438 1 93.12 119 PRO B CA 1
ATOM 2538 C C . PRO B 1 119 ? 23.125 -15.07 -14.922 1 93.12 119 PRO B C 1
ATOM 2540 O O . PRO B 1 119 ? 22.516 -15.969 -14.336 1 93.12 119 PRO B O 1
ATOM 2543 N N . PRO B 1 120 ? 24.391 -15.164 -15.281 1 93.62 120 PRO B N 1
ATOM 2544 C CA . PRO B 1 120 ? 25.172 -16.344 -14.891 1 93.62 120 PRO B CA 1
ATOM 2545 C C . PRO B 1 120 ? 25.125 -16.609 -13.383 1 93.62 120 PRO B C 1
ATOM 2547 O O . PRO B 1 120 ? 25.156 -17.766 -12.953 1 93.62 120 PRO B O 1
ATOM 2550 N N . LYS B 1 121 ? 25.109 -15.461 -12.641 1 95.25 121 LYS B N 1
ATOM 2551 C CA . LYS B 1 121 ? 24.984 -15.547 -11.188 1 95.25 121 LYS B CA 1
ATOM 2552 C C . LYS B 1 121 ? 23.922 -14.57 -10.68 1 95.25 121 LYS B C 1
ATOM 2554 O O . LYS B 1 121 ? 23.609 -13.578 -11.344 1 95.25 121 LYS B O 1
ATOM 2559 N N . PRO B 1 122 ? 23.438 -14.945 -9.461 1 96.62 122 PRO B N 1
ATOM 2560 C CA . PRO B 1 122 ? 22.453 -14.016 -8.898 1 96.62 122 PRO B CA 1
ATOM 2561 C C . PRO B 1 122 ? 23.031 -12.617 -8.672 1 96.62 122 PRO B C 1
ATOM 2563 O O . PRO B 1 122 ? 24.156 -12.477 -8.195 1 96.62 122 PRO B O 1
ATOM 2566 N N . THR B 1 123 ? 22.234 -11.602 -9.023 1 97.12 123 THR B N 1
ATOM 2567 C CA . THR B 1 123 ? 22.641 -10.211 -8.875 1 97.12 123 THR B CA 1
ATOM 2568 C C . THR B 1 123 ? 21.781 -9.492 -7.844 1 97.12 123 THR B C 1
ATOM 2570 O O . THR B 1 123 ? 21.844 -8.273 -7.715 1 97.12 123 THR B O 1
ATOM 2573 N N . VAL B 1 124 ? 20.891 -10.219 -7.137 1 98.06 124 VAL B N 1
ATOM 2574 C CA . VAL B 1 124 ? 19.969 -9.656 -6.16 1 98.06 124 VAL B CA 1
ATOM 2575 C C . VAL B 1 124 ? 20.125 -10.367 -4.82 1 98.06 124 VAL B C 1
ATOM 2577 O O . VAL B 1 124 ? 20.672 -11.469 -4.758 1 98.06 124 VAL B O 1
ATOM 2580 N N . ASP B 1 125 ? 19.688 -9.695 -3.764 1 98.12 125 ASP B N 1
ATOM 2581 C CA . ASP B 1 125 ? 19.797 -10.227 -2.41 1 98.12 125 ASP B CA 1
ATOM 2582 C C . ASP B 1 125 ? 18.484 -10.859 -1.956 1 98.12 125 ASP B C 1
ATOM 2584 O O . ASP B 1 125 ? 18.484 -11.773 -1.128 1 98.12 125 ASP B O 1
ATOM 2588 N N . THR B 1 126 ? 17.406 -10.305 -2.412 1 98.44 126 THR B N 1
ATOM 2589 C CA . THR B 1 126 ? 16.062 -10.773 -2.121 1 98.44 126 THR B CA 1
ATOM 2590 C C . THR B 1 126 ? 15.211 -10.805 -3.391 1 98.44 126 THR B C 1
ATOM 2592 O O . THR B 1 126 ? 15.266 -9.875 -4.203 1 98.44 126 THR B O 1
ATOM 2595 N N . LEU B 1 127 ? 14.531 -11.922 -3.551 1 98.62 127 LEU B N 1
ATOM 2596 C CA . LEU B 1 127 ? 13.742 -12.07 -4.77 1 98.62 127 LEU B CA 1
ATOM 2597 C C . LEU B 1 127 ? 12.289 -12.406 -4.445 1 98.62 127 LEU B C 1
ATOM 2599 O O . LEU B 1 127 ? 12.023 -13.289 -3.627 1 98.62 127 LEU B O 1
ATOM 2603 N N . TYR B 1 128 ? 11.391 -11.688 -5.027 1 98.81 128 TYR B N 1
ATOM 2604 C CA . TYR B 1 128 ? 9.961 -11.953 -4.91 1 98.81 128 TYR B CA 1
ATOM 2605 C C . TYR B 1 128 ? 9.438 -12.672 -6.148 1 98.81 128 TYR B C 1
ATOM 2607 O O . TYR B 1 128 ? 9.438 -12.109 -7.246 1 98.81 128 TYR B O 1
ATOM 2615 N N . LEU B 1 129 ? 9.078 -13.922 -5.953 1 98.62 129 LEU B N 1
ATOM 2616 C CA . LEU B 1 129 ? 8.43 -14.727 -6.984 1 98.62 129 LEU B CA 1
ATOM 2617 C C . LEU B 1 129 ? 6.945 -14.406 -7.074 1 98.62 129 LEU B C 1
ATOM 2619 O O . LEU B 1 129 ? 6.23 -14.461 -6.07 1 98.62 129 LEU B O 1
ATOM 2623 N N . LEU B 1 130 ? 6.477 -14.055 -8.297 1 98.5 130 LEU B N 1
ATOM 2624 C CA . LEU B 1 130 ? 5.133 -13.516 -8.461 1 98.5 130 LEU B CA 1
ATOM 2625 C C . LEU B 1 130 ? 4.258 -14.469 -9.273 1 98.5 130 LEU B C 1
ATOM 2627 O O . LEU B 1 130 ? 4.551 -14.75 -10.438 1 98.5 130 LEU B O 1
ATOM 2631 N N . ASP B 1 131 ? 3.217 -14.953 -8.672 1 96.25 131 ASP B N 1
ATOM 2632 C CA . ASP B 1 131 ? 2.205 -15.789 -9.305 1 96.25 131 ASP B CA 1
ATOM 2633 C C . ASP B 1 131 ? 0.818 -15.508 -8.734 1 96.25 131 ASP B C 1
ATOM 2635 O O . ASP B 1 131 ? 0.522 -15.883 -7.594 1 96.25 131 ASP B O 1
ATOM 2639 N N . PRO B 1 132 ? -0.062 -14.938 -9.539 1 97.25 132 PRO B N 1
ATOM 2640 C CA . PRO B 1 132 ? -1.354 -14.539 -8.977 1 97.25 132 PRO B CA 1
ATOM 2641 C C . PRO B 1 132 ? -2.143 -15.711 -8.406 1 97.25 132 PRO B C 1
ATOM 2643 O O . PRO B 1 132 ? -2.902 -15.547 -7.445 1 97.25 132 PRO B O 1
ATOM 2646 N N . LEU B 1 133 ? -1.958 -16.859 -8.992 1 96.19 133 LEU B N 1
ATOM 2647 C CA . LEU B 1 133 ? -2.764 -18.016 -8.578 1 96.19 133 LEU B CA 1
ATOM 2648 C C . LEU B 1 133 ? -1.893 -19.25 -8.398 1 96.19 133 LEU B C 1
ATOM 2650 O O . LEU B 1 133 ? -1.201 -19.672 -9.328 1 96.19 133 LEU B O 1
ATOM 2654 N N . VAL B 1 134 ? -1.933 -19.781 -7.184 1 95.12 134 VAL B N 1
ATOM 2655 C CA . VAL B 1 134 ? -1.324 -21.078 -6.914 1 95.12 134 VAL B CA 1
ATOM 2656 C C . VAL B 1 134 ? -2.412 -22.141 -6.793 1 95.12 134 VAL B C 1
ATOM 2658 O O . VAL B 1 134 ? -3.086 -22.234 -5.766 1 95.12 134 VAL B O 1
ATOM 2661 N N . ALA B 1 135 ? -2.531 -22.906 -7.809 1 94.25 135 ALA B N 1
ATOM 2662 C CA . ALA B 1 135 ? -3.555 -23.938 -7.797 1 94.25 135 ALA B CA 1
ATOM 2663 C C . ALA B 1 135 ? -2.998 -25.25 -7.246 1 94.25 135 ALA B C 1
ATOM 2665 O O . ALA B 1 135 ? -3.154 -25.547 -6.059 1 94.25 135 ALA B O 1
ATOM 2666 N N . THR B 1 136 ? -2.27 -25.969 -8.008 1 92.69 136 THR B N 1
ATOM 2667 C CA . THR B 1 136 ? -1.746 -27.266 -7.574 1 92.69 136 THR B CA 1
ATOM 2668 C C . THR B 1 136 ? -0.418 -27.094 -6.844 1 92.69 136 THR B C 1
ATOM 2670 O O . THR B 1 136 ? 0.013 -27.984 -6.113 1 92.69 136 THR B O 1
ATOM 2673 N N . GLY B 1 137 ? 0.255 -26.016 -7.113 1 93.75 137 GLY B N 1
ATOM 2674 C CA . GLY B 1 137 ? 1.565 -25.766 -6.535 1 93.75 137 GLY B CA 1
ATOM 2675 C C . GLY B 1 137 ? 2.709 -26.203 -7.43 1 93.75 137 GLY B C 1
ATOM 2676 O O . GLY B 1 137 ? 3.863 -25.844 -7.191 1 93.75 137 GLY B O 1
ATOM 2677 N N . GLY B 1 138 ? 2.383 -26.891 -8.484 1 91.88 138 GLY B N 1
ATOM 2678 C CA . GLY B 1 138 ? 3.402 -27.453 -9.352 1 91.88 138 GLY B CA 1
ATOM 2679 C C . GLY B 1 138 ? 4.27 -26.406 -10.016 1 91.88 138 GLY B C 1
ATOM 2680 O O . GLY B 1 138 ? 5.5 -26.516 -10.016 1 91.88 138 GLY B O 1
ATOM 2681 N N . THR B 1 139 ? 3.676 -25.359 -10.578 1 92.19 139 THR B N 1
ATOM 2682 C CA . THR B 1 139 ? 4.41 -24.297 -11.266 1 92.19 139 THR B CA 1
ATOM 2683 C C . THR B 1 139 ? 5.32 -23.562 -10.289 1 92.19 139 THR B C 1
ATOM 2685 O O . THR B 1 139 ? 6.484 -23.297 -10.602 1 92.19 139 THR B O 1
ATOM 2688 N N . ALA B 1 140 ? 4.797 -23.266 -9.133 1 94.88 140 ALA B N 1
ATOM 2689 C CA . ALA B 1 140 ? 5.586 -22.562 -8.117 1 94.88 140 ALA B CA 1
ATOM 2690 C C . ALA B 1 140 ? 6.805 -23.391 -7.711 1 94.88 140 ALA B C 1
ATOM 2692 O O . ALA B 1 140 ? 7.914 -22.859 -7.598 1 94.88 140 ALA B O 1
ATOM 2693 N N . ILE B 1 141 ? 6.598 -24.641 -7.492 1 95.69 141 ILE B N 1
ATOM 2694 C CA . ILE B 1 141 ? 7.68 -25.531 -7.086 1 95.69 141 ILE B CA 1
ATOM 2695 C C . ILE B 1 141 ? 8.758 -25.562 -8.164 1 95.69 141 ILE B C 1
ATOM 2697 O O . ILE B 1 141 ? 9.953 -25.469 -7.859 1 95.69 141 ILE B O 1
ATOM 2701 N N . ALA B 1 142 ? 8.328 -25.688 -9.406 1 94.06 142 ALA B N 1
ATOM 2702 C CA . ALA B 1 142 ? 9.273 -25.703 -10.523 1 94.06 142 ALA B CA 1
ATOM 2703 C C . ALA B 1 142 ? 10.055 -24.391 -10.586 1 94.06 142 ALA B C 1
ATOM 2705 O O . ALA B 1 142 ? 11.266 -24.391 -10.781 1 94.06 142 ALA B O 1
ATOM 2706 N N . ALA B 1 143 ? 9.398 -23.266 -10.406 1 95.56 143 ALA B N 1
ATOM 2707 C CA . ALA B 1 143 ? 10.031 -21.953 -10.461 1 95.56 143 ALA B CA 1
ATOM 2708 C C . ALA B 1 143 ? 11.07 -21.797 -9.352 1 95.56 143 ALA B C 1
ATOM 2710 O O . ALA B 1 143 ? 12.172 -21.312 -9.586 1 95.56 143 ALA B O 1
ATOM 2711 N N . ILE B 1 144 ? 10.719 -22.203 -8.164 1 96.81 144 ILE B N 1
ATOM 2712 C CA . ILE B 1 144 ? 11.617 -22.094 -7.023 1 96.81 144 ILE B CA 1
ATOM 2713 C C . ILE B 1 144 ? 12.859 -22.953 -7.27 1 96.81 144 ILE B C 1
ATOM 2715 O O . ILE B 1 144 ? 13.984 -22.531 -6.988 1 96.81 144 ILE B O 1
ATOM 2719 N N . SER B 1 145 ? 12.602 -24.156 -7.816 1 95.31 145 SER B N 1
ATOM 2720 C CA . SER B 1 145 ? 13.727 -25.031 -8.156 1 95.31 145 SER B CA 1
ATOM 2721 C C . SER B 1 145 ? 14.688 -24.328 -9.109 1 95.31 145 SER B C 1
ATOM 2723 O O . SER B 1 145 ? 15.906 -24.391 -8.922 1 95.31 145 SER B O 1
ATOM 2725 N N . ILE B 1 146 ? 14.18 -23.672 -10.109 1 94 146 ILE B N 1
ATOM 2726 C CA . ILE B 1 146 ? 14.984 -22.938 -11.086 1 94 146 ILE B CA 1
ATOM 2727 C C . ILE B 1 146 ? 15.789 -21.859 -10.375 1 94 146 ILE B C 1
ATOM 2729 O O . ILE B 1 146 ? 16.984 -21.688 -10.641 1 94 146 ILE B O 1
ATOM 2733 N N . LEU B 1 147 ? 15.188 -21.141 -9.453 1 96.38 147 LEU B N 1
ATOM 2734 C CA . LEU B 1 147 ? 15.836 -20.047 -8.742 1 96.38 147 LEU B CA 1
ATOM 2735 C C . LEU B 1 147 ? 16.922 -20.562 -7.805 1 96.38 147 LEU B C 1
ATOM 2737 O O . LEU B 1 147 ? 17.969 -19.938 -7.652 1 96.38 147 LEU B O 1
ATOM 2741 N N . LEU B 1 148 ? 16.672 -21.734 -7.23 1 97.19 148 LEU B N 1
ATOM 2742 C CA . LEU B 1 148 ? 17.672 -22.359 -6.383 1 97.19 148 LEU B CA 1
ATOM 2743 C C . LEU B 1 148 ? 18.859 -22.844 -7.207 1 97.19 148 LEU B C 1
ATOM 2745 O O . LEU B 1 148 ? 20.016 -22.656 -6.809 1 97.19 148 LEU B O 1
ATOM 2749 N N . ASP B 1 149 ? 18.562 -23.422 -8.328 1 94.62 149 ASP B N 1
ATOM 2750 C CA . ASP B 1 149 ? 19.609 -23.859 -9.234 1 94.62 149 ASP B CA 1
ATOM 2751 C C . ASP B 1 149 ? 20.438 -22.688 -9.734 1 94.62 149 ASP B C 1
ATOM 2753 O O . ASP B 1 149 ? 21.625 -22.812 -10.023 1 94.62 149 ASP B O 1
ATOM 2757 N N . TRP B 1 150 ? 19.75 -21.531 -9.922 1 94.44 150 TRP B N 1
ATOM 2758 C CA . TRP B 1 150 ? 20.422 -20.297 -10.328 1 94.44 150 TRP B CA 1
ATOM 2759 C C . TRP B 1 150 ? 21.453 -19.875 -9.289 1 94.44 150 TRP B C 1
ATOM 2761 O O . TRP B 1 150 ? 22.469 -19.266 -9.625 1 94.44 150 TRP B O 1
ATOM 2771 N N . GLY B 1 151 ? 21.172 -20.188 -7.918 1 97.38 151 GLY B N 1
ATOM 2772 C CA . GLY B 1 151 ? 22.156 -19.922 -6.879 1 97.38 151 GLY B CA 1
ATOM 2773 C C . GLY B 1 151 ? 21.594 -19.203 -5.68 1 97.38 151 GLY B C 1
ATOM 2774 O O . GLY B 1 151 ? 22.312 -18.875 -4.738 1 97.38 151 GLY B O 1
ATOM 2775 N N . LEU B 1 152 ? 20.344 -18.953 -5.715 1 97.75 152 LEU B N 1
ATOM 2776 C CA . LEU B 1 152 ? 19.734 -18.297 -4.566 1 97.75 152 LEU B CA 1
ATOM 2777 C C . LEU B 1 152 ? 19.5 -19.297 -3.432 1 97.75 152 LEU B C 1
ATOM 2779 O O . LEU B 1 152 ? 19.281 -20.484 -3.676 1 97.75 152 LEU B O 1
ATOM 2783 N N . ASP B 1 153 ? 19.594 -18.766 -2.248 1 98.25 153 ASP B N 1
ATOM 2784 C CA . ASP B 1 153 ? 19.141 -19.516 -1.083 1 98.25 153 ASP B CA 1
ATOM 2785 C C . ASP B 1 153 ? 17.641 -19.375 -0.881 1 98.25 153 ASP B C 1
ATOM 2787 O O . ASP B 1 153 ? 17.062 -18.328 -1.2 1 98.25 153 ASP B O 1
ATOM 2791 N N . ILE B 1 154 ? 17 -20.375 -0.3 1 98.06 154 ILE B N 1
ATOM 2792 C CA . ILE B 1 154 ? 15.562 -20.391 -0.09 1 98.06 154 ILE B CA 1
ATOM 2793 C C . ILE B 1 154 ? 15.156 -19.203 0.765 1 98.06 154 ILE B C 1
ATOM 2795 O O . ILE B 1 154 ? 14.062 -18.641 0.594 1 98.06 154 ILE B O 1
ATOM 2799 N N . SER B 1 155 ? 16.062 -18.766 1.657 1 97.38 155 SER B N 1
ATOM 2800 C CA . SER B 1 155 ? 15.781 -17.656 2.564 1 97.38 155 SER B CA 1
ATOM 2801 C C . SER B 1 155 ? 15.734 -16.328 1.816 1 97.38 155 SER B C 1
ATOM 2803 O O . SER B 1 155 ? 15.266 -15.32 2.355 1 97.38 155 SER B O 1
ATOM 2805 N N . GLN B 1 156 ? 16.156 -16.281 0.576 1 98.19 156 GLN B N 1
ATOM 2806 C CA . GLN B 1 156 ? 16.203 -15.07 -0.229 1 98.19 156 GLN B CA 1
ATOM 2807 C C . GLN B 1 156 ? 14.977 -14.953 -1.117 1 98.19 156 GLN B C 1
ATOM 2809 O O . GLN B 1 156 ? 14.805 -13.953 -1.819 1 98.19 156 GLN B O 1
ATOM 2814 N N . ILE B 1 157 ? 14.133 -15.961 -1.071 1 98.44 157 ILE B N 1
ATOM 2815 C CA . ILE B 1 157 ? 12.992 -16.016 -1.974 1 98.44 157 ILE B CA 1
ATOM 2816 C C . ILE B 1 157 ? 11.695 -15.906 -1.173 1 98.44 157 ILE B C 1
ATOM 2818 O O . ILE B 1 157 ? 11.547 -16.531 -0.123 1 98.44 157 ILE B O 1
ATOM 2822 N N . LYS B 1 158 ? 10.828 -15.062 -1.603 1 98.75 158 LYS B N 1
ATOM 2823 C CA . LYS B 1 158 ? 9.453 -15.008 -1.116 1 98.75 158 LYS B CA 1
ATOM 2824 C C . LYS B 1 158 ? 8.461 -15.227 -2.254 1 98.75 158 LYS B C 1
ATOM 2826 O O . LYS B 1 158 ? 8.617 -14.664 -3.34 1 98.75 158 LYS B O 1
ATOM 2831 N N . LEU B 1 159 ? 7.484 -16.047 -2.043 1 98.81 159 LEU B N 1
ATOM 2832 C CA . LEU B 1 159 ? 6.418 -16.266 -3.014 1 98.81 159 LEU B CA 1
ATOM 2833 C C . LEU B 1 159 ? 5.207 -15.391 -2.689 1 98.81 159 LEU B C 1
ATOM 2835 O O . LEU B 1 159 ? 4.668 -15.461 -1.581 1 98.81 159 LEU B O 1
ATOM 2839 N N . LEU B 1 160 ? 4.844 -14.539 -3.635 1 98.88 160 LEU B N 1
ATOM 2840 C CA . LEU B 1 160 ? 3.646 -13.711 -3.512 1 98.88 160 LEU B CA 1
ATOM 2841 C C . LEU B 1 160 ? 2.545 -14.203 -4.441 1 98.88 160 LEU B C 1
ATOM 2843 O O . LEU B 1 160 ? 2.752 -14.312 -5.652 1 98.88 160 LEU B O 1
ATOM 2847 N N . SER B 1 161 ? 1.446 -14.5 -3.924 1 98.44 161 SER B N 1
ATOM 2848 C CA . SER B 1 161 ? 0.271 -14.891 -4.691 1 98.44 161 SER B CA 1
ATOM 2849 C C . SER B 1 161 ? -0.971 -14.133 -4.227 1 98.44 161 SER B C 1
ATOM 2851 O O . SER B 1 161 ? -1.042 -13.695 -3.08 1 98.44 161 SER B O 1
ATOM 2853 N N . ILE B 1 162 ? -1.892 -13.938 -5.109 1 98.44 162 ILE B N 1
ATOM 2854 C CA . ILE B 1 162 ? -3.141 -13.273 -4.75 1 98.44 162 ILE B CA 1
ATOM 2855 C C . ILE B 1 162 ? -4.105 -14.289 -4.141 1 98.44 162 ILE B C 1
ATOM 2857 O O . ILE B 1 162 ? -4.754 -14.008 -3.129 1 98.44 162 ILE B O 1
ATOM 2861 N N . LEU B 1 163 ? -4.148 -15.422 -4.758 1 98.12 163 LEU B N 1
ATOM 2862 C CA . LEU B 1 163 ? -5.031 -16.5 -4.316 1 98.12 163 LEU B CA 1
ATOM 2863 C C . LEU B 1 163 ? -4.34 -17.859 -4.441 1 98.12 163 LEU B C 1
ATOM 2865 O O . LEU B 1 163 ? -3.582 -18.078 -5.387 1 98.12 163 LEU B O 1
ATOM 2869 N N . GLY B 1 164 ? -4.586 -18.75 -3.52 1 97 164 GLY B N 1
ATOM 2870 C CA . GLY B 1 164 ? -4.086 -20.109 -3.613 1 97 164 GLY B CA 1
ATOM 2871 C C . GLY B 1 164 ? -5.062 -21.141 -3.08 1 97 164 GLY B C 1
ATOM 2872 O O . GLY B 1 164 ? -5.898 -20.828 -2.227 1 97 164 GLY B O 1
ATOM 2873 N N . SER B 1 165 ? -4.949 -22.312 -3.629 1 97.19 165 SER B N 1
ATOM 2874 C CA . SER B 1 165 ? -5.645 -23.422 -2.988 1 97.19 165 SER B CA 1
ATOM 2875 C C . SER B 1 165 ? -4.879 -23.922 -1.77 1 97.19 165 SER B C 1
ATOM 2877 O O . SER B 1 165 ? -3.645 -23.922 -1.759 1 97.19 165 SER B O 1
ATOM 2879 N N . LYS B 1 166 ? -5.621 -24.344 -0.811 1 97.12 166 LYS B N 1
ATOM 2880 C CA . LYS B 1 166 ? -4.984 -24.859 0.394 1 97.12 166 LYS B CA 1
ATOM 2881 C C . LYS B 1 166 ? -4.047 -26.031 0.062 1 97.12 166 LYS B C 1
ATOM 2883 O O . LYS B 1 166 ? -2.865 -25.984 0.409 1 97.12 166 LYS B O 1
ATOM 2888 N N . PRO B 1 167 ? -4.488 -27.047 -0.669 1 96.31 167 PRO B N 1
ATOM 2889 C CA . PRO B 1 167 ? -3.568 -28.141 -1.002 1 96.31 167 PRO B CA 1
ATOM 2890 C C . PRO B 1 167 ? -2.348 -27.656 -1.788 1 96.31 167 PRO B C 1
ATOM 2892 O O . PRO B 1 167 ? -1.238 -28.156 -1.568 1 96.31 167 PRO B O 1
ATOM 2895 N N . GLY B 1 168 ? -2.553 -26.719 -2.688 1 95.31 168 GLY B N 1
ATOM 2896 C CA . GLY B 1 168 ? -1.447 -26.219 -3.48 1 95.31 168 GLY B CA 1
ATOM 2897 C C . GLY B 1 168 ? -0.414 -25.469 -2.656 1 95.31 168 GLY B C 1
ATOM 2898 O O . GLY B 1 168 ? 0.789 -25.703 -2.803 1 95.31 168 GLY B O 1
ATOM 2899 N N . LEU B 1 169 ? -0.86 -24.594 -1.843 1 97.25 169 LEU B N 1
ATOM 2900 C CA . LEU B 1 169 ? 0.036 -23.812 -0.99 1 97.25 169 LEU B CA 1
ATOM 2901 C C . LEU B 1 169 ? 0.772 -24.719 -0.011 1 97.25 169 LEU B C 1
ATOM 2903 O O . LEU B 1 169 ? 1.968 -24.547 0.231 1 97.25 169 LEU B O 1
ATOM 2907 N N . GLU B 1 170 ? 0.088 -25.656 0.533 1 96.88 170 GLU B N 1
ATOM 2908 C CA . GLU B 1 170 ? 0.709 -26.609 1.453 1 96.88 170 GLU B CA 1
ATOM 2909 C C . GLU B 1 170 ? 1.775 -27.438 0.75 1 96.88 170 GLU B C 1
ATOM 2911 O O . GLU B 1 170 ? 2.834 -27.719 1.319 1 96.88 170 GLU B O 1
ATOM 2916 N N . LYS B 1 171 ? 1.451 -27.844 -0.436 1 96 171 LYS B N 1
ATOM 2917 C CA . LYS B 1 171 ? 2.414 -28.609 -1.223 1 96 171 LYS B CA 1
ATOM 2918 C C . LYS B 1 171 ? 3.703 -27.828 -1.434 1 96 171 LYS B C 1
ATOM 2920 O O . LYS B 1 171 ? 4.801 -28.359 -1.273 1 96 171 LYS B O 1
ATOM 2925 N N . VAL B 1 172 ? 3.598 -26.578 -1.771 1 97.06 172 VAL B N 1
ATOM 2926 C CA . VAL B 1 172 ? 4.758 -25.719 -1.979 1 97.06 172 VAL B CA 1
ATOM 2927 C C . VAL B 1 172 ? 5.531 -25.562 -0.67 1 97.06 172 VAL B C 1
ATOM 2929 O O . VAL B 1 172 ? 6.758 -25.703 -0.646 1 97.06 172 VAL B O 1
ATOM 2932 N N . ALA B 1 173 ? 4.82 -25.312 0.393 1 97.5 173 ALA B N 1
ATOM 2933 C CA . ALA B 1 173 ? 5.441 -25.109 1.699 1 97.5 173 ALA B CA 1
ATOM 2934 C C . ALA B 1 173 ? 6.172 -26.359 2.162 1 97.5 173 ALA B C 1
ATOM 2936 O O . ALA B 1 173 ? 7.223 -26.281 2.801 1 97.5 173 ALA B O 1
ATOM 2937 N N . GLU B 1 174 ? 5.594 -27.469 1.893 1 96.81 174 GLU B N 1
ATOM 2938 C CA . GLU B 1 174 ? 6.207 -28.75 2.264 1 96.81 174 GLU B CA 1
ATOM 2939 C C . GLU B 1 174 ? 7.465 -29.016 1.439 1 96.81 174 GLU B C 1
ATOM 2941 O O . GLU B 1 174 ? 8.453 -29.531 1.958 1 96.81 174 GLU B O 1
ATOM 2946 N N . ALA B 1 175 ? 7.348 -28.719 0.203 1 96.5 175 ALA B N 1
ATOM 2947 C CA . ALA B 1 175 ? 8.492 -28.922 -0.68 1 96.5 175 ALA B CA 1
ATOM 2948 C C . ALA B 1 175 ? 9.664 -28.016 -0.275 1 96.5 175 ALA B C 1
ATOM 2950 O O . ALA B 1 175 ? 10.828 -28.406 -0.4 1 96.5 175 ALA B O 1
ATOM 2951 N N . TYR B 1 176 ? 9.352 -26.828 0.253 1 97.38 176 TYR B N 1
ATOM 2952 C CA . TYR B 1 176 ? 10.367 -25.859 0.643 1 97.38 176 TYR B CA 1
ATOM 2953 C C . TYR B 1 176 ? 10.055 -25.25 2.006 1 97.38 176 TYR B C 1
ATOM 2955 O O . TYR B 1 176 ? 9.594 -24.109 2.096 1 97.38 176 TYR B O 1
ATOM 2963 N N . PRO B 1 177 ? 10.305 -25.891 3.137 1 94.44 177 PRO B N 1
ATOM 2964 C CA . PRO B 1 177 ? 9.938 -25.453 4.484 1 94.44 177 PRO B CA 1
ATOM 2965 C C . PRO B 1 177 ? 10.516 -24.094 4.84 1 94.44 177 PRO B C 1
ATOM 2967 O O . PRO B 1 177 ? 9.938 -23.375 5.66 1 94.44 177 PRO B O 1
ATOM 2970 N N . GLY B 1 178 ? 11.539 -23.578 4.188 1 95.19 178 GLY B N 1
ATOM 2971 C CA . GLY B 1 178 ? 12.141 -22.297 4.492 1 95.19 178 GLY B CA 1
ATOM 2972 C C . GLY B 1 178 ? 11.594 -21.156 3.646 1 95.19 178 GLY B C 1
ATOM 2973 O O . GLY B 1 178 ? 11.914 -20 3.875 1 95.19 178 GLY B O 1
ATOM 2974 N N . LEU B 1 179 ? 10.633 -21.453 2.818 1 97.88 179 LEU B N 1
ATOM 2975 C CA . LEU B 1 179 ? 10.07 -20.469 1.905 1 97.88 179 LEU B CA 1
ATOM 2976 C C . LEU B 1 179 ? 8.992 -19.641 2.596 1 97.88 179 LEU B C 1
ATOM 2978 O O . LEU B 1 179 ? 8.117 -20.188 3.266 1 97.88 179 LEU B O 1
ATOM 2982 N N . GLN B 1 180 ? 9.086 -18.375 2.5 1 98.06 180 GLN B N 1
ATOM 2983 C CA . GLN B 1 180 ? 7.992 -17.5 2.938 1 98.06 180 GLN B CA 1
ATOM 2984 C C . GLN B 1 180 ? 6.961 -17.312 1.828 1 98.06 180 GLN B C 1
ATOM 2986 O O . GLN B 1 180 ? 7.309 -16.938 0.709 1 98.06 180 GLN B O 1
ATOM 2991 N N . ILE B 1 181 ? 5.762 -17.625 2.145 1 98.62 181 ILE B N 1
ATOM 2992 C CA . ILE B 1 181 ? 4.664 -17.484 1.193 1 98.62 181 ILE B CA 1
ATOM 2993 C C . ILE B 1 181 ? 3.654 -16.469 1.704 1 98.62 181 ILE B C 1
ATOM 2995 O O . ILE B 1 181 ? 3.234 -16.516 2.863 1 98.62 181 ILE B O 1
ATOM 2999 N N . TYR B 1 182 ? 3.354 -15.516 0.879 1 98.75 182 TYR B N 1
ATOM 3000 C CA . TYR B 1 182 ? 2.303 -14.539 1.155 1 98.75 182 TYR B CA 1
ATOM 3001 C C . TYR B 1 182 ? 1.14 -14.703 0.183 1 98.75 182 TYR B C 1
ATOM 3003 O O . TYR B 1 182 ? 1.346 -14.82 -1.027 1 98.75 182 TYR B O 1
ATOM 3011 N N . THR B 1 183 ? -0.043 -14.734 0.706 1 98.69 183 THR B N 1
ATOM 3012 C CA . THR B 1 183 ? -1.232 -14.836 -0.134 1 98.69 183 THR B CA 1
ATOM 3013 C C . THR B 1 183 ? -2.383 -14.031 0.461 1 98.69 183 THR B C 1
ATOM 3015 O O . THR B 1 183 ? -2.41 -13.773 1.667 1 98.69 183 THR B O 1
ATOM 3018 N N . CYS B 1 184 ? -3.328 -13.633 -0.393 1 98.38 184 CYS B N 1
ATOM 3019 C CA . CYS B 1 184 ? -4.41 -12.766 0.058 1 98.38 184 CYS B CA 1
ATOM 3020 C C . CYS B 1 184 ? -5.684 -13.562 0.304 1 98.38 184 CYS B C 1
ATOM 3022 O O . CYS B 1 184 ? -6.602 -13.086 0.972 1 98.38 184 CYS B O 1
ATOM 3024 N N . ALA B 1 185 ? -5.742 -14.75 -0.258 1 98.12 185 ALA B N 1
ATOM 3025 C CA . ALA B 1 185 ? -6.895 -15.625 -0.07 1 98.12 185 ALA B CA 1
ATOM 3026 C C . ALA B 1 185 ? -6.5 -17.094 -0.241 1 98.12 185 ALA B C 1
ATOM 3028 O O . ALA B 1 185 ? -5.648 -17.422 -1.069 1 98.12 185 ALA B O 1
ATOM 3029 N N . VAL B 1 186 ? -7.125 -17.922 0.535 1 97.88 186 VAL B N 1
ATOM 3030 C CA . VAL B 1 186 ? -6.914 -19.375 0.447 1 97.88 186 VAL B CA 1
ATOM 3031 C C . VAL B 1 186 ? -8.258 -20.078 0.28 1 97.88 186 VAL B C 1
ATOM 3033 O O . VAL B 1 186 ? -9.133 -19.969 1.139 1 97.88 186 VAL B O 1
ATOM 3036 N N . ASP B 1 187 ? -8.375 -20.734 -0.801 1 97.94 187 ASP B N 1
ATOM 3037 C CA . ASP B 1 187 ? -9.555 -21.547 -1.022 1 97.94 187 ASP B CA 1
ATOM 3038 C C . ASP B 1 187 ? -9.281 -23.016 -0.677 1 97.94 187 ASP B C 1
ATOM 3040 O O . ASP B 1 187 ? -8.203 -23.531 -0.982 1 97.94 187 ASP B O 1
ATOM 3044 N N . GLU B 1 188 ? -10.242 -23.672 -0.171 1 96.69 188 GLU B N 1
ATOM 3045 C CA . GLU B 1 188 ? -10.047 -24.984 0.447 1 96.69 188 GLU B CA 1
ATOM 3046 C C . GLU B 1 188 ? -9.969 -26.094 -0.606 1 96.69 188 GLU B C 1
ATOM 3048 O O . GLU B 1 188 ? -9.312 -27.109 -0.394 1 96.69 188 GLU B O 1
ATOM 3053 N N . VAL B 1 189 ? -10.609 -25.797 -1.732 1 95.31 189 VAL B N 1
ATOM 3054 C CA . VAL B 1 189 ? -10.844 -26.938 -2.613 1 95.31 189 VAL B CA 1
ATOM 3055 C C . VAL B 1 189 ? -10.078 -26.75 -3.92 1 95.31 189 VAL B C 1
ATOM 3057 O O . VAL B 1 189 ? -10.125 -25.672 -4.523 1 95.31 189 VAL B O 1
ATOM 3060 N N . LEU B 1 190 ? -9.391 -27.719 -4.289 1 93.75 190 LEU B N 1
ATOM 3061 C CA . LEU B 1 190 ? -8.859 -27.922 -5.633 1 93.75 190 LEU B CA 1
ATOM 3062 C C . LEU B 1 190 ? -9.625 -29.031 -6.352 1 93.75 190 LEU B C 1
ATOM 3064 O O . LEU B 1 190 ? -9.633 -30.172 -5.902 1 93.75 190 LEU B O 1
ATOM 3068 N N . THR B 1 191 ? -10.242 -28.719 -7.391 1 91.06 191 THR B N 1
ATOM 3069 C CA . THR B 1 191 ? -11.062 -29.688 -8.109 1 91.06 191 THR B CA 1
ATOM 3070 C C . THR B 1 191 ? -10.195 -30.719 -8.82 1 91.06 191 THR B C 1
ATOM 3072 O O . THR B 1 191 ? -8.984 -30.531 -8.953 1 91.06 191 THR B O 1
ATOM 3075 N N . GLU B 1 192 ? -10.836 -31.719 -9.312 1 88.12 192 GLU B N 1
ATOM 3076 C CA . GLU B 1 192 ? -10.117 -32.781 -9.992 1 88.12 192 GLU B CA 1
ATOM 3077 C C . GLU B 1 192 ? -9.438 -32.281 -11.266 1 88.12 192 GLU B C 1
ATOM 3079 O O . GLU B 1 192 ? -8.375 -32.781 -11.641 1 88.12 192 GLU B O 1
ATOM 3084 N N . ASP B 1 193 ? -10.039 -31.297 -11.844 1 84.56 193 ASP B N 1
ATOM 3085 C CA . ASP B 1 193 ? -9.492 -30.75 -13.078 1 84.56 193 ASP B CA 1
ATOM 3086 C C . ASP B 1 193 ? -8.469 -29.656 -12.789 1 84.56 193 ASP B C 1
ATOM 3088 O O . ASP B 1 193 ? -7.996 -28.984 -13.703 1 84.56 193 ASP B O 1
ATOM 3092 N N . GLY B 1 194 ? -8.203 -29.391 -11.5 1 85.69 194 GLY B N 1
ATOM 3093 C CA . GLY B 1 194 ? -7.102 -28.516 -11.141 1 85.69 194 GLY B CA 1
ATOM 3094 C C . GLY B 1 194 ? -7.527 -27.078 -10.922 1 85.69 194 GLY B C 1
ATOM 3095 O O . GLY B 1 194 ? -6.691 -26.172 -10.906 1 85.69 194 GLY B O 1
ATOM 3096 N N . TYR B 1 195 ? -8.844 -26.859 -10.805 1 89.56 195 TYR B N 1
ATOM 3097 C CA . TYR B 1 195 ? -9.32 -25.5 -10.547 1 89.56 195 TYR B CA 1
ATOM 3098 C C . TYR B 1 195 ? -9.477 -25.25 -9.055 1 89.56 195 TYR B C 1
ATOM 3100 O O . TYR B 1 195 ? -9.844 -26.156 -8.297 1 89.56 195 TYR B O 1
ATOM 3108 N N . VAL B 1 196 ? -9.188 -24.047 -8.703 1 94.81 196 VAL B N 1
ATOM 3109 C CA . VAL B 1 196 ? -9.414 -23.609 -7.332 1 94.81 196 VAL B CA 1
ATOM 3110 C C . VAL B 1 196 ? -10.875 -23.203 -7.152 1 94.81 196 VAL B C 1
ATOM 3112 O O . VAL B 1 196 ? -11.422 -22.469 -7.973 1 94.81 196 VAL B O 1
ATOM 3115 N N . ARG B 1 197 ? -11.5 -23.656 -6.113 1 96.12 197 ARG B N 1
ATOM 3116 C CA . ARG B 1 197 ? -12.922 -23.406 -5.875 1 96.12 197 ARG B CA 1
ATOM 3117 C C . ARG B 1 197 ? -13.133 -22.641 -4.57 1 96.12 197 ARG B C 1
ATOM 3119 O O . ARG B 1 197 ? -12.695 -23.094 -3.51 1 96.12 197 ARG B O 1
ATOM 3126 N N . PRO B 1 198 ? -13.922 -21.484 -4.516 1 96.38 198 PRO B N 1
ATOM 3127 C CA . PRO B 1 198 ? -14.625 -20.891 -5.652 1 96.38 198 PRO B CA 1
ATOM 3128 C C . PRO B 1 198 ? -13.68 -20.234 -6.648 1 96.38 198 PRO B C 1
ATOM 3130 O O . PRO B 1 198 ? -14.055 -19.984 -7.801 1 96.38 198 PRO B O 1
ATOM 3133 N N . GLY B 1 199 ? -12.5 -19.891 -6.203 1 95.81 199 GLY B N 1
ATOM 3134 C CA . GLY B 1 199 ? -11.43 -19.438 -7.074 1 95.81 199 GLY B CA 1
ATOM 3135 C C . GLY B 1 199 ? -11.789 -18.188 -7.875 1 95.81 199 GLY B C 1
ATOM 3136 O O . GLY B 1 199 ? -12.688 -17.438 -7.492 1 95.81 199 GLY B O 1
ATOM 3137 N N . VAL B 1 200 ? -11.023 -17.891 -8.883 1 95.12 200 VAL B N 1
ATOM 3138 C CA . VAL B 1 200 ? -11.195 -16.734 -9.75 1 95.12 200 VAL B CA 1
ATOM 3139 C C . VAL B 1 200 ? -11.266 -17.188 -11.211 1 95.12 200 VAL B C 1
ATOM 3141 O O . VAL B 1 200 ? -11.398 -16.359 -12.117 1 95.12 200 VAL B O 1
ATOM 3144 N N . GLY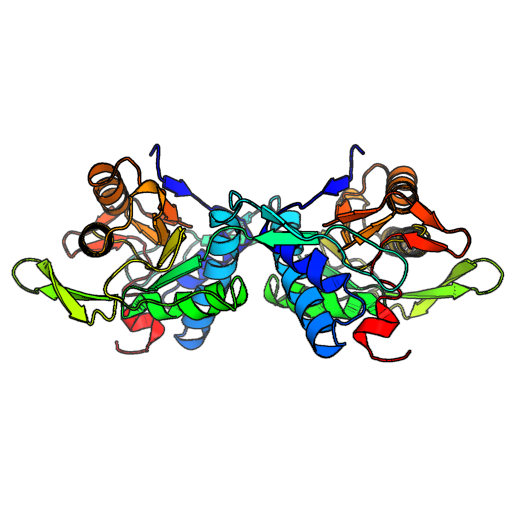 B 1 201 ? -11.195 -18.469 -11.43 1 89.5 201 GLY B N 1
ATOM 3145 C CA . GLY B 1 201 ? -11.031 -18.969 -12.789 1 89.5 201 GLY B CA 1
ATOM 3146 C C . GLY B 1 201 ? -9.594 -18.922 -13.273 1 89.5 201 GLY B C 1
ATOM 3147 O O . GLY B 1 201 ? -8.664 -18.891 -12.469 1 89.5 201 GLY B O 1
ATOM 3148 N N . ASP B 1 202 ? -9.422 -19.062 -14.562 1 85.31 202 ASP B N 1
ATOM 3149 C CA . ASP B 1 202 ? -8.086 -18.969 -15.141 1 85.31 202 ASP B CA 1
ATOM 3150 C C . ASP B 1 202 ? -7.609 -17.516 -15.195 1 85.31 202 ASP B C 1
ATOM 3152 O O . ASP B 1 202 ? -8.125 -16.719 -15.977 1 85.31 202 ASP B O 1
ATOM 3156 N N . THR B 1 203 ? -6.605 -17.188 -14.469 1 88.25 203 THR B N 1
ATOM 3157 C CA . THR B 1 203 ? -6.148 -15.805 -14.328 1 88.25 203 THR B CA 1
ATOM 3158 C C . THR B 1 203 ? -5.582 -15.289 -15.641 1 88.25 203 THR B C 1
ATOM 3160 O O . THR B 1 203 ? -5.754 -14.117 -15.977 1 88.25 203 THR B O 1
ATOM 3163 N N . GLY B 1 204 ? -4.859 -16.156 -16.328 1 84.19 204 GLY B N 1
ATOM 3164 C CA . GLY B 1 204 ? -4.355 -15.742 -17.625 1 84.19 204 GLY B CA 1
ATOM 3165 C C . GLY B 1 204 ? -5.457 -15.344 -18.594 1 84.19 204 GLY B C 1
ATOM 3166 O O . GLY B 1 204 ? -5.375 -14.305 -19.234 1 84.19 204 GLY B O 1
ATOM 3167 N N . ASP B 1 205 ? -6.492 -16.125 -18.641 1 86.31 205 ASP B N 1
ATOM 3168 C CA . ASP B 1 205 ? -7.609 -15.852 -19.531 1 86.31 205 ASP B CA 1
ATOM 3169 C C . ASP B 1 205 ? -8.344 -14.586 -19.109 1 86.31 205 ASP B C 1
ATOM 3171 O O . ASP B 1 205 ? -8.773 -13.797 -19.969 1 86.31 205 ASP B O 1
ATOM 3175 N N . ARG B 1 206 ? -8.477 -14.391 -17.906 1 89.31 206 ARG B N 1
ATOM 3176 C CA . ARG B 1 206 ? -9.211 -13.234 -17.406 1 89.31 206 ARG B CA 1
ATOM 3177 C C . ARG B 1 206 ? -8.406 -11.953 -17.594 1 89.31 206 ARG B C 1
ATOM 3179 O O . ARG B 1 206 ? -8.977 -10.891 -17.844 1 89.31 206 ARG B O 1
ATOM 3186 N N . LEU B 1 207 ? -7.066 -12.062 -17.5 1 87.06 207 LEU B N 1
ATOM 3187 C CA . LEU B 1 207 ? -6.18 -10.906 -17.656 1 87.06 207 LEU B CA 1
ATOM 3188 C C . LEU B 1 207 ? -6.121 -10.453 -19.109 1 87.06 207 LEU B C 1
ATOM 3190 O O . LEU B 1 207 ? -6.113 -9.258 -19.391 1 87.06 207 LEU B O 1
ATOM 3194 N N . PHE B 1 208 ? -6.145 -11.43 -19.984 1 84.88 208 PHE B N 1
ATOM 3195 C CA . PHE B 1 208 ? -5.758 -11.094 -21.344 1 84.88 208 PHE B CA 1
ATOM 3196 C C . PHE B 1 208 ? -6.914 -11.328 -22.312 1 84.88 208 PHE B C 1
ATOM 3198 O O . PHE B 1 208 ? -6.766 -11.164 -23.531 1 84.88 208 PHE B O 1
ATOM 3205 N N . ASN B 1 209 ? -8.039 -11.641 -21.781 1 85.38 209 ASN B N 1
ATOM 3206 C CA . ASN B 1 209 ? -9.25 -11.82 -22.562 1 85.38 209 ASN B CA 1
ATOM 3207 C C . ASN B 1 209 ? -9.078 -12.906 -23.625 1 85.38 209 ASN B C 1
ATOM 3209 O O . ASN B 1 209 ? -9.367 -12.68 -24.797 1 85.38 209 ASN B O 1
ATOM 3213 N N . THR B 1 210 ? -8.57 -14.031 -23.266 1 76.75 210 THR B N 1
ATOM 3214 C CA . THR B 1 210 ? -8.281 -15.102 -24.219 1 76.75 210 THR B CA 1
ATOM 3215 C C . THR B 1 210 ? -9.242 -16.266 -24.016 1 76.75 210 THR B C 1
ATOM 3217 O O . THR B 1 210 ? -9.055 -17.344 -24.594 1 76.75 210 THR B O 1
ATOM 3220 N N . LYS B 1 211 ? -10.336 -16.031 -23.25 1 67.25 211 LYS B N 1
ATOM 3221 C CA . LYS B 1 211 ? -11.383 -17.047 -23.312 1 67.25 211 LYS B CA 1
ATOM 3222 C C . LYS B 1 211 ? -12.406 -16.719 -24.391 1 67.25 211 LYS B C 1
ATOM 3224 O O . LYS B 1 211 ? -12.672 -15.547 -24.656 1 67.25 211 LYS B O 1
#

Organism: Rhodotorula toruloides (NCBI:txid5286)

Foldseek 3Di:
DVQEAADAPPVLVVLVVLLQDPPQALVNNLVSLLVNLLSLLVVVCVPFDKDWDADDDDPVGGDIDIDRDWAEEEEAEPDLQVSNVVSNCVVVVRHHYWYWYWDQDPPVRAIDTDDTDDPQADPTQAYEYGDAEQFQQRSVQVVVVVVVVNPDDQLRYEYEYAEYEPNNVVVNCVSPVNYHYYYHYYAHDQDPVRAGVVHRPDSVCSNPVPD/DVFEAADADPVLVVLVVLLQDPPQALVNNLVSLLVNLLSLLVVVCVPFDKDWDADDDDPVGGDIDIDRDWAEEEEAEPDLQVSNVVSNCVVVVRHHYWYWYWDQDPPVRAIDTDDTDDDQADPTQAYEYGDAEQFQQRSVQVVVVVVVVNPDDQLRYEYEYAEYEPNNVVVNCVSPVNYHYYYHYYADDQDPVRAGVVHRPDSVCSNPVVD

pLDDT: mean 93.61, std 8.23, range [60.53, 98.88]

Nearest PDB structures (foldseek):
  3dmp-assembly1_A  TM=9.306E-01  e=6.725E-23  Burkholderia pseudomallei
  1bd3-assembly1_D  TM=9.016E-01  e=2.814E-21  Toxoplasma gondii
  7rh8-assembly1_A  TM=8.967E-01  e=2.229E-21  Candida albicans SC5314
  3g6w-assembly1_C  TM=8.958E-01  e=2.904E-20  Saccharolobus solfataricus
  1jls-assembly1_D  TM=8.942E-01  e=5.849E-20  Toxoplasma gondii